Protein 1X92 (pdb70)

CATH classification: 3.40.50.10490

Sequence (391 aa):
DMQHRIRQLFQASIETKQQALEVLPPYIEQASLVMVNALLNEGKILSCGNGGSAGDAQHFSSELLNRFERERPSLPAVALTTDSSTITSIANDYSYNEVFSKQIRALGQPGDVLLAISTSGNSANVIQAIQAAHDREMLVVALTGRDGGGMASLLLPEDVEIRVPSKITARIQEVHLLAIHCLCDLIDRQLFGSGHMDMQHRIRQLFQASIETKQQALEVLPPYIEQASLVMVNALLNEGKILSCGNGGSAGDAQHFSSELLNRFERERPSLPAVALTTDSSTITSIANDYSYNEVFSKQIRALGQPGDVLLAISTSGNSANVIQAIQAAHDREMLVVALTGRDGGGMASLLLPEDVEIRVPSKITARIQEVHLLAIHCLCDLIDRQLFGS

Foldseek 3Di:
DVVVVVVVVVVVLVVLLVVLVVPQVVLLLLVLVLQLVLQVVVAAEEEEEDDLRLVLRVVLQCCQQAHQPDDDHRTHYYYLNPDVVQQVVVCVVPRNLASQLVVCLVPAAASHEYEQEYAALADSNSLSNLVSNVVRNYEYEYQYEDPNHSNVVSHDPSHGYRYRDDDDPVSSSSVSNVSSSSSRVSSCCVVPND/DDDPVVVVVVVVVVVLVVLVVVLVVPFPVLLLLVLVLQLQLQVVVAAEEEEDDDLRLVVRVVLQCCQQAHQPDDDHHTHYYYLPPDPVQQVVCCVVPRNLCSQLVVCLVPPAASHEYEQEEAALPDNNSLSNLVSCVVRNYEYEYQYEDPNPSNVVSHDPSHGYSYRDDNDPVSSSSVSNVSSSVSSVVSCCVVVND

Nearest PDB structures (foldseek):
  1x92-assembly1_B  TM=1.003E+00  e=2.441E-35  Pseudomonas aeruginosa
  4u6n-assembly1_A  TM=9.959E-01  e=4.320E-26  Escherichia coli K-12
  5by2-assembly1_A  TM=9.892E-01  e=3.843E-26  Colwellia psychrerythraea 34H
  3trj-assembly1_D  TM=9.783E-01  e=1.557E-22  Francisella tularensis subsp. tularensis
  5lu7-assembly1_C  TM=9.215E-01  e=4.371E-21  Burkholderia pseudomallei K96243

InterPro domains:
  IPR001347 SIS domain [PF13580] (16-146)
  IPR001347 SIS domain [PS51464] (36-197)
  IPR004515 Phosphoheptose isomerase [MF_00067] (2-192)
  IPR035461 GmhA/DiaA [cd05006] (11-190)
  IPR046348 SIS domain superfamily [SSF53697] (2-193)
  IPR050099 SIS family GmhA and DiaA subfamilies [PTHR30390] (3-196)

Secondary structure (DSSP, 8-state):
-HHHHHHHHHHHHHHHHHHHHHHSHHHHHHHHHHHHHHHHTT--EEEE-STHHHHHHHHHHHHHHT-SSS------EEETT--HHHHHHHHHHT-GGGTTHHHHHHH--TT-EEEEE-SSS--HHHHHHHHHHHHTT-EEEEEE-TT-HHHHHH--TT-EEEE-S-S-HHHHHHHHHHHHHHHHHHHHHHHH--/--HHHHHHHHHHHHHHHHHHHHHHHHSHHHHHHHHHHHHHHHHTT--EEEE-STHHHHHHHHHHHHHHT-SSS------EEETT--HHHHHHHHHHT-GGGTTHHHHHHH--TT-EEEEE-SSS--HHHHHHHHHHHHTT-EEEEEE-TT-HHHHHH--TT-EEEE-S-S-HHHHHHHHHHHHHHHHHHHHHHHH--

Organism: Pseudomonas aeruginosa (strain ATCC 15692 / DSM 22644 / CIP 104116 / JCM 14847 / LMG 12228 / 1C / PRS 101 / PAO1) (NCBI:txid208964)

Solvent-accessible surface area: 15661 Å² total; per-residue (Å²): 127,35,42,115,57,0,105,88,15,0,71,33,1,1,78,13,0,75,94,0,29,141,73,2,17,80,113,0,8,83,0,0,66,14,0,10,90,4,21,121,99,176,8,46,0,0,1,0,1,45,46,8,4,18,7,10,0,43,10,0,7,39,18,0,93,106,107,18,77,81,155,29,90,73,14,60,2,60,13,3,22,80,77,79,82,37,32,83,52,12,30,129,96,130,45,113,56,60,0,3,12,85,21,0,131,82,73,0,94,82,43,3,1,0,0,0,0,5,15,34,0,91,35,41,3,0,42,56,0,0,101,3,0,42,84,72,125,4,53,0,0,0,0,0,0,87,106,0,24,20,0,24,93,61,33,96,134,118,16,9,31,0,94,0,51,19,161,87,54,3,12,0,14,2,0,0,5,0,0,0,0,0,0,0,6,0,0,3,39,63,41,76,35,116,74,102,142,53,6,56,82,51,0,93,75,16,0,73,37,1,13,91,12,1,75,96,0,24,133,74,2,6,59,99,0,47,87,0,0,88,19,0,5,68,6,16,116,122,168,10,45,0,0,0,0,1,43,47,8,4,18,5,11,0,42,11,0,8,40,17,0,92,104,100,26,80,78,146,26,92,72,16,60,0,62,12,2,22,83,72,78,82,39,32,85,54,16,31,131,95,136,41,112,57,52,0,3,1,88,22,0,102,81,80,0,97,88,42,3,1,0,0,0,1,5,15,28,0,87,34,46,3,0,48,64,0,0,74,0,0,30,75,82,127,4,54,0,0,0,0,0,0,91,102,0,18,25,0,21,95,57,34,86,127,98,14,6,28,0,98,0,51,18,162,84,51,3,11,0,12,3,0,0,6,0,0,0,1,0,0,1,12,0,1,4,62,56,36,80,29,123

B-factor: mean 29.05, std 8.36, range [14.05, 69.25]

Structure (mmCIF, N/CA/C/O backbone):
data_1X92
#
_entry.id   1X92
#
_cell.length_a   126.338
_cell.length_b   126.338
_cell.length_c   113.240
_cell.angle_alpha   90.00
_cell.angle_beta   90.00
_cell.angle_gamma   120.00
#
_symmetry.space_group_name_H-M   'P 65 2 2'
#
loop_
_entity.id
_entity.type
_entity.pdbx_description
1 polymer 'PHOSPHOHEPTOSE ISOMERASE'
2 non-polymer 7-O-phosphono-D-glycero-alpha-D-manno-heptopyranose
3 water water
#
loop_
_atom_site.group_PDB
_atom_site.id
_atom_site.type_symbol
_atom_site.label_atom_id
_atom_site.label_alt_id
_atom_site.label_comp_id
_atom_site.label_asym_id
_atom_site.label_entity_id
_atom_site.label_seq_id
_atom_site.pdbx_PDB_ins_code
_atom_site.Cartn_x
_atom_site.Cartn_y
_atom_site.Cartn_z
_atom_site.occupancy
_atom_site.B_iso_or_equiv
_atom_site.auth_seq_id
_atom_site.auth_comp_id
_atom_site.auth_asym_id
_atom_site.auth_atom_id
_atom_site.pdbx_PDB_model_num
ATOM 1 N N . ASP A 1 4 ? 11.159 -29.560 -12.735 1.00 59.33 2 ASP A N 1
ATOM 2 C CA . ASP A 1 4 ? 11.895 -29.313 -11.456 1.00 59.82 2 ASP A CA 1
ATOM 3 C C . ASP A 1 4 ? 13.356 -29.709 -11.587 1.00 57.44 2 ASP A C 1
ATOM 4 O O . ASP A 1 4 ? 14.245 -28.993 -11.114 1.00 56.29 2 ASP A O 1
ATOM 9 N N . MET A 1 5 ? 13.598 -30.859 -12.200 1.00 53.46 3 MET A N 1
ATOM 10 C CA . MET A 1 5 ? 14.967 -31.303 -12.370 1.00 51.47 3 MET A CA 1
ATOM 11 C C . MET A 1 5 ? 15.690 -30.415 -13.342 1.00 49.01 3 MET A C 1
ATOM 12 O O . MET A 1 5 ? 16.866 -30.139 -13.150 1.00 47.52 3 MET A O 1
ATOM 17 N N . GLN A 1 6 ? 14.992 -29.952 -14.373 1.00 46.33 4 GLN A N 1
ATOM 18 C CA . GLN A 1 6 ? 15.617 -29.072 -15.336 1.00 44.08 4 GLN A CA 1
ATOM 19 C C . GLN A 1 6 ? 16.027 -27.785 -14.650 1.00 41.68 4 GLN A C 1
ATOM 20 O O . GLN A 1 6 ? 17.054 -27.224 -14.954 1.00 40.24 4 GLN A O 1
ATOM 26 N N . HIS A 1 7 ? 15.209 -27.332 -13.725 1.00 40.53 5 HIS A N 1
ATOM 27 C CA . HIS A 1 7 ? 15.496 -26.093 -13.031 1.00 41.20 5 HIS A CA 1
ATOM 28 C C . HIS A 1 7 ? 16.681 -26.296 -12.099 1.00 37.97 5 HIS A C 1
ATOM 29 O O . HIS A 1 7 ? 17.531 -25.444 -11.960 1.00 37.84 5 HIS A O 1
ATOM 36 N N . ARG A 1 8 ? 16.754 -27.442 -11.463 1.00 35.55 6 ARG A N 1
ATOM 37 C CA . ARG A 1 8 ? 17.827 -27.724 -10.552 1.00 34.06 6 ARG A CA 1
ATOM 38 C C . ARG A 1 8 ? 19.157 -27.783 -11.344 1.00 31.86 6 ARG A C 1
ATOM 39 O O . ARG A 1 8 ? 20.163 -27.278 -10.903 1.00 30.91 6 ARG A O 1
ATOM 47 N N . ILE A 1 9 ? 19.126 -28.354 -12.532 1.00 30.83 7 ILE A N 1
ATOM 48 C CA . ILE A 1 9 ? 20.323 -28.467 -13.339 1.00 31.68 7 ILE A CA 1
ATOM 49 C C . ILE A 1 9 ? 20.763 -27.068 -13.745 1.00 33.11 7 ILE A C 1
ATOM 50 O O . ILE A 1 9 ? 21.947 -26.716 -13.634 1.00 32.58 7 ILE A O 1
ATOM 55 N N . ARG A 1 10 ? 19.810 -26.259 -14.200 1.00 34.01 8 ARG A N 1
ATOM 56 C CA . ARG A 1 10 ? 20.140 -24.898 -14.637 1.00 34.58 8 ARG A CA 1
ATOM 57 C C . ARG A 1 10 ? 20.739 -24.128 -13.498 1.00 32.79 8 ARG A C 1
ATOM 58 O O . ARG A 1 10 ? 21.715 -23.387 -13.680 1.00 31.59 8 ARG A O 1
ATOM 66 N N . GLN A 1 11 ? 20.159 -24.305 -12.319 1.00 30.63 9 GLN A N 1
ATOM 67 C CA . GLN A 1 11 ? 20.636 -23.643 -11.118 1.00 31.24 9 GLN A CA 1
ATOM 68 C C . GLN A 1 11 ? 22.098 -24.057 -10.836 1.00 30.06 9 GLN A C 1
ATOM 69 O O . GLN A 1 11 ? 22.915 -23.223 -10.456 1.00 30.77 9 GLN A O 1
ATOM 75 N N . LEU A 1 12 ? 22.420 -25.337 -11.042 1.00 28.16 10 LEU A N 1
ATOM 76 C CA . LEU A 1 12 ? 23.785 -25.795 -10.835 1.00 26.90 10 LEU A CA 1
ATOM 77 C C . LEU A 1 12 ? 24.689 -25.171 -11.898 1.00 25.15 10 LEU A C 1
ATOM 78 O O . LEU A 1 12 ? 25.727 -24.641 -11.561 1.00 25.28 10 LEU A O 1
ATOM 83 N N . PHE A 1 13 ? 24.286 -25.199 -13.159 1.00 24.12 11 PHE A N 1
ATOM 84 C CA . PHE A 1 13 ? 25.112 -24.595 -14.205 1.00 26.38 11 PHE A CA 1
ATOM 85 C C . PHE A 1 13 ? 25.358 -23.098 -13.918 1.00 27.49 11 PHE A C 1
ATOM 86 O O . PHE A 1 13 ? 26.459 -22.579 -14.061 1.00 27.75 11 PHE A O 1
ATOM 94 N N . GLN A 1 14 ? 24.297 -22.430 -13.504 1.00 28.35 12 GLN A N 1
ATOM 95 C CA . GLN A 1 14 ? 24.376 -21.041 -13.210 1.00 29.61 12 GLN A CA 1
ATOM 96 C C . GLN A 1 14 ? 25.296 -20.770 -12.029 1.00 27.41 12 GLN A C 1
ATOM 97 O O . GLN A 1 14 ? 26.097 -19.869 -12.093 1.00 27.44 12 GLN A O 1
ATOM 103 N N . ALA A 1 15 ? 25.196 -21.560 -10.961 1.00 25.83 13 ALA A N 1
ATOM 104 C CA . ALA A 1 15 ? 26.054 -21.371 -9.794 1.00 24.17 13 ALA A CA 1
ATOM 105 C C . ALA A 1 15 ? 27.501 -21.651 -10.206 1.00 24.73 13 ALA A C 1
ATOM 106 O O . ALA A 1 15 ? 28.440 -21.026 -9.727 1.00 26.99 13 ALA A O 1
ATOM 108 N N . SER A 1 16 ? 27.692 -22.589 -11.116 1.00 23.41 14 SER A N 1
ATOM 109 C CA . SER A 1 16 ? 29.043 -22.883 -11.526 1.00 25.24 14 SER A CA 1
ATOM 110 C C . SER A 1 16 ? 29.548 -21.698 -12.344 1.00 25.86 14 SER A C 1
ATOM 111 O O . SER A 1 16 ? 30.675 -21.249 -12.152 1.00 25.83 14 SER A O 1
ATOM 114 N N . ILE A 1 17 ? 28.710 -21.177 -13.242 1.00 27.62 15 ILE A N 1
ATOM 115 C CA . ILE A 1 17 ? 29.108 -20.027 -14.057 1.00 28.60 15 ILE A CA 1
ATOM 116 C C . ILE A 1 17 ? 29.421 -18.833 -13.168 1.00 28.51 15 ILE A C 1
ATOM 117 O O . ILE A 1 17 ? 30.428 -18.148 -13.385 1.00 26.90 15 ILE A O 1
ATOM 122 N N . GLU A 1 18 ? 28.574 -18.588 -12.176 1.00 28.85 16 GLU A N 1
ATOM 123 C CA . GLU A 1 18 ? 28.805 -17.446 -11.293 1.00 31.38 16 GLU A CA 1
ATOM 124 C C . GLU A 1 18 ? 30.098 -17.600 -10.505 1.00 29.89 16 GLU A C 1
ATOM 125 O O . GLU A 1 18 ? 30.806 -16.614 -10.268 1.00 29.13 16 GLU A O 1
ATOM 131 N N . THR A 1 19 ? 30.368 -18.821 -10.048 1.00 27.73 17 THR A N 1
ATOM 132 C CA . THR A 1 19 ? 31.565 -19.032 -9.251 1.00 28.22 17 THR A CA 1
ATOM 133 C C . THR A 1 19 ? 32.790 -18.759 -10.107 1.00 26.51 17 THR A C 1
ATOM 134 O O . THR A 1 19 ? 33.752 -18.209 -9.635 1.00 26.70 17 THR A O 1
ATOM 138 N N . LYS A 1 20 ? 32.729 -19.117 -11.381 1.00 25.42 18 LYS A N 1
ATOM 139 C CA . LYS A 1 20 ? 33.829 -18.845 -12.281 1.00 25.34 18 LYS A CA 1
ATOM 140 C C . LYS A 1 20 ? 34.028 -17.376 -12.537 1.00 26.47 18 LYS A C 1
ATOM 141 O O . LYS A 1 20 ? 35.150 -16.909 -12.609 1.00 26.31 18 LYS A O 1
ATOM 147 N N . GLN A 1 21 ? 32.930 -16.636 -12.650 1.00 28.52 19 GLN A N 1
ATOM 148 C CA . GLN A 1 21 ? 32.994 -15.194 -12.868 1.00 29.22 19 GLN A CA 1
ATOM 149 C C . GLN A 1 21 ? 33.571 -14.559 -11.624 1.00 29.69 19 GLN A C 1
ATOM 150 O O . GLN A 1 21 ? 34.348 -13.619 -11.731 1.00 31.70 19 GLN A O 1
ATOM 156 N N . GLN A 1 22 ? 33.216 -15.054 -10.451 1.00 28.29 20 GLN A N 1
ATOM 157 C CA . GLN A 1 22 ? 33.787 -14.460 -9.252 1.00 30.14 20 GLN A CA 1
ATOM 158 C C . GLN A 1 22 ? 35.276 -14.782 -9.155 1.00 29.79 20 GLN A C 1
ATOM 159 O O . GLN A 1 22 ? 36.070 -13.925 -8.722 1.00 29.74 20 GLN A O 1
ATOM 165 N N . ALA A 1 23 ? 35.655 -15.996 -9.577 1.00 26.90 21 ALA A N 1
ATOM 166 C CA . ALA A 1 23 ? 37.049 -16.398 -9.545 1.00 25.20 21 ALA A CA 1
ATOM 167 C C . ALA A 1 23 ? 37.826 -15.608 -10.589 1.00 24.70 21 ALA A C 1
ATOM 168 O O . ALA A 1 23 ? 38.977 -15.295 -10.389 1.00 23.62 21 ALA A O 1
ATOM 170 N N . LEU A 1 24 ? 37.206 -15.251 -11.700 1.00 26.07 22 LEU A N 1
ATOM 171 C CA . LEU A 1 24 ? 37.960 -14.471 -12.697 1.00 28.20 22 LEU A CA 1
ATOM 172 C C . LEU A 1 24 ? 38.329 -13.098 -12.120 1.00 29.30 22 LEU A C 1
ATOM 173 O O . LEU A 1 24 ? 39.286 -12.477 -12.537 1.00 29.98 22 LEU A O 1
ATOM 178 N N . GLU A 1 25 ? 37.607 -12.646 -11.110 1.00 31.46 23 GLU A N 1
ATOM 179 C CA . GLU A 1 25 ? 37.944 -11.343 -10.545 1.00 33.46 23 GLU A CA 1
ATOM 180 C C . GLU A 1 25 ? 39.135 -11.392 -9.617 1.00 32.12 23 GLU A C 1
ATOM 181 O O . GLU A 1 25 ? 39.814 -10.404 -9.446 1.00 32.42 23 GLU A O 1
ATOM 187 N N . VAL A 1 26 ? 39.426 -12.533 -9.022 1.00 29.98 24 VAL A N 1
ATOM 188 C CA . VAL A 1 26 ? 40.550 -12.535 -8.083 1.00 28.28 24 VAL A CA 1
ATOM 189 C C . VAL A 1 26 ? 41.682 -13.523 -8.317 1.00 27.33 24 VAL A C 1
ATOM 190 O O . VAL A 1 26 ? 42.777 -13.348 -7.820 1.00 28.91 24 VAL A O 1
ATOM 194 N N . LEU A 1 27 ? 41.424 -14.568 -9.075 1.00 26.33 25 LEU A N 1
ATOM 195 C CA . LEU A 1 27 ? 42.440 -15.583 -9.267 1.00 25.17 25 LEU A CA 1
ATOM 196 C C . LEU A 1 27 ? 43.582 -15.334 -10.257 1.00 23.88 25 LEU A C 1
ATOM 197 O O . LEU A 1 27 ? 44.717 -15.621 -9.961 1.00 25.59 25 LEU A O 1
ATOM 202 N N . PRO A 1 28 ? 43.310 -14.727 -11.416 1.00 24.54 26 PRO A N 1
ATOM 203 C CA . PRO A 1 28 ? 44.345 -14.476 -12.434 1.00 23.61 26 PRO A CA 1
ATOM 204 C C . PRO A 1 28 ? 45.774 -14.153 -11.991 1.00 24.42 26 PRO A C 1
ATOM 205 O O . PRO A 1 28 ? 46.725 -14.748 -12.494 1.00 24.26 26 PRO A O 1
ATOM 209 N N . PRO A 1 29 ? 45.956 -13.222 -11.027 1.00 24.52 27 PRO A N 1
ATOM 210 C CA . PRO A 1 29 ? 47.326 -12.897 -10.590 1.00 24.05 27 PRO A CA 1
ATOM 211 C C . PRO A 1 29 ? 47.998 -14.082 -9.891 1.00 24.50 27 PRO A C 1
ATOM 212 O O . PRO A 1 29 ? 49.202 -14.311 -10.036 1.00 23.95 27 PRO A O 1
ATOM 216 N N . TYR A 1 30 ? 47.221 -14.867 -9.153 1.00 24.02 28 TYR A N 1
ATOM 217 C CA . TYR A 1 30 ? 47.793 -15.996 -8.449 1.00 23.18 28 TYR A CA 1
ATOM 218 C C . TYR A 1 30 ? 48.031 -17.112 -9.423 1.00 21.82 28 TYR A C 1
ATOM 219 O O . TYR A 1 30 ? 49.057 -17.770 -9.363 1.00 21.69 28 TYR A O 1
ATOM 228 N N . ILE A 1 31 ? 47.132 -17.260 -10.383 1.00 22.26 29 ILE A N 1
ATOM 229 C CA . ILE A 1 31 ? 47.282 -18.303 -11.395 1.00 23.19 29 ILE A CA 1
ATOM 230 C C . ILE A 1 31 ? 48.560 -18.031 -12.206 1.00 24.29 29 ILE A C 1
ATOM 231 O O . ILE A 1 31 ? 49.343 -18.942 -12.433 1.00 26.14 29 ILE A O 1
ATOM 236 N N . GLU A 1 32 ? 48.802 -16.768 -12.549 1.00 24.96 30 GLU A N 1
ATOM 237 C CA . GLU A 1 32 ? 49.989 -16.407 -13.287 1.00 26.27 30 GLU A CA 1
ATOM 238 C C . GLU A 1 32 ? 51.253 -16.617 -12.436 1.00 25.44 30 GLU A C 1
ATOM 239 O O . GLU A 1 32 ? 52.239 -17.163 -12.911 1.00 22.81 30 GLU A O 1
ATOM 245 N N . GLN A 1 33 ? 51.209 -16.178 -11.185 1.00 25.53 31 GLN A N 1
ATOM 246 C CA . GLN A 1 33 ? 52.355 -16.355 -10.325 1.00 26.65 31 GLN A CA 1
ATOM 247 C C . GLN A 1 33 ? 52.686 -17.862 -10.172 1.00 26.12 31 GLN A C 1
ATOM 248 O O . GLN A 1 33 ? 53.876 -18.264 -10.206 1.00 25.81 31 GLN A O 1
ATOM 254 N N . ALA A 1 34 ? 51.644 -18.689 -9.995 1.00 23.97 32 ALA A N 1
ATOM 255 C CA . ALA A 1 34 ? 51.841 -20.131 -9.866 1.00 23.07 32 ALA A CA 1
ATOM 256 C C . ALA A 1 34 ? 52.436 -20.696 -11.164 1.00 23.13 32 ALA A C 1
ATOM 257 O O . ALA A 1 34 ? 53.336 -21.536 -11.114 1.00 24.35 32 ALA A O 1
ATOM 259 N N . SER A 1 35 ? 51.978 -20.241 -12.332 1.00 23.71 33 SER A N 1
ATOM 260 C CA . SER A 1 35 ? 52.583 -20.795 -13.556 1.00 24.52 33 SER A CA 1
ATOM 261 C C . SER A 1 35 ? 54.072 -20.431 -13.681 1.00 24.79 33 SER A C 1
ATOM 262 O O . SER A 1 35 ? 54.879 -21.256 -14.134 1.00 25.43 33 SER A O 1
ATOM 265 N N . LEU A 1 36 ? 54.449 -19.215 -13.253 1.00 24.98 34 LEU A N 1
ATOM 266 C CA . LEU A 1 36 ? 55.854 -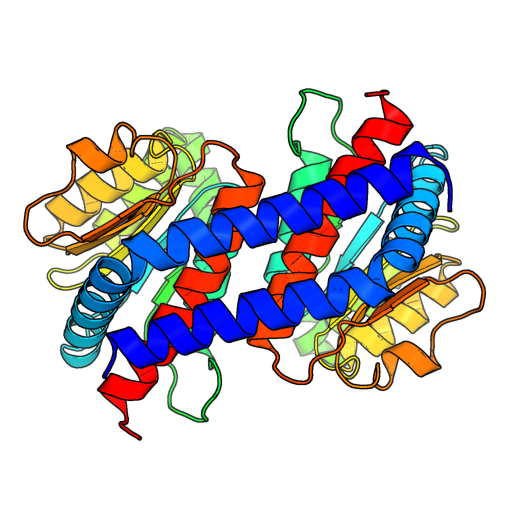18.783 -13.291 1.00 25.57 34 LEU A CA 1
ATOM 267 C C . LEU A 1 36 ? 56.667 -19.642 -12.325 1.00 24.75 34 LEU A C 1
ATOM 268 O O . LEU A 1 36 ? 57.781 -20.022 -12.656 1.00 24.28 34 LEU A O 1
ATOM 273 N N . VAL A 1 37 ? 56.116 -19.940 -11.140 1.00 22.64 35 VAL A N 1
ATOM 274 C CA . VAL A 1 37 ? 56.825 -20.749 -10.181 1.00 22.62 35 VAL A CA 1
ATOM 275 C C . VAL A 1 37 ? 57.070 -22.154 -10.793 1.00 23.42 35 VAL A C 1
ATOM 276 O O . VAL A 1 37 ? 58.154 -22.743 -10.679 1.00 22.74 35 VAL A O 1
ATOM 280 N N . MET A 1 38 ? 56.052 -22.684 -11.449 1.00 23.04 36 MET A N 1
ATOM 281 C CA . MET A 1 38 ? 56.221 -23.967 -12.052 1.00 22.60 36 MET A CA 1
ATOM 282 C C . MET A 1 38 ? 57.151 -23.935 -13.228 1.00 23.99 36 MET A C 1
ATOM 283 O O . MET A 1 38 ? 57.899 -24.869 -13.391 1.00 25.83 36 MET A O 1
ATOM 288 N N . VAL A 1 39 ? 57.078 -22.915 -14.085 1.00 24.10 37 VAL A N 1
ATOM 289 C CA . VAL A 1 39 ? 57.946 -22.855 -15.265 1.00 25.27 37 VAL A CA 1
ATOM 290 C C . VAL A 1 39 ? 59.407 -22.734 -14.828 1.00 26.05 37 VAL A C 1
ATOM 291 O O . VAL A 1 39 ? 60.278 -23.456 -15.340 1.00 26.68 37 VAL A O 1
ATOM 295 N N . ASN A 1 40 ? 59.670 -21.864 -13.858 1.00 27.01 38 ASN A N 1
ATOM 296 C CA . ASN A 1 40 ? 61.033 -21.705 -13.375 1.00 28.43 38 ASN A CA 1
ATOM 297 C C . ASN A 1 40 ? 61.587 -23.009 -12.825 1.00 28.04 38 ASN A C 1
ATOM 298 O O . ASN A 1 40 ? 62.770 -23.313 -12.999 1.00 27.84 38 ASN A O 1
ATOM 303 N N . ALA A 1 41 ? 60.748 -23.818 -12.179 1.00 26.55 39 ALA A N 1
ATOM 304 C CA . ALA A 1 41 ? 61.243 -25.076 -11.670 1.00 26.54 39 ALA A CA 1
ATOM 305 C C . ALA A 1 41 ? 61.530 -26.027 -12.849 1.00 26.55 39 ALA A C 1
ATOM 306 O O . ALA A 1 41 ? 62.554 -26.731 -12.879 1.00 24.11 39 ALA A O 1
ATOM 308 N N . LEU A 1 42 ? 60.637 -26.032 -13.832 1.00 25.86 40 LEU A N 1
ATOM 309 C CA . LEU A 1 42 ? 60.855 -26.954 -14.939 1.00 26.92 40 LEU A CA 1
ATOM 310 C C . LEU A 1 42 ? 62.101 -26.552 -15.714 1.00 27.56 40 LEU A C 1
ATOM 311 O O . LEU A 1 42 ? 62.809 -27.399 -16.186 1.00 28.20 40 LEU A O 1
ATOM 316 N N . LEU A 1 43 ? 62.399 -25.267 -15.767 1.00 29.42 41 LEU A N 1
ATOM 317 C CA . LEU A 1 43 ? 63.563 -24.796 -16.505 1.00 31.97 41 LEU A CA 1
ATOM 318 C C . LEU A 1 43 ? 64.854 -25.125 -15.788 1.00 34.10 41 LEU A C 1
ATOM 319 O O . LEU A 1 43 ? 65.932 -25.086 -16.376 1.00 34.91 41 LEU A O 1
ATOM 324 N N . ASN A 1 44 ? 64.754 -25.478 -14.522 1.00 35.02 42 ASN A N 1
ATOM 325 C CA . ASN A 1 44 ? 65.938 -25.817 -13.774 1.00 35.36 42 ASN A CA 1
ATOM 326 C C . ASN A 1 44 ? 66.025 -27.279 -13.365 1.00 35.19 42 ASN A C 1
ATOM 327 O O . ASN A 1 44 ? 66.456 -27.555 -12.268 1.00 34.16 42 ASN A O 1
ATOM 332 N N . GLU A 1 45 ? 65.599 -28.191 -14.246 1.00 35.64 43 GLU A N 1
ATOM 333 C CA . GLU A 1 45 ? 65.633 -29.656 -14.007 1.00 35.89 43 GLU A CA 1
ATOM 334 C C . GLU A 1 45 ? 64.747 -30.111 -12.846 1.00 33.71 43 GLU A C 1
ATOM 335 O O . GLU A 1 45 ? 64.907 -31.217 -12.348 1.00 33.66 43 GLU A O 1
ATOM 341 N N . GLY A 1 46 ? 63.828 -29.249 -12.408 1.00 30.56 44 GLY A N 1
ATOM 342 C CA . GLY A 1 46 ? 62.951 -29.581 -11.311 1.00 27.15 44 GLY A CA 1
ATOM 343 C C . GLY A 1 46 ? 61.695 -30.298 -11.758 1.00 27.11 44 GLY A C 1
ATOM 344 O O . GLY A 1 46 ? 61.407 -30.386 -12.952 1.00 27.69 44 GLY A O 1
ATOM 345 N N . LYS A 1 47 ? 60.942 -30.828 -10.816 1.00 24.59 45 LYS A N 1
ATOM 346 C CA . LYS A 1 47 ? 59.735 -31.555 -11.163 1.00 24.32 45 LYS A CA 1
ATOM 347 C C . LYS A 1 47 ? 58.594 -31.052 -10.288 1.00 24.02 45 LYS A C 1
ATOM 348 O O . LYS A 1 47 ? 58.799 -30.286 -9.319 1.00 23.46 45 LYS A O 1
ATOM 354 N N . ILE A 1 48 ? 57.383 -31.446 -10.619 1.00 23.69 46 ILE A N 1
ATOM 355 C CA . ILE A 1 48 ? 56.249 -30.984 -9.836 1.00 24.28 46 ILE A CA 1
ATOM 356 C C . ILE A 1 48 ? 55.501 -32.150 -9.221 1.00 24.92 46 ILE A C 1
ATOM 357 O O . ILE A 1 48 ? 55.189 -33.151 -9.890 1.00 25.08 46 ILE A O 1
ATOM 362 N N . LEU A 1 49 ? 55.223 -32.052 -7.934 1.00 23.94 47 LEU A N 1
ATOM 363 C CA . LEU A 1 49 ? 54.501 -33.143 -7.297 1.00 22.26 47 LEU A CA 1
ATOM 364 C C . LEU A 1 49 ? 53.096 -32.654 -6.976 1.00 21.83 47 LEU A C 1
ATOM 365 O O . LEU A 1 49 ? 52.946 -31.523 -6.511 1.00 23.77 47 LEU A O 1
ATOM 370 N N . SER A 1 50 ? 52.069 -33.482 -7.174 1.00 20.42 48 SER A N 1
ATOM 371 C CA . SER A 1 50 ? 50.719 -33.042 -6.851 1.00 21.39 48 SER A CA 1
ATOM 372 C C . SER A 1 50 ? 50.020 -34.023 -5.901 1.00 20.65 48 SER A C 1
ATOM 373 O O . SER A 1 50 ? 50.221 -35.199 -5.971 1.00 20.11 48 SER A O 1
ATOM 376 N N . CYS A 1 51 ? 49.177 -33.527 -5.020 1.00 20.79 49 CYS A N 1
ATOM 377 C CA . CYS A 1 51 ? 48.446 -34.445 -4.147 1.00 21.67 49 CYS A CA 1
ATOM 378 C C . CYS A 1 51 ? 47.115 -33.809 -3.850 1.00 19.59 49 CYS A C 1
ATOM 379 O O . CYS A 1 51 ? 46.945 -32.641 -4.073 1.00 20.79 49 CYS A O 1
ATOM 382 N N . GLY A 1 52 ? 46.176 -34.593 -3.350 1.00 18.51 50 GLY A N 1
ATOM 383 C CA . GLY A 1 52 ? 44.850 -34.089 -3.007 1.00 17.40 50 GLY A CA 1
ATOM 384 C C . GLY A 1 52 ? 44.003 -35.284 -2.672 1.00 19.92 50 GLY A C 1
ATOM 385 O O . GLY A 1 52 ? 44.494 -36.424 -2.860 1.00 20.50 50 GLY A O 1
ATOM 386 N N . ASN A 1 53 ? 42.784 -35.058 -2.175 1.00 17.60 51 ASN A N 1
ATOM 387 C CA . ASN A 1 53 ? 41.927 -36.122 -1.851 1.00 19.31 51 ASN A CA 1
ATOM 388 C C . ASN A 1 53 ? 40.641 -36.092 -2.706 1.00 20.84 51 ASN A C 1
ATOM 389 O O . ASN A 1 53 ? 40.158 -35.012 -3.064 1.00 22.12 51 ASN A O 1
ATOM 394 N N . GLY A 1 54 ? 40.048 -37.269 -2.926 1.00 19.38 52 GLY A N 1
ATOM 395 C CA . GLY A 1 54 ? 38.807 -37.338 -3.677 1.00 23.15 52 GLY A CA 1
ATOM 396 C C . GLY A 1 54 ? 38.879 -36.682 -5.062 1.00 21.87 52 GLY A C 1
ATOM 397 O O . GLY A 1 54 ? 39.777 -37.004 -5.833 1.00 22.35 52 GLY A O 1
ATOM 398 N N . GLY A 1 55 ? 37.936 -35.787 -5.356 1.00 20.70 53 GLY A N 1
ATOM 399 C CA . GLY A 1 55 ? 37.977 -35.068 -6.630 1.00 20.88 53 GLY A CA 1
ATOM 400 C C . GLY A 1 55 ? 39.321 -34.381 -6.743 1.00 21.72 53 GLY A C 1
ATOM 401 O O . GLY A 1 55 ? 39.821 -34.178 -7.853 1.00 23.04 53 GLY A O 1
ATOM 402 N N . SER A 1 56 ? 39.949 -34.052 -5.604 1.00 19.93 54 SER A N 1
ATOM 403 C CA . SER A 1 56 ? 41.220 -33.370 -5.698 1.00 21.16 54 SER A CA 1
ATOM 404 C C . SER A 1 56 ? 42.338 -34.350 -6.035 1.00 20.85 54 SER A C 1
ATOM 405 O O . SER A 1 56 ? 43.406 -33.908 -6.481 1.00 18.59 54 SER A O 1
ATOM 408 N N . ALA A 1 57 ? 42.111 -35.656 -5.793 1.00 19.93 55 ALA A N 1
ATOM 409 C CA . ALA A 1 57 ? 43.159 -36.606 -6.156 1.00 22.62 55 ALA A CA 1
ATOM 410 C C . ALA A 1 57 ? 43.026 -36.712 -7.698 1.00 24.96 55 ALA A C 1
ATOM 411 O O . ALA A 1 57 ? 44.017 -36.818 -8.414 1.00 26.37 55 ALA A O 1
ATOM 413 N N . GLY A 1 58 ? 41.789 -36.660 -8.193 1.00 26.13 56 GLY A N 1
ATOM 414 C CA . GLY A 1 58 ? 41.556 -36.692 -9.624 1.00 25.87 56 GLY A CA 1
ATOM 415 C C . GLY A 1 58 ? 42.194 -35.489 -10.272 1.00 26.20 56 GLY A C 1
ATOM 416 O O . GLY A 1 58 ? 42.717 -35.604 -11.358 1.00 29.21 56 GLY A O 1
ATOM 417 N N . ASP A 1 59 ? 42.202 -34.335 -9.621 1.00 26.56 57 ASP A N 1
ATOM 418 C CA . ASP A 1 59 ? 42.840 -33.165 -10.222 1.00 26.18 57 ASP A CA 1
ATOM 419 C C . ASP A 1 59 ? 44.350 -33.322 -10.207 1.00 26.01 57 ASP A C 1
ATOM 420 O O . ASP A 1 59 ? 45.045 -32.911 -11.182 1.00 24.91 57 ASP A O 1
ATOM 425 N N . ALA A 1 60 ? 44.862 -33.939 -9.128 1.00 23.03 58 ALA A N 1
ATOM 426 C CA . ALA A 1 60 ? 46.287 -34.152 -9.012 1.00 22.99 58 ALA A CA 1
ATOM 427 C C . ALA A 1 60 ? 46.798 -34.976 -10.189 1.00 22.24 58 ALA A C 1
ATOM 428 O O . ALA A 1 60 ? 47.789 -34.608 -10.816 1.00 20.84 58 ALA A O 1
ATOM 430 N N . GLN A 1 61 ? 46.107 -36.058 -10.497 1.00 21.01 59 GLN A N 1
ATOM 431 C CA . GLN A 1 61 ? 46.580 -36.871 -11.601 1.00 24.52 59 GLN A CA 1
ATOM 432 C C . GLN A 1 61 ? 46.174 -36.267 -12.964 1.00 25.06 59 GLN A C 1
ATOM 433 O O . GLN A 1 61 ? 46.764 -36.540 -13.951 1.00 26.52 59 GLN A O 1
ATOM 439 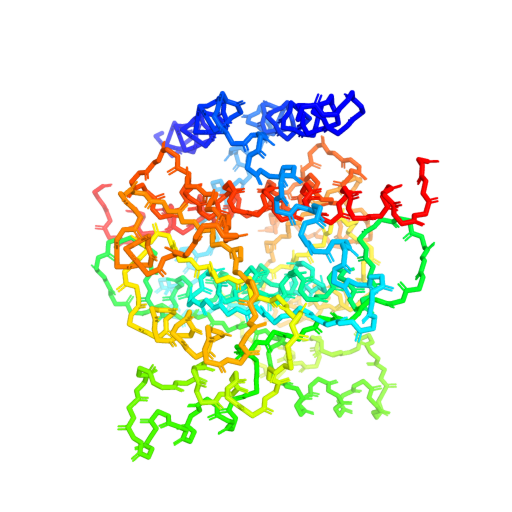N N . HIS A 1 62 ? 45.181 -35.417 -12.993 1.00 26.63 60 HIS A N 1
ATOM 440 C CA . HIS A 1 62 ? 44.802 -34.781 -14.241 1.00 27.67 60 HIS A CA 1
ATOM 441 C C . HIS A 1 62 ? 46.003 -33.877 -14.662 1.00 26.60 60 HIS A C 1
ATOM 442 O O . HIS A 1 62 ? 46.462 -33.850 -15.816 1.00 25.09 60 HIS A O 1
ATOM 449 N N . PHE A 1 63 ? 46.526 -33.165 -13.679 1.00 24.67 61 PHE A N 1
ATOM 450 C CA . PHE A 1 63 ? 47.632 -32.271 -13.896 1.00 24.24 61 PHE A CA 1
ATOM 451 C C . PHE A 1 63 ? 48.884 -33.038 -14.267 1.00 24.45 61 PHE A C 1
ATOM 452 O O . PHE A 1 63 ? 49.599 -32.643 -15.152 1.00 25.01 61 PHE A O 1
ATOM 460 N N . SER A 1 64 ? 49.174 -34.117 -13.556 1.00 23.34 62 SER A N 1
ATOM 461 C CA . SER A 1 64 ? 50.372 -34.832 -13.856 1.00 23.17 62 SER A CA 1
ATOM 462 C C . SER A 1 64 ? 50.271 -35.430 -15.289 1.00 22.69 62 SER A C 1
ATOM 463 O O . SER A 1 64 ? 51.251 -35.409 -16.003 1.00 23.57 62 SER A O 1
ATOM 466 N N . SER A 1 65 ? 49.110 -35.903 -15.718 1.00 22.45 63 SER A N 1
ATOM 467 C CA . SER A 1 65 ? 49.006 -36.454 -17.071 1.00 24.46 63 SER A CA 1
ATOM 468 C C . SER A 1 65 ? 49.141 -35.383 -18.156 1.00 24.77 63 SER A C 1
ATOM 469 O O . SER A 1 65 ? 49.753 -35.619 -19.179 1.00 24.82 63 SER A O 1
ATOM 472 N N . GLU A 1 66 ? 48.637 -34.186 -17.904 1.00 26.18 64 GLU A N 1
ATOM 473 C CA . GLU A 1 66 ? 48.752 -33.139 -18.919 1.00 27.82 64 GLU A CA 1
ATOM 474 C C . GLU A 1 66 ? 50.187 -32.834 -19.137 1.00 26.79 64 GLU A C 1
ATOM 475 O O . GLU A 1 66 ? 50.582 -32.599 -20.273 1.00 22.89 64 GLU A O 1
ATOM 481 N N . LEU A 1 67 ? 50.979 -32.869 -18.058 1.00 24.66 65 LEU A N 1
ATOM 482 C CA . LEU A 1 67 ? 52.382 -32.583 -18.251 1.00 26.86 65 LEU A CA 1
ATOM 483 C C . LEU A 1 67 ? 53.198 -33.745 -18.793 1.00 25.98 65 LEU A C 1
ATOM 484 O O . LEU A 1 67 ? 54.005 -33.543 -19.671 1.00 26.37 65 LEU A O 1
ATOM 489 N N . LEU A 1 68 ? 52.994 -34.945 -18.244 1.00 26.49 66 LEU A N 1
ATOM 490 C CA . LEU A 1 68 ? 53.738 -36.159 -18.628 1.00 26.17 66 LEU A CA 1
ATOM 491 C C . LEU A 1 68 ? 53.371 -36.624 -20.046 1.00 26.29 66 LEU A C 1
ATOM 492 O O . LEU A 1 68 ? 54.154 -37.252 -20.718 1.00 24.90 66 LEU A O 1
ATOM 497 N N . ASN A 1 69 ? 52.146 -36.341 -20.466 1.00 27.69 67 ASN A N 1
ATOM 498 C CA . ASN A 1 69 ? 51.737 -36.680 -21.836 1.00 28.89 67 ASN A CA 1
ATOM 499 C C . ASN A 1 69 ? 51.638 -35.342 -22.553 1.00 28.99 67 ASN A C 1
ATOM 500 O O . ASN A 1 69 ? 52.610 -34.884 -23.134 1.00 32.11 67 ASN A O 1
ATOM 505 N N . ARG A 1 70 ? 50.506 -34.678 -22.467 1.00 28.42 68 ARG A N 1
ATOM 506 C CA . ARG A 1 70 ? 50.393 -33.418 -23.124 1.00 28.68 68 ARG A CA 1
ATOM 507 C C . ARG A 1 70 ? 49.080 -32.749 -22.822 1.00 29.12 68 ARG A C 1
ATOM 508 O O . ARG A 1 70 ? 48.072 -33.396 -22.411 1.00 26.36 68 ARG A O 1
ATOM 516 N N . PHE A 1 71 ? 49.102 -31.430 -22.971 1.00 28.18 69 PHE A N 1
ATOM 517 C CA . PHE A 1 71 ? 47.907 -30.626 -22.721 1.00 29.06 69 PHE A CA 1
ATOM 5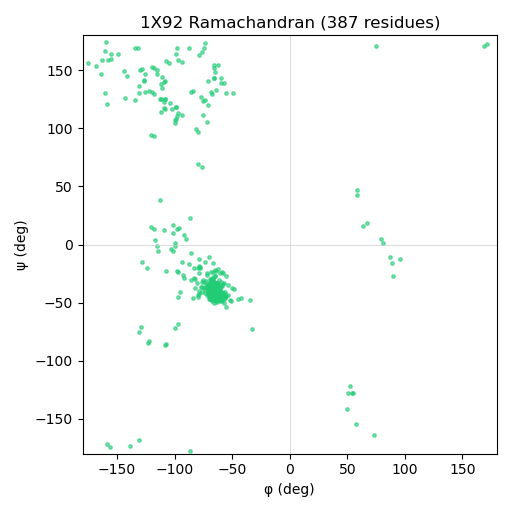18 C C . PHE A 1 71 ? 47.231 -30.379 -24.077 1.00 29.68 69 PHE A C 1
ATOM 519 O O . PHE A 1 71 ? 46.172 -30.915 -24.349 1.00 28.05 69 PHE A O 1
ATOM 527 N N . GLU A 1 72 ? 47.849 -29.595 -24.941 1.00 30.65 70 GLU A N 1
ATOM 528 C CA . GLU A 1 72 ? 47.223 -29.345 -26.229 1.00 33.51 70 GLU A CA 1
ATOM 529 C C . GLU A 1 72 ? 48.208 -29.571 -27.354 1.00 33.67 70 GLU A C 1
ATOM 530 O O . GLU A 1 72 ? 48.147 -30.581 -28.025 1.00 33.66 70 GLU A O 1
ATOM 536 N N . ARG A 1 73 ? 49.130 -28.634 -27.544 1.00 35.12 71 ARG A N 1
ATOM 537 C CA . ARG A 1 73 ? 50.140 -28.790 -28.579 1.00 36.45 71 ARG A CA 1
ATOM 538 C C . ARG A 1 73 ? 51.081 -29.970 -28.269 1.00 37.49 71 ARG A C 1
ATOM 539 O O . ARG A 1 73 ? 51.289 -30.353 -27.107 1.00 37.14 71 ARG A O 1
ATOM 547 N N . GLU A 1 74 ? 51.660 -30.534 -29.317 1.00 37.80 72 GLU A N 1
ATOM 548 C CA . GLU A 1 74 ? 52.596 -31.613 -29.166 1.00 38.99 72 GLU A CA 1
ATOM 549 C C . GLU A 1 74 ? 53.906 -30.992 -28.703 1.00 37.25 72 GLU A C 1
ATOM 550 O O . GLU A 1 74 ? 54.406 -30.058 -29.293 1.00 35.79 72 GLU A O 1
ATOM 556 N N . ARG A 1 75 ? 54.451 -31.498 -27.614 1.00 35.16 73 ARG A N 1
ATOM 557 C CA . ARG A 1 75 ? 55.721 -31.001 -27.101 1.00 32.13 73 ARG A CA 1
ATOM 558 C C . ARG A 1 75 ? 56.323 -32.047 -26.196 1.00 31.54 73 ARG A C 1
ATOM 559 O O . ARG A 1 75 ? 55.717 -33.070 -25.928 1.00 32.44 73 ARG A O 1
ATOM 567 N N . PRO A 1 76 ? 57.535 -31.821 -25.732 1.00 30.23 74 PRO A N 1
ATOM 568 C CA . PRO A 1 76 ? 58.060 -32.880 -24.866 1.00 30.13 74 PRO A CA 1
ATOM 569 C C . PRO A 1 76 ? 57.326 -33.073 -23.524 1.00 29.68 74 PRO A C 1
ATOM 570 O O . PRO A 1 76 ? 56.708 -32.151 -22.989 1.00 29.95 74 PRO A O 1
ATOM 574 N N . SER A 1 77 ? 57.364 -34.292 -23.025 1.00 27.38 75 SER A N 1
ATOM 575 C CA . SER A 1 77 ? 56.768 -34.628 -21.733 1.00 27.98 75 SER A CA 1
ATOM 576 C C . SER A 1 77 ? 57.441 -33.785 -20.709 1.00 25.88 75 SER A C 1
ATOM 577 O O . SER A 1 77 ? 58.638 -33.617 -20.795 1.00 26.15 75 SER A O 1
ATOM 580 N N . LEU A 1 78 ? 56.701 -33.326 -19.717 1.00 24.77 76 LEU A N 1
ATOM 581 C CA . LEU A 1 78 ? 57.282 -32.511 -18.657 1.00 23.76 76 LEU A CA 1
ATOM 582 C C . LEU A 1 78 ? 57.161 -33.308 -17.376 1.00 23.30 76 LEU A C 1
ATOM 583 O O . LEU A 1 78 ? 56.161 -33.983 -17.159 1.00 21.48 76 LEU A O 1
ATOM 588 N N . PRO A 1 79 ? 58.133 -33.147 -16.478 1.00 22.98 77 PRO A N 1
ATOM 589 C CA . PRO A 1 79 ? 58.183 -33.860 -15.201 1.00 24.01 77 PRO A CA 1
ATOM 590 C C . PRO A 1 79 ? 57.204 -33.487 -14.117 1.00 23.96 77 PRO A C 1
ATOM 591 O O . PRO A 1 79 ? 57.333 -32.468 -13.463 1.00 23.78 77 PRO A O 1
ATOM 595 N N . ALA A 1 80 ? 56.218 -34.357 -13.935 1.00 24.91 78 ALA A N 1
ATOM 596 C CA . ALA A 1 80 ? 55.229 -34.172 -12.872 1.00 24.64 78 ALA A CA 1
ATOM 597 C C . ALA A 1 80 ? 54.920 -35.560 -12.293 1.00 26.30 78 ALA A C 1
ATOM 598 O O . ALA A 1 80 ? 54.961 -36.571 -12.979 1.00 27.88 78 ALA A O 1
ATOM 600 N N . VAL A 1 81 ? 54.677 -35.631 -11.003 1.00 25.12 79 VAL A N 1
ATOM 601 C CA . VAL A 1 81 ? 54.337 -36.894 -10.420 1.00 23.50 79 VAL A CA 1
ATOM 602 C C . VAL A 1 81 ? 53.162 -36.715 -9.491 1.00 23.99 79 VAL A C 1
ATOM 603 O O . VAL A 1 81 ? 53.231 -35.887 -8.548 1.00 23.31 79 VAL A O 1
ATOM 607 N N . ALA A 1 82 ? 52.087 -37.473 -9.710 1.00 21.09 80 ALA A N 1
ATOM 608 C CA . ALA A 1 82 ? 50.948 -37.369 -8.803 1.00 21.77 80 ALA A CA 1
ATOM 609 C C . ALA A 1 82 ? 51.241 -38.299 -7.592 1.00 20.82 80 ALA A C 1
ATOM 610 O O . ALA A 1 82 ? 51.614 -39.431 -7.793 1.00 22.11 80 ALA A O 1
ATOM 612 N N . LEU A 1 83 ? 51.073 -37.825 -6.356 1.00 19.24 81 LEU A N 1
ATOM 613 C CA . LEU A 1 83 ? 51.412 -38.684 -5.171 1.00 20.19 81 LEU A CA 1
ATOM 614 C C . LEU A 1 83 ? 50.213 -39.477 -4.679 1.00 21.76 81 LEU A C 1
ATOM 615 O O . LEU A 1 83 ? 50.216 -40.089 -3.602 1.00 22.76 81 LEU A O 1
ATOM 620 N N . THR A 1 84 ? 49.161 -39.414 -5.459 1.00 20.64 82 THR A N 1
ATOM 621 C CA . THR A 1 84 ? 47.935 -40.025 -5.107 1.00 23.49 82 THR A CA 1
ATOM 622 C C . THR A 1 84 ? 47.647 -41.338 -5.780 1.00 23.79 82 THR A C 1
ATOM 623 O O . THR A 1 84 ? 46.658 -41.949 -5.449 1.00 26.34 82 THR A O 1
ATOM 627 N N . THR A 1 85 ? 48.476 -41.776 -6.712 1.00 24.17 83 THR A N 1
ATOM 628 C CA . THR A 1 85 ? 48.144 -42.965 -7.477 1.00 23.25 83 THR A CA 1
ATOM 629 C C . THR A 1 85 ? 48.687 -44.369 -7.168 1.00 26.36 83 THR A C 1
ATOM 630 O O . THR A 1 85 ? 48.093 -45.354 -7.608 1.00 27.90 83 THR A O 1
ATOM 634 N N . ASP A 1 86 ? 49.826 -44.479 -6.477 1.00 26.54 84 ASP A N 1
ATOM 635 C CA . ASP A 1 86 ? 50.436 -45.774 -6.139 1.00 26.23 84 ASP A CA 1
ATOM 636 C C . ASP A 1 86 ? 49.699 -46.328 -4.892 1.00 25.24 84 ASP A C 1
ATOM 637 O O . ASP A 1 86 ? 49.962 -45.937 -3.761 1.00 24.66 84 ASP A O 1
ATOM 642 N N . SER A 1 87 ? 48.761 -47.232 -5.111 1.00 24.75 85 SER A N 1
ATOM 643 C CA . SER A 1 87 ? 47.949 -47.752 -4.006 1.00 24.96 85 SER A CA 1
ATOM 644 C C . SER A 1 87 ? 48.714 -48.496 -2.893 1.00 24.67 85 SER A C 1
ATOM 645 O O . SER A 1 87 ? 48.276 -48.497 -1.726 1.00 23.92 85 SER A O 1
ATOM 648 N N . SER A 1 88 ? 49.825 -49.144 -3.255 1.00 21.94 86 SER A N 1
ATOM 649 C CA . SER A 1 88 ? 50.656 -49.866 -2.283 1.00 21.80 86 SER A CA 1
ATOM 650 C C . SER A 1 88 ? 51.316 -48.856 -1.376 1.00 21.73 86 SER A C 1
ATOM 651 O O . SER A 1 88 ? 51.390 -49.060 -0.183 1.00 23.13 86 SER A O 1
ATOM 654 N N . THR A 1 89 ? 51.807 -47.770 -1.938 1.00 22.02 87 THR A N 1
ATOM 655 C CA . THR A 1 89 ? 52.441 -46.760 -1.118 1.00 22.66 87 THR A CA 1
ATOM 656 C C . THR A 1 89 ? 51.438 -46.111 -0.191 1.00 22.65 87 THR A C 1
ATOM 657 O O . THR A 1 89 ? 51.673 -45.963 1.007 1.00 22.44 87 THR A O 1
ATOM 661 N N . ILE A 1 90 ? 50.308 -45.730 -0.757 1.00 22.30 88 ILE A N 1
ATOM 662 C CA . ILE A 1 90 ? 49.298 -45.067 0.024 1.00 21.81 88 ILE A CA 1
ATOM 663 C C . ILE A 1 90 ? 48.728 -45.927 1.132 1.00 22.58 88 ILE A C 1
ATOM 664 O O . ILE A 1 90 ? 48.688 -45.500 2.300 1.00 22.13 88 ILE A O 1
ATOM 669 N N . THR A 1 91 ? 48.327 -47.143 0.793 1.00 22.12 89 THR A N 1
ATOM 670 C CA . THR A 1 91 ? 47.771 -48.014 1.808 1.00 23.13 89 THR A CA 1
ATOM 671 C C . THR A 1 91 ? 48.811 -48.374 2.879 1.00 22.93 89 THR A C 1
ATOM 672 O O . THR A 1 91 ? 48.505 -48.350 4.055 1.00 22.33 89 THR A O 1
ATOM 676 N N . SER A 1 92 ? 50.062 -48.618 2.493 1.00 21.97 90 SER A N 1
ATOM 677 C CA . SER A 1 92 ? 50.958 -49.004 3.529 1.00 21.53 90 SER A CA 1
ATOM 678 C C . SER A 1 92 ? 51.254 -47.886 4.487 1.00 22.47 90 SER A C 1
ATOM 679 O O . SER A 1 92 ? 51.350 -48.117 5.704 1.00 21.33 90 SER A O 1
ATOM 682 N N . ILE A 1 93 ? 51.394 -46.682 3.966 1.00 22.69 91 ILE A N 1
ATOM 683 C CA . ILE A 1 93 ? 51.730 -45.594 4.856 1.00 23.93 91 ILE A CA 1
ATOM 684 C C . ILE A 1 93 ? 50.598 -45.357 5.818 1.00 23.62 91 ILE A C 1
ATOM 685 O O . ILE A 1 93 ? 50.827 -45.209 7.007 1.00 23.65 91 ILE A O 1
ATOM 690 N N . ALA A 1 94 ? 49.379 -45.358 5.301 1.00 23.61 92 ALA A N 1
ATOM 691 C CA . ALA A 1 94 ? 48.221 -45.099 6.135 1.00 24.83 92 ALA A CA 1
ATOM 692 C C . ALA A 1 94 ? 48.032 -46.255 7.133 1.00 25.82 92 ALA A C 1
ATOM 693 O O . ALA A 1 94 ? 47.638 -46.049 8.265 1.00 26.76 92 ALA A O 1
ATOM 695 N N . ASN A 1 95 ? 48.325 -47.462 6.685 1.00 24.18 93 ASN A N 1
ATOM 696 C CA . ASN A 1 95 ? 48.147 -48.611 7.522 1.00 24.60 93 ASN A CA 1
ATOM 697 C C . ASN A 1 95 ? 49.161 -48.646 8.646 1.00 25.92 93 ASN A C 1
ATOM 698 O O . ASN A 1 95 ? 48.792 -48.881 9.804 1.00 26.11 93 ASN A O 1
ATOM 703 N N . ASP A 1 96 ? 50.425 -48.417 8.292 1.00 25.77 94 ASP A N 1
ATOM 704 C CA . ASP A 1 96 ? 51.518 -48.457 9.248 1.00 26.87 94 ASP A CA 1
ATOM 705 C C . ASP A 1 96 ? 51.583 -47.327 10.250 1.00 27.68 94 ASP A C 1
ATOM 706 O O . ASP A 1 96 ? 51.985 -47.520 11.397 1.00 29.07 94 ASP A O 1
ATOM 711 N N . TYR A 1 97 ? 51.249 -46.135 9.800 1.00 27.08 95 TYR A N 1
ATOM 712 C CA . TYR A 1 97 ? 51.331 -44.959 10.659 1.00 26.48 95 TYR A CA 1
ATOM 713 C C . TYR A 1 97 ? 49.983 -44.274 10.739 1.00 26.11 95 TYR A C 1
ATOM 714 O O . TYR A 1 97 ? 49.213 -44.484 11.672 1.00 27.46 95 TYR A O 1
ATOM 723 N N . SER A 1 98 ? 49.701 -43.424 9.780 1.00 24.00 96 SER A N 1
ATOM 724 C CA . SER A 1 98 ? 48.389 -42.809 9.743 1.00 25.47 96 SER A CA 1
ATOM 725 C C . SER A 1 98 ? 48.132 -42.209 8.338 1.00 24.38 96 SER A C 1
ATOM 726 O O . SER A 1 98 ? 49.042 -41.989 7.554 1.00 24.31 96 SER A O 1
ATOM 729 N N . TYR A 1 99 ? 46.868 -42.018 8.018 1.00 24.86 97 TYR A N 1
ATOM 730 C CA . TYR A 1 99 ? 46.499 -41.492 6.721 1.00 24.86 97 TYR A CA 1
ATOM 731 C C . TYR A 1 99 ? 47.115 -40.089 6.530 1.00 25.53 97 TYR A C 1
ATOM 732 O O . TYR A 1 99 ? 47.356 -39.645 5.386 1.00 25.47 97 TYR A O 1
ATOM 741 N N . ASN A 1 100 ? 47.390 -39.409 7.645 1.00 23.73 98 ASN A N 1
ATOM 742 C CA . ASN A 1 100 ? 47.953 -38.058 7.564 1.00 24.64 98 ASN A CA 1
ATOM 743 C C . ASN A 1 100 ? 49.321 -38.030 6.892 1.00 24.63 98 ASN A C 1
ATOM 744 O O . ASN A 1 100 ? 49.768 -36.984 6.439 1.00 25.39 98 ASN A O 1
ATOM 749 N N . GLU A 1 101 ? 50.012 -39.163 6.856 1.00 24.29 99 GLU A N 1
ATOM 750 C CA . GLU A 1 101 ? 51.360 -39.159 6.310 1.00 25.24 99 GLU A CA 1
ATOM 751 C C . GLU A 1 101 ? 51.504 -39.639 4.863 1.00 22.87 99 GLU A C 1
ATOM 752 O O . GLU A 1 101 ? 52.573 -39.659 4.338 1.00 23.11 99 GLU A O 1
ATOM 758 N N . VAL A 1 102 ? 50.408 -39.992 4.223 1.00 20.45 100 VAL A N 1
ATOM 759 C CA . VAL A 1 102 ? 50.495 -40.574 2.894 1.00 19.50 100 VAL A CA 1
ATOM 760 C C . VAL A 1 102 ? 51.204 -39.725 1.845 1.00 20.70 100 VAL A C 1
ATOM 761 O O . VAL A 1 102 ? 51.852 -40.287 0.981 1.00 22.06 100 VAL A O 1
ATOM 765 N N . PHE A 1 103 ? 51.105 -38.386 1.914 1.00 22.35 101 PHE A N 1
ATOM 766 C CA . PHE A 1 103 ? 51.788 -37.535 0.944 1.00 21.73 101 PHE A CA 1
ATOM 767 C C . PHE A 1 103 ? 53.099 -37.039 1.494 1.00 22.12 101 PHE A C 1
ATOM 768 O O . PHE A 1 103 ? 54.096 -37.071 0.792 1.00 23.36 101 PHE A O 1
ATOM 776 N N . SER A 1 104 ? 53.106 -36.583 2.745 1.00 22.50 102 SER A N 1
ATOM 777 C CA . SER A 1 104 ? 54.302 -36.019 3.334 1.00 21.71 102 SER A CA 1
ATOM 778 C C . SER A 1 104 ? 55.441 -37.014 3.285 1.00 23.26 102 SER A C 1
ATOM 779 O O . SER A 1 104 ? 56.571 -36.689 2.968 1.00 22.69 102 SER A O 1
ATOM 782 N N . LYS A 1 105 ? 55.146 -38.258 3.575 1.00 23.18 103 LYS A N 1
ATOM 783 C CA . LYS A 1 105 ? 56.229 -39.226 3.538 1.00 24.04 103 LYS A CA 1
ATOM 784 C C . LYS A 1 105 ? 56.792 -39.371 2.081 1.00 23.06 103 LYS A C 1
ATOM 785 O O . LYS A 1 105 ? 58.001 -39.567 1.895 1.00 22.95 10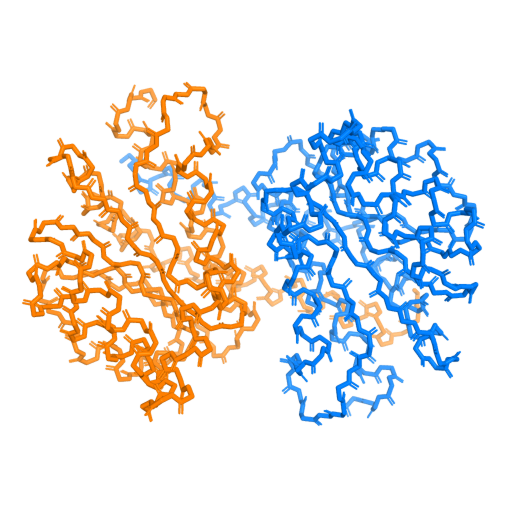3 LYS A O 1
ATOM 791 N N . GLN A 1 106 ? 55.965 -39.264 1.041 1.00 22.20 104 GLN A N 1
ATOM 792 C CA . GLN A 1 106 ? 56.539 -39.398 -0.313 1.00 21.80 104 GLN A CA 1
ATOM 793 C C . GLN A 1 106 ? 57.317 -38.163 -0.706 1.00 21.95 104 GLN A C 1
ATOM 794 O O . GLN A 1 106 ? 58.338 -38.259 -1.406 1.00 22.31 104 GLN A O 1
ATOM 800 N N . ILE A 1 107 ? 56.859 -37.005 -0.217 1.00 20.35 105 ILE A N 1
ATOM 801 C CA . ILE A 1 107 ? 57.544 -35.748 -0.515 1.00 20.71 105 ILE A CA 1
ATOM 802 C C . ILE A 1 107 ? 58.943 -35.721 0.106 1.00 22.36 105 ILE A C 1
ATOM 803 O O . ILE A 1 107 ? 59.900 -35.293 -0.514 1.00 22.19 105 ILE A O 1
ATOM 808 N N . ARG A 1 108 ? 59.062 -36.179 1.352 1.00 23.47 106 ARG A N 1
ATOM 809 C CA . ARG A 1 108 ? 60.339 -36.248 2.008 1.00 26.20 106 ARG A CA 1
ATOM 810 C C . ARG A 1 108 ? 61.300 -37.117 1.194 1.00 24.24 106 ARG A C 1
ATOM 811 O O . ARG A 1 108 ? 62.474 -36.873 1.134 1.00 21.92 106 ARG A O 1
ATOM 819 N N . ALA A 1 109 ? 60.809 -38.132 0.536 1.00 23.65 107 ALA A N 1
ATOM 820 C CA . ALA A 1 109 ? 61.762 -38.899 -0.265 1.00 24.61 107 ALA A CA 1
ATOM 821 C C . ALA A 1 109 ? 62.014 -38.308 -1.643 1.00 24.48 107 ALA A C 1
ATOM 822 O O . ALA A 1 109 ? 63.151 -38.215 -2.048 1.00 25.08 107 ALA A O 1
ATOM 824 N N . LEU A 1 110 ? 60.950 -37.925 -2.329 1.00 22.41 108 LEU A N 1
ATOM 825 C CA . LEU A 1 110 ? 61.036 -37.439 -3.723 1.00 24.59 108 LEU A CA 1
ATOM 826 C C . LEU A 1 110 ? 61.409 -35.952 -3.956 1.00 25.44 108 LEU A C 1
ATOM 827 O O . LEU A 1 110 ? 61.960 -35.554 -5.009 1.00 24.79 108 LEU A O 1
ATOM 832 N N . GLY A 1 111 ? 61.051 -35.128 -2.971 1.00 25.42 109 GLY A N 1
ATOM 833 C CA . GLY A 1 111 ? 61.262 -33.710 -3.078 1.00 25.63 109 GLY A CA 1
ATOM 834 C C . GLY A 1 111 ? 62.708 -33.295 -3.068 1.00 26.79 109 GLY A C 1
ATOM 835 O O . GLY A 1 111 ? 63.449 -33.696 -2.200 1.00 27.16 109 GLY A O 1
ATOM 836 N N . GLN A 1 112 ? 63.070 -32.477 -4.056 1.00 26.63 110 GLN A N 1
ATOM 837 C CA . GLN A 1 112 ? 64.396 -31.922 -4.179 1.00 28.07 110 GLN A CA 1
ATOM 838 C C . GLN A 1 112 ? 64.242 -30.416 -4.110 1.00 26.90 110 GLN A C 1
ATOM 839 O O . GLN A 1 112 ? 63.212 -29.868 -4.453 1.00 25.87 110 GLN A O 1
ATOM 845 N N . PRO A 1 113 ? 65.286 -29.722 -3.648 1.00 26.57 111 PRO A N 1
ATOM 846 C CA . PRO A 1 113 ? 65.127 -28.272 -3.577 1.00 26.02 111 PRO A CA 1
ATOM 847 C C . PRO A 1 113 ? 64.779 -27.645 -4.918 1.00 25.74 111 PRO A C 1
ATOM 848 O O . PRO A 1 113 ? 65.284 -28.036 -5.966 1.00 23.80 111 PRO A O 1
ATOM 852 N N . GLY A 1 114 ? 63.867 -26.677 -4.883 1.00 25.78 112 GLY A N 1
ATOM 853 C CA . GLY A 1 114 ? 63.457 -26.057 -6.117 1.00 24.22 112 GLY A CA 1
ATOM 854 C C . GLY A 1 114 ? 62.326 -26.786 -6.792 1.00 24.75 112 GLY A C 1
ATOM 855 O O . GLY A 1 114 ? 61.791 -26.299 -7.762 1.00 26.60 112 GLY A O 1
ATOM 856 N N . ASP A 1 115 ? 61.970 -27.989 -6.346 1.00 26.10 113 ASP A N 1
ATOM 857 C CA . ASP A 1 115 ? 60.842 -28.663 -6.978 1.00 24.47 113 ASP A CA 1
ATOM 858 C C . ASP A 1 115 ? 59.614 -27.911 -6.476 1.00 24.05 113 ASP A C 1
ATOM 859 O O . ASP A 1 115 ? 59.689 -27.054 -5.587 1.00 25.04 113 ASP A O 1
ATOM 864 N N . VAL A 1 116 ? 58.470 -28.262 -7.028 1.00 23.56 114 VAL A N 1
ATOM 865 C CA . VAL A 1 116 ? 57.237 -27.615 -6.652 1.00 23.42 114 VAL A CA 1
ATOM 866 C C . VAL A 1 116 ? 56.191 -28.625 -6.228 1.00 23.68 114 VAL A C 1
ATOM 867 O O . VAL A 1 116 ? 56.073 -29.717 -6.812 1.00 23.37 114 VAL A O 1
ATOM 871 N N . LEU A 1 117 ? 55.428 -28.249 -5.206 1.00 23.00 115 LEU A N 1
ATOM 872 C CA . LEU A 1 117 ? 54.348 -29.085 -4.743 1.00 22.46 115 LEU A CA 1
ATOM 873 C C . LEU A 1 117 ? 53.035 -28.425 -5.149 1.00 22.20 115 LEU A C 1
ATOM 874 O O . LEU A 1 117 ? 52.836 -27.262 -4.850 1.00 22.62 115 LEU A O 1
ATOM 879 N N . LEU A 1 118 ? 52.166 -29.137 -5.868 1.00 21.05 116 LEU A N 1
ATOM 880 C CA . LEU A 1 118 ? 50.845 -28.597 -6.217 1.00 21.23 116 LEU A CA 1
ATOM 881 C C . LEU A 1 118 ? 49.930 -29.274 -5.156 1.00 21.42 116 LEU A C 1
ATOM 882 O O . LEU A 1 118 ? 49.720 -30.462 -5.212 1.00 21.10 116 LEU A O 1
ATOM 887 N N . ALA A 1 119 ? 49.462 -28.518 -4.175 1.00 19.60 117 ALA A N 1
ATOM 888 C CA . ALA A 1 119 ? 48.680 -29.100 -3.070 1.00 19.43 117 ALA A CA 1
ATOM 889 C C . ALA A 1 119 ? 47.257 -28.659 -3.245 1.00 19.84 117 ALA A C 1
ATOM 890 O O . ALA A 1 119 ? 46.953 -27.479 -3.151 1.00 20.59 117 ALA A O 1
ATOM 892 N N . ILE A 1 120 ? 46.385 -29.631 -3.470 1.00 18.76 118 ILE A N 1
ATOM 893 C CA . ILE A 1 120 ? 45.007 -29.367 -3.793 1.00 18.95 118 ILE A CA 1
ATOM 894 C C . ILE A 1 120 ? 44.035 -29.788 -2.702 1.00 18.20 118 ILE A C 1
ATOM 895 O O . ILE A 1 120 ? 44.054 -30.941 -2.325 1.00 19.91 118 ILE A O 1
ATOM 900 N N . SER A 1 121 ? 43.190 -28.867 -2.225 1.00 18.35 119 SER A N 1
ATOM 901 C CA . SER A 1 121 ? 42.214 -29.130 -1.163 1.00 19.10 119 SER A CA 1
ATOM 902 C C . SER A 1 121 ? 41.101 -28.108 -1.204 1.00 20.88 119 SER A C 1
ATOM 903 O O . SER A 1 121 ? 41.365 -26.917 -1.069 1.00 22.44 119 SER A O 1
ATOM 906 N N . THR A 1 122 ? 39.857 -28.526 -1.368 1.00 21.44 120 THR A N 1
ATOM 907 C CA . THR A 1 122 ? 38.825 -27.551 -1.416 1.00 22.33 120 THR A CA 1
ATOM 908 C C . THR A 1 122 ? 38.610 -26.877 -0.075 1.00 25.11 120 THR A C 1
ATOM 909 O O . THR A 1 122 ? 38.147 -25.739 -0.028 1.00 27.67 120 THR A O 1
ATOM 913 N N . SER A 1 123 ? 38.977 -27.521 1.021 1.00 24.50 121 SER A N 1
ATOM 914 C CA . SER A 1 123 ? 38.762 -26.863 2.300 1.00 25.04 121 SER A CA 1
ATOM 915 C C . SER A 1 123 ? 40.021 -26.171 2.797 1.00 26.06 121 SER A C 1
ATOM 916 O O . SER A 1 123 ? 39.958 -25.253 3.602 1.00 27.10 121 SER A O 1
ATOM 919 N N . GLY A 1 124 ? 41.177 -26.638 2.330 1.00 27.35 122 GLY A N 1
ATOM 920 C CA . GLY A 1 124 ? 42.440 -26.121 2.810 1.00 25.46 122 GLY A CA 1
ATOM 921 C C . GLY A 1 124 ? 42.706 -26.786 4.142 1.00 26.94 122 GLY A C 1
ATOM 922 O O . GLY A 1 124 ? 43.697 -26.503 4.802 1.00 27.28 122 GLY A O 1
ATOM 923 N N . ASN A 1 125 ? 41.844 -27.729 4.535 1.00 26.66 123 ASN A N 1
ATOM 924 C CA . ASN A 1 125 ? 42.014 -28.341 5.814 1.00 26.69 123 ASN A CA 1
ATOM 925 C C . ASN A 1 125 ? 42.291 -29.843 5.924 1.00 26.83 123 ASN A C 1
ATOM 926 O O . ASN A 1 125 ? 42.208 -30.415 7.010 1.00 24.63 123 ASN A O 1
ATOM 931 N N . SER A 1 126 ? 42.632 -30.474 4.800 1.00 25.26 124 SER A N 1
ATOM 932 C CA . SER A 1 126 ? 42.934 -31.905 4.837 1.00 24.76 124 SER A CA 1
ATOM 933 C C . SER A 1 126 ? 44.309 -32.103 5.460 1.00 24.09 124 SER A C 1
ATOM 934 O O . SER A 1 126 ? 45.340 -31.553 4.953 1.00 25.68 124 SER A O 1
ATOM 937 N N . ALA A 1 127 ? 44.330 -32.904 6.528 1.00 23.25 125 ALA A N 1
ATOM 938 C CA . ALA A 1 127 ? 45.547 -33.172 7.296 1.00 21.81 125 ALA A CA 1
ATOM 939 C C . ALA A 1 127 ? 46.700 -33.616 6.419 1.00 20.98 125 ALA A C 1
ATOM 940 O O . ALA A 1 127 ? 47.821 -33.095 6.528 1.00 20.77 125 ALA A O 1
ATOM 942 N N . ASN A 1 128 ? 46.433 -34.570 5.539 1.00 19.45 126 ASN A N 1
ATOM 943 C CA . ASN A 1 128 ? 47.531 -35.026 4.724 1.00 20.71 126 ASN A CA 1
ATOM 944 C C . ASN A 1 128 ? 48.091 -33.983 3.770 1.00 20.10 126 ASN A C 1
ATOM 945 O O . ASN A 1 128 ? 49.279 -34.066 3.443 1.00 19.40 126 ASN A O 1
ATOM 950 N N . VAL A 1 129 ? 47.274 -33.019 3.345 1.00 20.32 127 VAL A N 1
ATOM 951 C CA . VAL A 1 129 ? 47.826 -32.003 2.453 1.00 22.87 127 VAL A CA 1
ATOM 952 C C . VAL A 1 129 ? 48.551 -30.918 3.268 1.00 22.15 127 VAL A C 1
ATOM 953 O O . VAL A 1 129 ? 49.524 -30.318 2.808 1.00 24.26 127 VAL A O 1
ATOM 957 N N . ILE A 1 130 ? 48.080 -30.696 4.495 1.00 21.94 128 ILE A N 1
ATOM 958 C CA . ILE A 1 130 ? 48.708 -29.758 5.407 1.00 19.18 128 ILE A CA 1
ATOM 959 C C . ILE A 1 130 ? 50.100 -30.329 5.667 1.00 20.68 128 ILE A C 1
ATOM 960 O O . ILE A 1 130 ? 51.119 -29.624 5.618 1.00 20.68 128 ILE A O 1
ATOM 965 N N . GLN A 1 131 ? 50.163 -31.625 5.949 1.00 21.18 129 GLN A N 1
ATOM 966 C CA . GLN A 1 131 ? 51.456 -32.224 6.198 1.00 22.60 129 GLN A CA 1
ATOM 967 C C . GLN A 1 131 ? 52.326 -32.280 4.931 1.00 22.08 129 GLN A C 1
ATOM 968 O O . GLN A 1 131 ? 53.542 -32.182 5.020 1.00 23.07 129 GLN A O 1
ATOM 974 N N . ALA A 1 132 ? 51.700 -32.385 3.761 1.00 21.37 130 ALA A N 1
ATOM 975 C CA . ALA A 1 132 ? 52.481 -32.405 2.497 1.00 20.87 130 ALA A CA 1
ATOM 976 C C . ALA A 1 132 ? 53.207 -31.077 2.341 1.00 20.52 130 ALA A C 1
ATOM 977 O O . ALA A 1 132 ? 54.360 -31.027 1.902 1.00 22.37 130 ALA A O 1
ATOM 979 N N . ILE A 1 133 ? 52.522 -29.991 2.686 1.00 21.22 131 ILE A N 1
ATOM 980 C CA . ILE A 1 133 ? 53.121 -28.659 2.578 1.00 20.65 131 ILE A CA 1
ATOM 981 C C . ILE A 1 133 ? 54.321 -28.511 3.542 1.00 21.98 131 ILE A C 1
ATOM 982 O O . ILE A 1 133 ? 55.330 -27.893 3.215 1.00 22.13 131 ILE A O 1
ATOM 987 N N . GLN A 1 134 ? 54.206 -29.088 4.735 1.00 22.64 132 GLN A N 1
ATOM 988 C CA . GLN A 1 134 ? 55.311 -28.999 5.708 1.00 22.99 132 GLN A CA 1
ATOM 989 C C . GLN A 1 134 ? 56.490 -29.764 5.108 1.00 20.90 132 GLN A C 1
ATOM 990 O O . GLN A 1 134 ? 57.634 -29.307 5.128 1.00 21.07 132 GLN A O 1
ATOM 996 N N . ALA A 1 135 ? 56.204 -30.950 4.624 1.00 19.68 133 ALA A N 1
ATOM 997 C CA . ALA A 1 135 ? 57.275 -31.744 4.021 1.00 20.49 133 ALA A CA 1
ATOM 998 C C . ALA A 1 135 ? 57.887 -31.066 2.799 1.00 19.41 133 ALA A C 1
ATOM 999 O O . ALA A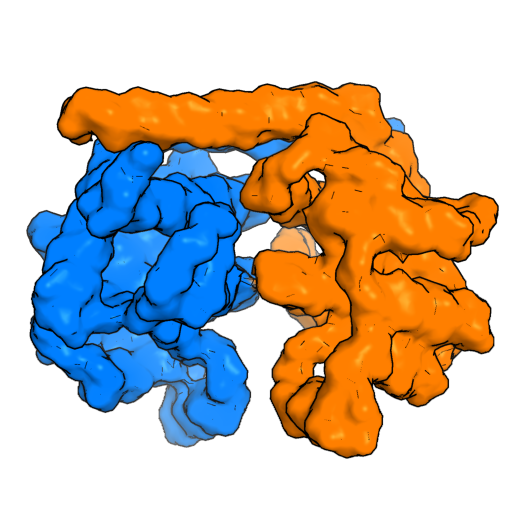 1 135 ? 59.093 -31.174 2.649 1.00 20.04 133 ALA A O 1
ATOM 1001 N N . ALA A 1 136 ? 57.101 -30.368 1.963 1.00 18.14 134 ALA A N 1
ATOM 1002 C CA . ALA A 1 136 ? 57.733 -29.709 0.781 1.00 20.10 134 ALA A CA 1
ATOM 1003 C C . ALA A 1 136 ? 58.700 -28.610 1.292 1.00 21.50 134 ALA A C 1
ATOM 1004 O O . ALA A 1 136 ? 59.790 -28.417 0.750 1.00 21.08 134 ALA A O 1
ATOM 1006 N N . HIS A 1 137 ? 58.303 -27.936 2.365 1.00 22.86 135 HIS A N 1
ATOM 1007 C CA . HIS A 1 137 ? 59.132 -26.881 2.984 1.00 23.84 135 HIS A CA 1
ATOM 1008 C C . HIS A 1 137 ? 60.395 -27.500 3.514 1.00 23.63 135 HIS A C 1
ATOM 1009 O O . HIS A 1 137 ? 61.462 -26.922 3.320 1.00 24.84 135 HIS A O 1
ATOM 1016 N N . ASP A 1 138 ? 60.306 -28.687 4.092 1.00 25.79 136 ASP A N 1
ATOM 1017 C CA . ASP A 1 138 ? 61.519 -29.366 4.539 1.00 28.73 136 ASP A CA 1
ATOM 1018 C C . ASP A 1 138 ? 62.401 -29.711 3.371 1.00 29.07 136 ASP A C 1
ATOM 1019 O O . ASP A 1 138 ? 63.597 -29.815 3.537 1.00 28.68 136 ASP A O 1
ATOM 1024 N N . ARG A 1 139 ? 61.840 -29.906 2.184 1.00 28.26 137 ARG A N 1
ATOM 1025 C CA . ARG A 1 139 ? 62.700 -30.217 1.049 1.00 28.82 137 ARG A CA 1
ATOM 1026 C C . ARG A 1 139 ? 63.022 -28.994 0.248 1.00 28.40 137 ARG A C 1
ATOM 1027 O O . ARG A 1 139 ? 63.462 -29.090 -0.869 1.00 28.58 137 ARG A O 1
ATOM 1035 N N . GLU A 1 140 ? 62.754 -27.829 0.806 1.00 27.85 138 GLU A N 1
ATOM 1036 C CA . GLU A 1 140 ? 63.018 -26.590 0.117 1.00 28.65 138 GLU A CA 1
ATOM 1037 C C . GLU A 1 140 ? 62.281 -26.503 -1.208 1.00 27.00 138 GLU A C 1
ATOM 1038 O O . GLU A 1 140 ? 62.844 -26.123 -2.244 1.00 26.57 138 GLU A O 1
ATOM 1044 N N . MET A 1 141 ? 61.002 -26.847 -1.172 1.00 25.80 139 MET A N 1
ATOM 1045 C CA . MET A 1 141 ? 60.192 -26.784 -2.350 1.00 24.86 139 MET A CA 1
ATOM 1046 C C . MET A 1 141 ? 59.235 -25.600 -2.208 1.00 25.55 139 MET A C 1
ATOM 1047 O O . MET A 1 141 ? 58.955 -25.112 -1.101 1.00 25.91 139 MET A O 1
ATOM 1052 N N . LEU A 1 142 ? 58.746 -25.128 -3.338 1.00 22.80 140 LEU A N 1
ATOM 1053 C CA . LEU A 1 142 ? 57.793 -24.033 -3.336 1.00 23.74 140 LEU A CA 1
ATOM 1054 C C . LEU A 1 142 ? 56.463 -24.748 -3.431 1.00 23.45 140 LEU A C 1
ATOM 1055 O O . LEU A 1 142 ? 56.383 -25.887 -3.854 1.00 22.80 140 LEU A O 1
ATOM 1060 N N . VAL A 1 143 ? 55.415 -24.071 -3.019 1.00 22.44 141 VAL A N 1
ATOM 1061 C CA . VAL A 1 143 ? 54.132 -24.682 -3.015 1.00 21.80 141 VAL A CA 1
ATOM 1062 C C . VAL A 1 143 ? 53.088 -23.889 -3.762 1.00 20.73 141 VAL A C 1
ATOM 1063 O O . VAL A 1 143 ? 52.960 -22.706 -3.563 1.00 20.94 141 VAL A O 1
ATOM 1067 N N . VAL A 1 144 ? 52.362 -24.566 -4.632 1.00 18.64 142 VAL A N 1
ATOM 1068 C CA . VAL A 1 144 ? 51.230 -23.905 -5.241 1.00 19.99 142 VAL A CA 1
ATOM 1069 C C . VAL A 1 144 ? 50.026 -24.620 -4.574 1.00 21.88 142 VAL A C 1
ATOM 1070 O O . VAL A 1 144 ? 49.823 -25.847 -4.715 1.00 23.37 142 VAL A O 1
ATOM 1074 N N . ALA A 1 145 ? 49.228 -23.861 -3.840 1.00 22.46 143 ALA A N 1
ATOM 1075 C CA . ALA A 1 145 ? 48.074 -24.447 -3.152 1.00 22.39 143 ALA A CA 1
ATOM 1076 C C . ALA A 1 145 ? 46.755 -24.018 -3.792 1.00 22.43 143 ALA A C 1
ATOM 1077 O O . ALA A 1 145 ? 46.480 -22.841 -3.878 1.00 21.28 143 ALA A O 1
ATOM 1079 N N . LEU A 1 146 ? 45.941 -24.989 -4.227 1.00 24.48 144 LEU A N 1
ATOM 1080 C CA . LEU A 1 146 ? 44.631 -24.752 -4.833 1.00 25.87 144 LEU A CA 1
ATOM 1081 C C . LEU A 1 146 ? 43.710 -25.001 -3.664 1.00 25.37 144 LEU A C 1
ATOM 1082 O O . LEU A 1 146 ? 43.650 -26.104 -3.139 1.00 25.51 144 LEU A O 1
ATOM 1087 N N . THR A 1 147 ? 42.975 -23.985 -3.286 1.00 25.65 145 THR A N 1
ATOM 1088 C CA . THR A 1 147 ? 42.111 -24.074 -2.123 1.00 25.36 145 THR A CA 1
ATOM 1089 C C . THR A 1 147 ? 40.780 -23.413 -2.361 1.00 25.50 145 THR A C 1
ATOM 1090 O O . THR A 1 147 ? 40.422 -22.958 -3.492 1.00 24.42 145 THR A O 1
ATOM 1094 N N . GLY A 1 148 ? 40.054 -23.365 -1.268 1.00 24.06 146 GLY A N 1
ATOM 1095 C CA . GLY A 1 148 ? 38.750 -22.754 -1.272 1.00 25.11 146 GLY A CA 1
ATOM 1096 C C . GLY A 1 148 ? 38.436 -22.321 0.156 1.00 24.98 146 GLY A C 1
ATOM 1097 O O . GLY A 1 148 ? 39.281 -22.453 1.078 1.00 22.60 146 GLY A O 1
ATOM 1098 N N . ARG A 1 149 ? 37.218 -21.843 0.340 1.00 25.74 147 ARG A N 1
ATOM 1099 C CA . ARG A 1 149 ? 36.793 -21.396 1.666 1.00 27.28 147 ARG A CA 1
ATOM 1100 C C . ARG A 1 149 ? 37.756 -20.379 2.230 1.00 27.05 147 ARG A C 1
ATOM 1101 O O . ARG A 1 149 ? 38.081 -19.400 1.562 1.00 27.57 147 ARG A O 1
ATOM 1109 N N . ASP A 1 150 ? 38.233 -20.602 3.446 1.00 27.79 148 ASP A N 1
ATOM 1110 C CA . ASP A 1 150 ? 39.119 -19.623 4.025 1.00 30.10 148 ASP A CA 1
ATOM 1111 C C . ASP A 1 150 ? 40.594 -20.036 3.950 1.00 29.88 148 ASP A C 1
ATOM 1112 O O . ASP A 1 150 ? 41.424 -19.389 4.551 1.00 30.94 148 ASP A O 1
ATOM 1117 N N . GLY A 1 151 ? 40.916 -21.104 3.202 1.00 29.22 149 GLY A N 1
ATOM 1118 C CA . GLY A 1 151 ? 42.301 -21.564 3.062 1.00 26.05 149 GLY A CA 1
ATOM 1119 C C . GLY A 1 151 ? 42.755 -22.561 4.128 1.00 24.88 149 GLY A C 1
ATOM 1120 O O . GLY A 1 151 ? 43.796 -23.211 3.977 1.00 26.62 149 GLY A O 1
ATOM 1121 N N . GLY A 1 152 ? 41.992 -22.649 5.217 1.00 23.97 150 GLY A N 1
ATOM 1122 C CA . GLY A 1 152 ? 42.240 -23.582 6.317 1.00 22.52 150 GLY A CA 1
ATOM 1123 C C . GLY A 1 152 ? 43.635 -23.622 6.884 1.00 23.41 150 GLY A C 1
ATOM 1124 O O . GLY A 1 152 ? 44.292 -22.596 7.010 1.00 25.80 150 GLY A O 1
ATOM 1125 N N . GLY A 1 153 ? 44.111 -24.806 7.227 1.00 22.75 151 GLY A N 1
ATOM 1126 C CA . GLY A 1 153 ? 45.449 -24.923 7.793 1.00 21.00 151 GLY A CA 1
ATOM 1127 C C . GLY A 1 153 ? 46.468 -24.756 6.673 1.00 22.86 151 GLY A C 1
ATOM 1128 O O . GLY A 1 153 ? 47.541 -24.231 6.905 1.00 25.03 151 GLY A O 1
ATOM 1129 N N . MET A 1 154 ? 46.138 -25.152 5.450 1.00 22.06 152 MET A N 1
ATOM 1130 C CA . MET A 1 154 ? 47.121 -24.996 4.370 1.00 22.87 152 MET A CA 1
ATOM 1131 C C . MET A 1 154 ? 47.584 -23.558 4.224 1.00 21.16 152 MET A C 1
ATOM 1132 O O . MET A 1 154 ? 48.761 -23.311 4.143 1.00 21.47 152 MET A O 1
ATOM 1137 N N . ALA A 1 155 ? 46.653 -22.604 4.236 1.00 22.34 153 ALA A N 1
ATOM 1138 C CA . ALA A 1 155 ? 47.037 -21.216 4.090 1.00 23.08 153 ALA A CA 1
ATOM 1139 C C . ALA A 1 155 ? 47.965 -20.741 5.218 1.00 22.65 153 ALA A C 1
ATOM 1140 O O . ALA A 1 155 ? 48.869 -20.005 4.922 1.00 24.26 153 ALA A O 1
ATOM 1142 N N . SER A 1 156 ? 47.807 -21.184 6.473 1.00 23.34 154 SER A N 1
ATOM 1143 C CA . SER A 1 156 ? 48.741 -20.722 7.544 1.00 22.80 154 SER A CA 1
ATOM 1144 C C . SER A 1 156 ? 50.128 -21.261 7.290 1.00 22.10 154 SER A C 1
ATOM 1145 O O . SER A 1 156 ? 51.116 -20.608 7.669 1.00 22.10 154 SER A O 1
ATOM 1148 N N . LEU A 1 157 ? 50.233 -22.428 6.658 1.00 19.84 155 LEU A N 1
ATOM 1149 C CA . LEU A 1 157 ? 51.592 -22.927 6.431 1.00 20.72 155 LEU A CA 1
ATOM 1150 C C . LEU A 1 157 ? 52.329 -22.265 5.266 1.00 21.33 155 LEU A C 1
ATOM 1151 O O . LEU A 1 157 ? 53.560 -22.334 5.212 1.00 21.16 155 LEU A O 1
ATOM 1156 N N . LEU A 1 158 ? 51.611 -21.627 4.340 1.00 20.84 156 LEU A N 1
ATOM 1157 C CA . LEU A 1 158 ? 52.320 -21.060 3.186 1.00 22.79 156 LEU A CA 1
ATOM 1158 C C . LEU A 1 158 ? 53.359 -20.037 3.567 1.00 22.83 156 LEU A C 1
ATOM 1159 O O . LEU A 1 158 ? 53.152 -19.236 4.454 1.00 25.17 156 LEU A O 1
ATOM 1164 N N . LEU A 1 159 ? 54.491 -20.098 2.899 1.00 24.38 157 LEU A N 1
ATOM 1165 C CA . LEU A 1 159 ? 55.605 -19.194 3.081 1.00 24.80 157 LEU A CA 1
ATOM 1166 C C . LEU A 1 159 ? 55.558 -18.114 1.978 1.00 27.35 157 LEU A C 1
ATOM 1167 O O . LEU A 1 159 ? 54.843 -18.272 0.977 1.00 26.56 157 LEU A O 1
ATOM 1172 N N . PRO A 1 160 ? 56.298 -17.003 2.157 1.00 29.35 158 PRO A N 1
ATOM 1173 C CA . PRO A 1 160 ? 56.307 -15.894 1.179 1.00 31.00 158 PRO A CA 1
ATOM 1174 C C . PRO A 1 160 ? 56.499 -16.242 -0.314 1.00 30.95 158 PRO A C 1
ATOM 1175 O O . PRO A 1 160 ? 55.865 -15.670 -1.189 1.00 30.32 158 PRO A O 1
ATOM 1179 N N . GLU A 1 161 ? 57.334 -17.202 -0.611 1.00 31.78 159 GLU A N 1
ATOM 1180 C CA . GLU A 1 161 ? 57.527 -17.591 -2.011 1.00 33.10 159 GLU A CA 1
ATOM 1181 C C . GLU A 1 161 ? 56.398 -18.502 -2.550 1.00 31.79 159 GLU A C 1
ATOM 1182 O O . GLU A 1 161 ? 56.323 -18.740 -3.764 1.00 31.33 159 GLU A O 1
ATOM 1188 N N . ASP A 1 162 ? 55.547 -19.034 -1.668 1.00 27.29 160 ASP A N 1
ATOM 1189 C CA . ASP A 1 162 ? 54.474 -19.910 -2.112 1.00 26.23 160 ASP A CA 1
ATOM 1190 C C . ASP A 1 162 ? 53.333 -19.118 -2.736 1.00 25.85 160 ASP A C 1
ATOM 1191 O O . ASP A 1 162 ? 53.224 -17.894 -2.592 1.00 25.33 160 ASP A O 1
ATOM 1196 N N . VAL A 1 163 ? 52.447 -19.818 -3.424 1.00 25.09 161 VAL A N 1
ATOM 1197 C CA . VAL A 1 163 ? 51.327 -19.129 -4.042 1.00 24.68 161 VAL A CA 1
ATOM 1198 C C . VAL A 1 163 ? 50.059 -19.860 -3.697 1.00 24.34 161 VAL A C 1
ATOM 1199 O O . VAL A 1 163 ? 50.010 -21.066 -3.735 1.00 26.41 161 VAL A O 1
ATOM 1203 N N . GLU A 1 164 ? 49.019 -19.134 -3.340 1.00 24.78 162 GLU A N 1
ATOM 1204 C CA . GLU A 1 164 ? 47.741 -19.740 -3.040 1.00 24.36 162 GLU A CA 1
ATOM 1205 C C . GLU A 1 164 ? 46.747 -19.352 -4.114 1.00 24.10 162 GLU A C 1
ATOM 1206 O O . GLU A 1 164 ? 46.712 -18.209 -4.540 1.00 26.10 162 GLU A O 1
ATOM 1212 N N . ILE A 1 165 ? 45.933 -20.274 -4.566 1.00 22.73 163 ILE A N 1
ATOM 1213 C CA . ILE A 1 165 ? 44.907 -19.950 -5.533 1.00 23.24 163 ILE A CA 1
ATOM 1214 C C . ILE A 1 165 ? 43.643 -20.367 -4.756 1.00 23.90 163 ILE A C 1
ATOM 1215 O O . ILE A 1 165 ? 43.256 -21.519 -4.744 1.00 24.05 163 ILE A O 1
ATOM 1220 N N . ARG A 1 166 ? 43.028 -19.408 -4.076 1.00 24.30 164 ARG A N 1
ATOM 1221 C CA . ARG A 1 166 ? 41.873 -19.691 -3.249 1.00 24.82 164 ARG A CA 1
ATOM 1222 C C . ARG A 1 166 ? 40.586 -19.361 -3.950 1.00 25.18 164 ARG A C 1
ATOM 1223 O O . ARG A 1 166 ? 40.280 -18.209 -4.133 1.00 26.64 164 ARG A O 1
ATOM 1231 N N . VAL A 1 167 ? 39.830 -20.374 -4.349 1.00 25.17 165 VAL A N 1
ATOM 1232 C CA . VAL A 1 167 ? 38.563 -20.152 -5.003 1.00 25.19 165 VAL A CA 1
ATOM 1233 C C . VAL A 1 167 ? 37.612 -19.464 -4.013 1.00 27.41 165 VAL A C 1
ATOM 1234 O O . VAL A 1 167 ? 37.512 -19.875 -2.838 1.00 25.95 165 VAL A O 1
ATOM 1238 N N . PRO A 1 168 ? 36.928 -18.397 -4.458 1.00 27.75 166 PRO A N 1
ATOM 1239 C CA . PRO A 1 168 ? 35.971 -17.641 -3.616 1.00 29.29 166 PRO A CA 1
ATOM 1240 C C . PRO A 1 168 ? 34.611 -18.395 -3.555 1.00 30.00 166 PRO A C 1
ATOM 1241 O O . PRO A 1 168 ? 33.603 -17.952 -4.164 1.00 29.43 166 PRO A O 1
ATOM 1245 N N . SER A 1 169 ? 34.616 -19.555 -2.871 1.00 28.96 167 SER A N 1
ATOM 1246 C CA . SER A 1 169 ? 33.431 -20.368 -2.740 1.00 27.85 167 SER A CA 1
ATOM 1247 C C . SER A 1 169 ? 33.573 -21.260 -1.522 1.00 27.95 167 SER A C 1
ATOM 1248 O O . SER A 1 169 ? 34.665 -21.512 -1.073 1.00 26.60 167 SER A O 1
ATOM 1251 N N . LYS A 1 170 ? 32.445 -21.737 -1.016 1.00 27.43 168 LYS A N 1
ATOM 1252 C CA . LYS A 1 170 ? 32.424 -22.643 0.130 1.00 29.88 168 LYS A CA 1
ATOM 1253 C C . LYS A 1 170 ? 31.907 -24.006 -0.292 1.00 28.86 168 LYS A C 1
ATOM 1254 O O . LYS A 1 170 ? 31.867 -24.932 0.547 1.00 29.00 168 LYS A O 1
ATOM 1260 N N . ILE A 1 171 ? 31.459 -24.124 -1.558 1.00 26.68 169 ILE A N 1
ATOM 1261 C CA . ILE A 1 171 ? 30.913 -25.371 -2.059 1.00 24.86 169 ILE A CA 1
ATOM 1262 C C . ILE A 1 171 ? 31.993 -26.229 -2.773 1.00 24.97 169 ILE A C 1
ATOM 1263 O O . ILE A 1 171 ? 32.489 -25.867 -3.840 1.00 24.03 169 ILE A O 1
ATOM 1268 N N . THR A 1 172 ? 32.346 -27.361 -2.164 1.00 23.86 170 THR A N 1
ATOM 1269 C CA . THR A 1 172 ? 33.336 -28.262 -2.695 1.00 23.01 170 THR A CA 1
ATOM 1270 C C . THR A 1 172 ? 33.175 -28.528 -4.206 1.00 22.80 170 THR A C 1
ATOM 1271 O O . THR A 1 172 ? 34.152 -28.482 -4.937 1.00 22.66 170 THR A O 1
ATOM 1275 N N . ALA A 1 173 ? 31.962 -28.806 -4.669 1.00 23.15 171 ALA A N 1
ATOM 1276 C CA . ALA A 1 173 ? 31.800 -29.109 -6.105 1.00 24.57 171 ALA A CA 1
ATOM 1277 C C . ALA A 1 173 ? 32.127 -27.891 -6.984 1.00 25.34 171 ALA A C 1
ATOM 1278 O O . ALA A 1 173 ? 32.733 -28.032 -8.038 1.00 26.90 171 ALA A O 1
ATOM 1280 N N . ARG A 1 174 ? 31.751 -26.696 -6.542 1.00 25.19 172 ARG A N 1
ATOM 1281 C CA . ARG A 1 174 ? 32.053 -25.500 -7.296 1.00 26.15 172 ARG A CA 1
ATOM 1282 C C . ARG A 1 174 ? 33.553 -25.293 -7.249 1.00 26.29 172 ARG A C 1
ATOM 1283 O O . ARG A 1 174 ? 34.179 -24.956 -8.281 1.00 27.30 172 ARG A O 1
ATOM 1291 N N . ILE A 1 175 ? 34.128 -25.477 -6.057 1.00 23.57 173 ILE A N 1
ATOM 1292 C CA . ILE A 1 175 ? 35.542 -25.287 -5.911 1.00 21.70 173 ILE A CA 1
ATOM 1293 C C . ILE A 1 175 ? 36.346 -26.186 -6.860 1.00 22.90 173 ILE A C 1
ATOM 1294 O O . ILE A 1 175 ? 37.299 -25.719 -7.493 1.00 23.69 173 ILE A O 1
ATOM 1299 N N . GLN A 1 176 ? 35.963 -27.460 -6.963 1.00 21.83 174 GLN A N 1
ATOM 1300 C CA . GLN A 1 176 ? 36.663 -28.397 -7.842 1.00 24.34 174 GLN A CA 1
ATOM 1301 C C . GLN A 1 176 ? 36.537 -27.970 -9.304 1.00 24.52 174 GLN A C 1
ATOM 1302 O O . GLN A 1 176 ? 37.433 -28.196 -10.085 1.00 25.39 174 GLN A O 1
ATOM 1308 N N . GLU A 1 177 ? 35.412 -27.364 -9.648 1.00 24.63 175 GLU A N 1
ATOM 1309 C CA . GLU A 1 177 ? 35.197 -26.922 -11.013 1.00 25.46 175 GLU A CA 1
ATOM 1310 C C . GLU A 1 177 ? 36.169 -25.812 -11.349 1.00 25.32 175 GLU A C 1
ATOM 1311 O O . GLU A 1 177 ? 36.730 -25.771 -12.435 1.00 26.63 175 GLU A O 1
ATOM 1317 N N . VAL A 1 178 ? 36.429 -24.938 -10.410 1.00 23.79 176 VAL A N 1
ATOM 1318 C CA . VAL A 1 178 ? 37.350 -23.858 -10.705 1.00 24.16 176 VAL A CA 1
ATOM 1319 C C . VAL A 1 178 ? 38.772 -24.432 -10.688 1.00 24.56 176 VAL A C 1
ATOM 1320 O O . VAL A 1 178 ? 39.601 -24.080 -11.545 1.00 27.11 176 VAL A O 1
ATOM 1324 N N . HIS A 1 179 ? 39.061 -25.321 -9.730 1.00 23.11 177 HIS A N 1
ATOM 1325 C CA . HIS A 1 179 ? 40.376 -25.930 -9.675 1.00 21.47 177 HIS A CA 1
ATOM 1326 C C . HIS A 1 179 ? 40.712 -26.559 -11.037 1.00 21.10 177 HIS A C 1
ATOM 1327 O O . HIS A 1 179 ? 41.821 -26.415 -11.546 1.00 22.46 177 HIS A O 1
ATOM 1334 N N . LEU A 1 180 ? 39.759 -27.243 -11.627 1.00 20.30 178 LEU A N 1
ATOM 1335 C CA . LEU A 1 180 ? 40.063 -27.885 -12.920 1.00 21.77 178 LEU A CA 1
ATOM 1336 C C . LEU A 1 180 ? 40.399 -26.819 -13.985 1.00 21.97 178 LEU A C 1
ATOM 1337 O O . LEU A 1 180 ? 41.331 -26.994 -14.780 1.00 22.83 178 LEU A O 1
ATOM 1342 N N . LEU A 1 181 ? 39.625 -25.733 -14.000 1.00 20.62 179 LEU A N 1
ATOM 1343 C CA . LEU A 1 181 ? 39.876 -24.664 -14.926 1.00 20.02 179 LEU A CA 1
ATOM 1344 C C . LEU A 1 181 ? 41.237 -24.060 -14.607 1.00 20.73 179 LEU A C 1
ATOM 1345 O O . LEU A 1 181 ? 42.014 -23.776 -15.523 1.00 19.34 179 LEU A O 1
ATOM 1350 N N . ALA A 1 182 ? 41.515 -23.877 -13.305 1.00 20.84 180 ALA A N 1
ATOM 1351 C CA . ALA A 1 182 ? 42.790 -23.268 -12.911 1.00 21.99 180 ALA A CA 1
ATOM 1352 C C . ALA A 1 182 ? 43.993 -24.077 -13.416 1.00 22.24 180 ALA A C 1
ATOM 1353 O O . ALA A 1 182 ? 44.974 -23.516 -13.886 1.00 21.94 180 ALA A O 1
ATOM 1355 N N . ILE A 1 183 ? 43.881 -25.401 -13.333 1.00 21.92 181 ILE A N 1
ATOM 1356 C CA . ILE A 1 183 ? 44.907 -26.351 -13.789 1.00 22.12 181 ILE A CA 1
ATOM 1357 C C . ILE A 1 183 ? 45.061 -26.269 -15.339 1.00 21.54 181 ILE A C 1
ATOM 1358 O O . ILE A 1 183 ? 46.151 -26.335 -15.873 1.00 22.81 181 ILE A O 1
ATOM 1363 N N . HIS A 1 184 ? 43.982 -26.101 -16.060 1.00 21.88 182 HIS A N 1
ATOM 1364 C CA . HIS A 1 184 ? 44.098 -25.970 -17.511 1.00 22.77 182 HIS A CA 1
ATOM 1365 C C . HIS A 1 184 ? 44.783 -24.650 -17.795 1.00 23.37 182 HIS A C 1
ATOM 1366 O O . HIS A 1 184 ? 45.563 -24.565 -18.707 1.00 22.58 182 HIS A O 1
ATOM 1373 N N . CYS A 1 185 ? 44.523 -23.637 -16.970 1.00 23.21 183 CYS A N 1
ATOM 1374 C CA . CYS A 1 185 ? 45.215 -22.387 -17.204 1.00 26.21 183 CYS A CA 1
ATOM 1375 C C . CYS A 1 185 ? 46.732 -22.588 -17.000 1.00 25.36 183 CYS A C 1
ATOM 1376 O O . CYS A 1 185 ? 47.535 -22.194 -17.865 1.00 24.15 183 CYS A O 1
ATOM 1379 N N . LEU A 1 186 ? 47.090 -23.211 -15.870 1.00 24.56 184 LEU A N 1
ATOM 1380 C CA . LEU A 1 186 ? 48.493 -23.478 -15.556 1.00 24.87 184 LEU A CA 1
ATOM 1381 C C . LEU A 1 186 ? 49.094 -24.293 -16.700 1.00 24.91 184 LEU A C 1
ATOM 1382 O O . LEU A 1 186 ? 50.159 -23.974 -17.183 1.00 24.54 184 LEU A O 1
ATOM 1387 N N . CYS A 1 187 ? 48.416 -25.337 -17.145 1.00 24.32 185 CYS A N 1
ATOM 1388 C CA . CYS A 1 187 ? 49.025 -26.114 -18.249 1.00 26.65 185 CYS A CA 1
ATOM 1389 C C . CYS A 1 187 ? 49.219 -25.269 -19.523 1.00 26.11 185 CYS A C 1
ATOM 1390 O O . CYS A 1 187 ? 50.256 -25.339 -20.188 1.00 24.91 185 CYS A O 1
ATOM 1393 N N . ASP A 1 188 ? 48.227 -24.450 -19.839 1.00 25.68 186 ASP A N 1
ATOM 1394 C CA . ASP A 1 188 ? 48.322 -23.607 -21.021 1.00 25.25 186 ASP A CA 1
ATOM 1395 C C . ASP A 1 188 ? 49.465 -22.566 -20.855 1.00 24.96 186 ASP A C 1
ATOM 1396 O O . ASP A 1 188 ? 50.257 -22.371 -21.767 1.00 22.50 186 ASP A O 1
ATOM 1401 N N . LEU A 1 189 ? 49.553 -21.927 -19.684 1.00 24.83 187 LEU A N 1
ATOM 1402 C CA . LEU A 1 189 ? 50.584 -20.911 -19.439 1.00 25.33 187 LEU A CA 1
ATOM 1403 C C . LEU A 1 189 ? 51.987 -21.518 -19.437 1.00 24.85 187 LEU A C 1
ATOM 1404 O O . LEU A 1 189 ? 52.932 -20.895 -19.850 1.00 25.22 187 LEU A O 1
ATOM 1409 N N . ILE A 1 190 ? 52.111 -22.741 -18.966 1.00 25.82 188 ILE A N 1
ATOM 1410 C CA . ILE A 1 190 ? 53.421 -23.390 -18.920 1.00 25.20 188 ILE A CA 1
ATOM 1411 C C . ILE A 1 190 ? 53.853 -23.638 -20.368 1.00 23.82 188 ILE A C 1
ATOM 1412 O O . ILE A 1 190 ? 54.965 -23.299 -20.727 1.00 21.81 188 ILE A O 1
ATOM 1417 N N . ASP A 1 191 ? 52.958 -24.176 -21.193 1.00 24.56 189 ASP A N 1
ATOM 1418 C CA . ASP A 1 191 ? 53.315 -24.425 -22.599 1.00 28.18 189 ASP A CA 1
ATOM 1419 C C . ASP A 1 191 ? 53.722 -23.146 -23.322 1.00 27.47 189 ASP A C 1
ATOM 1420 O O . ASP A 1 191 ? 54.708 -23.146 -24.036 1.00 26.98 189 ASP A O 1
ATOM 1425 N N . ARG A 1 192 ? 52.956 -22.072 -23.115 1.00 26.56 190 ARG A N 1
ATOM 1426 C CA . ARG A 1 192 ? 53.238 -20.828 -23.779 1.00 28.58 190 ARG A CA 1
ATOM 1427 C C . ARG A 1 192 ? 54.567 -20.254 -23.360 1.00 28.96 190 ARG A C 1
ATOM 1428 O O . ARG A 1 192 ? 55.327 -19.762 -24.189 1.00 28.33 190 ARG A O 1
ATOM 1436 N N . GLN A 1 193 ? 54.845 -20.332 -22.063 1.00 27.84 191 GLN A N 1
ATOM 1437 C CA . GLN A 1 193 ? 56.077 -19.813 -21.525 1.00 29.74 191 GLN A CA 1
ATOM 1438 C C . GLN A 1 193 ? 57.266 -20.597 -22.003 1.00 28.21 191 GLN A C 1
ATOM 1439 O O . GLN A 1 193 ? 58.286 -20.021 -22.261 1.00 28.24 191 GLN A O 1
ATOM 1445 N N . LEU A 1 194 ? 57.152 -21.921 -22.054 1.00 26.89 192 LEU A N 1
ATOM 1446 C CA . LEU A 1 194 ? 58.265 -22.760 -22.447 1.00 29.07 192 LEU A CA 1
ATOM 1447 C C . LEU A 1 194 ? 58.423 -22.877 -23.959 1.00 31.55 192 LEU A C 1
ATOM 1448 O O . LEU A 1 194 ? 59.527 -22.938 -24.444 1.00 33.42 192 LEU A O 1
ATOM 1453 N N . PHE A 1 195 ? 57.338 -22.944 -24.700 1.00 32.14 193 PHE A N 1
ATOM 1454 C CA . PHE A 1 195 ? 57.496 -23.118 -26.118 1.00 34.64 193 PHE A CA 1
ATOM 1455 C C . PHE A 1 195 ? 56.902 -22.040 -26.989 1.00 36.44 193 PHE A C 1
ATOM 1456 O O . PHE A 1 195 ? 56.783 -22.248 -28.200 1.00 37.49 193 PHE A O 1
ATOM 1464 N N . GLY A 1 196 ? 56.565 -20.896 -26.383 1.00 36.78 194 GLY A N 1
ATOM 1465 C CA . GLY A 1 196 ? 55.981 -19.800 -27.123 1.00 39.43 194 GLY A CA 1
ATOM 1466 C C . GLY A 1 196 ? 54.525 -20.013 -27.500 1.00 43.01 194 GLY A C 1
ATOM 1467 O O . GLY A 1 196 ? 53.980 -21.079 -27.343 1.00 43.31 194 GLY A O 1
ATOM 1468 N N . SER A 1 197 ? 53.878 -18.978 -28.008 1.00 47.17 195 SER A N 1
ATOM 1469 C CA . SER A 1 197 ? 52.461 -19.039 -28.422 1.00 50.66 195 SER A CA 1
ATOM 1470 C C . SER A 1 197 ? 52.283 -19.809 -29.743 1.00 52.11 195 SER A C 1
ATOM 1471 O O . SER A 1 197 ? 53.158 -19.634 -30.629 1.00 52.49 195 SER A O 1
ATOM 1474 N N . GLY B 1 1 ? 50.594 -10.116 -13.826 1.00 49.91 -1 GLY B N 1
ATOM 1475 C CA . GLY B 1 1 ? 50.615 -8.723 -14.428 1.00 48.37 -1 GLY B CA 1
ATOM 1476 C C . GLY B 1 1 ? 51.134 -8.715 -15.847 1.00 47.39 -1 GLY B C 1
ATOM 1477 O O . GLY B 1 1 ? 50.685 -7.876 -16.638 1.00 49.04 -1 GLY B O 1
ATOM 1478 N N . HIS B 1 2 ? 52.091 -9.600 -16.167 1.00 45.34 0 HIS B N 1
ATOM 1479 C CA . HIS B 1 2 ? 52.648 -9.711 -17.529 1.00 42.15 0 HIS B CA 1
ATOM 1480 C C . HIS B 1 2 ? 51.536 -9.796 -18.593 1.00 40.44 0 HIS B C 1
ATOM 1481 O O . HIS B 1 2 ? 50.573 -10.570 -18.508 1.00 37.64 0 HIS B O 1
ATOM 1488 N N . MET B 1 3 ? 51.731 -8.939 -19.583 1.00 40.42 1 MET B N 1
ATOM 1489 C CA . MET B 1 3 ? 50.834 -8.711 -20.683 1.00 39.24 1 MET B CA 1
ATOM 1490 C C . MET B 1 3 ? 50.061 -9.895 -21.153 1.00 37.22 1 MET B C 1
ATOM 1491 O O . MET B 1 3 ? 48.842 -9.967 -20.943 1.00 36.65 1 MET B O 1
ATOM 1496 N N . ASP B 1 4 ? 50.770 -10.796 -21.823 1.00 34.08 2 ASP B N 1
ATOM 1497 C CA . ASP B 1 4 ? 50.136 -11.956 -22.403 1.00 33.79 2 ASP B CA 1
ATOM 1498 C C . ASP B 1 4 ? 49.520 -12.903 -21.414 1.00 31.97 2 ASP B C 1
ATOM 1499 O O . ASP B 1 4 ? 48.448 -13.424 -21.659 1.00 31.63 2 ASP B O 1
ATOM 1504 N N . MET B 1 5 ? 50.181 -13.108 -20.294 1.00 30.34 3 MET B N 1
ATOM 1505 C CA . MET B 1 5 ? 49.656 -14.039 -19.323 1.00 30.05 3 MET B CA 1
ATOM 1506 C C . MET B 1 5 ? 48.326 -13.651 -18.727 1.00 28.59 3 MET B C 1
ATOM 1507 O O . MET B 1 5 ? 47.423 -14.476 -18.676 1.00 27.32 3 MET B O 1
ATOM 1512 N N . GLN B 1 6 ? 48.175 -12.397 -18.300 1.00 28.21 4 GLN B N 1
ATOM 1513 C CA . GLN B 1 6 ? 46.914 -11.995 -17.706 1.00 27.55 4 GLN B CA 1
ATOM 1514 C C . GLN B 1 6 ? 45.832 -11.985 -18.775 1.00 26.62 4 GLN B C 1
ATOM 1515 O O . GLN B 1 6 ? 44.692 -12.308 -18.510 1.00 26.39 4 GLN B O 1
ATOM 1521 N N . HIS B 1 7 ? 46.220 -11.701 -20.016 1.00 24.55 5 HIS B N 1
ATOM 1522 C CA . HIS B 1 7 ? 45.236 -11.664 -21.077 1.00 21.19 5 HIS B CA 1
ATOM 1523 C C . HIS B 1 7 ? 44.729 -13.064 -21.380 1.00 21.38 5 HIS B C 1
ATOM 1524 O O . HIS B 1 7 ? 43.519 -13.285 -21.529 1.00 19.70 5 HIS B O 1
ATOM 1531 N N . ARG B 1 8 ? 45.673 -14.000 -21.466 1.00 21.11 6 ARG B N 1
ATOM 1532 C CA . ARG B 1 8 ? 45.402 -15.376 -21.780 1.00 24.00 6 ARG B CA 1
ATOM 1533 C C . ARG B 1 8 ? 44.494 -16.047 -20.761 1.00 23.65 6 ARG B C 1
ATOM 1534 O O . ARG B 1 8 ? 43.566 -16.728 -21.127 1.00 22.75 6 ARG B O 1
ATOM 1542 N N . ILE B 1 9 ? 44.782 -15.822 -19.476 1.00 25.04 7 ILE B N 1
ATOM 1543 C CA . ILE B 1 9 ? 43.996 -16.409 -18.377 1.00 25.66 7 ILE B CA 1
ATOM 1544 C C . ILE B 1 9 ? 42.572 -15.868 -18.479 1.00 27.67 7 ILE B C 1
ATOM 1545 O O . ILE B 1 9 ? 41.598 -16.621 -18.374 1.00 28.16 7 ILE B O 1
ATOM 1550 N N . ARG B 1 10 ? 42.442 -14.564 -18.713 1.00 27.25 8 ARG B N 1
ATOM 1551 C CA . ARG B 1 10 ? 41.113 -14.006 -18.779 1.00 29.55 8 ARG B CA 1
ATOM 1552 C C . ARG B 1 10 ? 40.373 -14.660 -19.938 1.00 29.06 8 ARG B C 1
ATOM 1553 O O . ARG B 1 10 ? 39.249 -15.069 -19.797 1.00 30.93 8 ARG B O 1
ATOM 1561 N N . GLN B 1 11 ? 41.046 -14.809 -21.063 1.00 29.09 9 GLN B N 1
ATOM 1562 C CA . GLN B 1 11 ? 40.492 -15.407 -22.250 1.00 30.54 9 GLN B CA 1
ATOM 1563 C C . GLN B 1 11 ? 40.046 -16.871 -22.040 1.00 29.84 9 GLN B C 1
ATOM 1564 O O . GLN B 1 11 ? 39.017 -17.293 -22.562 1.00 29.81 9 GLN B O 1
ATOM 1570 N N . LEU B 1 12 ? 40.813 -17.616 -21.245 1.00 28.32 10 LEU B N 1
ATOM 1571 C CA . LEU B 1 12 ? 40.486 -18.998 -20.960 1.00 27.67 10 LEU B CA 1
ATOM 1572 C C . LEU B 1 12 ? 39.275 -19.090 -20.055 1.00 26.51 10 LEU B C 1
ATOM 1573 O O . LEU B 1 12 ? 38.404 -19.936 -20.296 1.00 24.60 10 LEU B O 1
ATOM 1578 N N . PHE B 1 13 ? 39.205 -18.212 -19.053 1.00 27.04 11 PHE B N 1
ATOM 1579 C CA . PHE B 1 13 ? 38.066 -18.186 -18.130 1.00 27.60 11 PHE B CA 1
ATOM 1580 C C . PHE B 1 13 ? 36.796 -17.868 -18.914 1.00 29.47 11 PHE B C 1
ATOM 1581 O O . PHE B 1 13 ? 35.748 -18.519 -18.749 1.00 28.66 11 PHE B O 1
ATOM 1589 N N . GLN B 1 14 ? 36.912 -16.874 -19.794 1.00 29.15 12 GLN B N 1
ATOM 1590 C CA . GLN B 1 14 ? 35.778 -16.474 -20.580 1.00 29.21 12 GLN B CA 1
ATOM 1591 C C . GLN B 1 14 ? 35.356 -17.582 -21.499 1.00 28.32 12 GLN B C 1
ATOM 1592 O O . GLN B 1 14 ? 34.163 -17.794 -21.709 1.00 28.47 12 GLN B O 1
ATOM 1598 N N . ALA B 1 15 ? 36.310 -18.290 -22.075 1.00 25.74 13 ALA B N 1
ATOM 1599 C CA . ALA B 1 15 ? 35.899 -19.326 -22.978 1.00 25.55 13 ALA B CA 1
ATOM 1600 C C . ALA B 1 15 ? 35.235 -20.450 -22.202 1.00 26.69 13 ALA B C 1
ATOM 1601 O O . ALA B 1 15 ? 34.307 -21.077 -22.725 1.00 27.74 13 ALA B O 1
ATOM 1603 N N . SER B 1 16 ? 35.685 -20.694 -20.956 1.00 26.02 14 SER B N 1
ATOM 1604 C CA . SER B 1 16 ? 35.100 -21.756 -20.131 1.00 25.10 14 SER B CA 1
ATOM 1605 C C . SER B 1 16 ? 33.667 -21.320 -19.739 1.00 25.23 14 SER B C 1
ATOM 1606 O O . SER B 1 16 ? 32.721 -22.088 -19.833 1.00 24.66 14 SER B O 1
ATOM 1609 N N . ILE B 1 17 ? 33.525 -20.080 -19.292 1.00 24.57 15 ILE B N 1
ATOM 1610 C CA . ILE B 1 17 ? 32.247 -19.516 -18.969 1.00 25.00 15 ILE B CA 1
ATOM 1611 C C . ILE B 1 17 ? 31.319 -19.571 -20.182 1.00 26.92 15 ILE B C 1
ATOM 1612 O O . ILE B 1 17 ? 30.208 -20.083 -20.059 1.00 27.19 15 ILE B O 1
ATOM 1617 N N . GLU B 1 18 ? 31.764 -19.114 -21.356 1.00 27.87 16 GLU B N 1
ATOM 1618 C CA . GLU B 1 18 ? 30.868 -19.145 -22.526 1.00 29.82 16 GLU B CA 1
ATOM 1619 C C . GLU B 1 18 ? 30.457 -20.538 -22.900 1.00 27.49 16 GLU B C 1
ATOM 1620 O O . GLU B 1 18 ? 29.346 -20.769 -23.271 1.00 29.20 16 GLU B O 1
ATOM 1626 N N . THR B 1 19 ? 31.371 -21.478 -22.842 1.00 26.94 17 THR B N 1
ATOM 1627 C CA . THR B 1 19 ? 31.056 -22.849 -23.175 1.00 25.12 17 THR B CA 1
ATOM 1628 C C . THR B 1 19 ? 29.977 -23.367 -22.222 1.00 26.26 17 THR B C 1
ATOM 1629 O O . THR B 1 19 ? 29.034 -24.038 -22.653 1.00 24.86 17 THR B O 1
ATOM 1633 N N . LYS B 1 20 ? 30.091 -23.064 -20.926 1.00 26.36 18 LYS B N 1
ATOM 1634 C CA . LYS B 1 20 ? 29.053 -23.530 -20.017 1.00 27.87 18 LYS B CA 1
ATOM 1635 C C . LYS B 1 20 ? 27.694 -22.903 -20.337 1.00 28.41 18 LYS B C 1
ATOM 1636 O O . LYS B 1 20 ? 26.658 -23.537 -20.188 1.00 28.72 18 LYS B O 1
ATOM 1642 N N . GLN B 1 21 ? 27.715 -21.655 -20.805 1.00 29.11 19 GLN B N 1
ATOM 1643 C CA . GLN B 1 21 ? 26.478 -20.967 -21.151 1.00 28.35 19 GLN B CA 1
ATOM 1644 C C . GLN B 1 21 ? 25.817 -21.604 -22.350 1.00 29.12 19 GLN B C 1
ATOM 1645 O O . GLN B 1 21 ? 24.597 -21.665 -22.419 1.00 30.07 19 GLN B O 1
ATOM 1651 N N . GLN B 1 22 ? 26.601 -22.106 -23.292 1.00 29.10 20 GLN B N 1
ATOM 1652 C CA . GLN B 1 22 ? 26.013 -22.744 -24.443 1.00 31.76 20 GLN B CA 1
ATOM 1653 C C . GLN B 1 22 ? 25.544 -24.109 -24.016 1.00 31.30 20 GLN B C 1
ATOM 1654 O O . GLN B 1 22 ? 24.515 -24.627 -24.504 1.00 30.38 20 GLN B O 1
ATOM 1660 N N . ALA B 1 23 ? 26.278 -24.688 -23.071 1.00 29.58 21 ALA B N 1
ATOM 1661 C CA . ALA B 1 23 ? 25.921 -26.039 -22.679 1.00 28.95 21 ALA B CA 1
ATOM 1662 C C . ALA B 1 23 ? 24.671 -25.971 -21.883 1.00 27.20 21 ALA B C 1
ATOM 1663 O O . ALA B 1 23 ? 23.821 -26.830 -22.014 1.00 27.48 21 ALA B O 1
ATOM 1665 N N . LEU B 1 24 ? 24.539 -24.910 -21.112 1.00 29.16 22 LEU B N 1
ATOM 1666 C CA . LEU B 1 24 ? 23.345 -24.701 -20.306 1.00 31.50 22 LEU B CA 1
ATOM 1667 C C . LEU B 1 24 ? 22.115 -24.653 -21.167 1.00 31.69 22 LEU B C 1
ATOM 1668 O O . LEU B 1 24 ? 21.042 -24.926 -20.710 1.00 32.49 22 LEU B O 1
ATOM 1673 N N . GLU B 1 25 ? 22.279 -24.322 -22.432 1.00 34.40 23 GLU B N 1
ATOM 1674 C CA . GLU B 1 25 ? 21.132 -24.236 -23.318 1.00 36.70 23 GLU B CA 1
ATOM 1675 C C . GLU B 1 25 ? 20.776 -25.552 -23.971 1.00 36.44 23 GLU B C 1
ATOM 1676 O O . GLU B 1 25 ? 19.667 -25.705 -24.484 1.00 37.96 23 GLU B O 1
ATOM 1682 N N . VAL B 1 26 ? 21.664 -26.522 -23.969 1.00 34.09 24 VAL B N 1
ATOM 1683 C CA . VAL B 1 26 ? 21.251 -27.737 -24.630 1.00 33.07 24 VAL B CA 1
ATOM 1684 C C . VAL B 1 26 ? 21.403 -29.006 -23.833 1.00 31.26 24 VAL B C 1
ATOM 1685 O O . VAL B 1 26 ? 20.815 -30.006 -24.171 1.00 31.51 24 VAL B O 1
ATOM 1689 N N . LEU B 1 27 ? 22.164 -28.965 -22.757 1.00 30.23 25 LEU B N 1
ATOM 1690 C CA . LEU B 1 27 ? 22.382 -30.205 -22.009 1.00 30.21 25 LEU B CA 1
ATOM 1691 C C . LEU B 1 27 ? 21.411 -30.670 -20.949 1.00 28.89 25 LEU B C 1
ATOM 1692 O O . LEU B 1 27 ? 21.270 -31.875 -20.752 1.00 29.54 25 LEU B O 1
ATOM 1697 N N . PRO B 1 28 ? 20.726 -29.748 -20.250 1.00 29.52 26 PRO B N 1
ATOM 1698 C CA . PRO B 1 28 ? 19.777 -30.135 -19.182 1.00 29.79 26 PRO B CA 1
ATOM 1699 C C . PRO B 1 28 ? 18.834 -31.332 -19.438 1.00 30.29 26 PRO B C 1
ATOM 1700 O O . PRO B 1 28 ? 18.696 -32.218 -18.578 1.00 30.25 26 PRO B O 1
ATOM 1704 N N . PRO B 1 29 ? 18.190 -31.384 -20.626 1.00 30.11 27 PRO B N 1
ATOM 1705 C CA . PRO B 1 29 ? 17.286 -32.503 -20.911 1.00 29.19 27 PRO B CA 1
ATOM 1706 C C . PRO B 1 29 ? 18.053 -33.825 -20.902 1.00 28.66 27 PRO B C 1
ATOM 1707 O O . PRO B 1 29 ? 17.598 -34.820 -20.312 1.00 26.98 27 PRO B O 1
ATOM 1711 N N . TYR B 1 30 ? 19.236 -33.835 -21.528 1.00 27.73 28 TYR B N 1
ATOM 1712 C CA . TYR B 1 30 ? 20.023 -35.057 -21.569 1.00 25.46 28 TYR B CA 1
ATOM 1713 C C . TYR B 1 30 ? 20.583 -35.433 -20.200 1.00 24.49 28 TYR B C 1
ATOM 1714 O O . TYR B 1 30 ? 20.574 -36.586 -19.821 1.00 22.51 28 TYR B O 1
ATOM 1723 N N . ILE B 1 31 ? 21.047 -34.435 -19.449 1.00 24.83 29 ILE B N 1
ATOM 1724 C CA . ILE B 1 31 ? 21.593 -34.676 -18.128 1.00 23.83 29 ILE B CA 1
ATOM 1725 C C . ILE B 1 31 ? 20.488 -35.291 -17.266 1.00 24.44 29 ILE B C 1
ATOM 1726 O O . ILE B 1 31 ? 20.746 -36.218 -16.498 1.00 24.31 29 ILE B O 1
ATOM 1731 N N . GLU B 1 32 ? 19.258 -34.810 -17.414 1.00 24.54 30 GLU B N 1
ATOM 1732 C CA . GLU B 1 32 ? 18.192 -35.394 -16.632 1.00 25.93 30 GLU B CA 1
ATOM 1733 C C . GLU B 1 32 ? 17.898 -36.848 -17.070 1.00 25.22 30 GLU B C 1
ATOM 1734 O O . GLU B 1 32 ? 17.804 -37.734 -16.195 1.00 23.05 30 GLU B O 1
ATOM 1740 N N . GLN B 1 33 ? 17.752 -37.101 -18.388 1.00 24.80 31 GLN B N 1
ATOM 1741 C CA . GLN B 1 33 ? 17.476 -38.467 -18.816 1.00 26.79 31 GLN B CA 1
ATOM 1742 C C . GLN B 1 33 ? 18.566 -39.392 -18.294 1.00 26.62 31 GLN B C 1
ATOM 1743 O O . GLN B 1 33 ? 18.265 -40.513 -17.826 1.00 25.60 31 GLN B O 1
ATOM 1749 N N . ALA B 1 34 ? 19.825 -38.927 -18.402 1.00 23.18 32 ALA B N 1
ATOM 1750 C CA . ALA B 1 34 ? 20.925 -39.746 -17.959 1.00 24.12 32 ALA B CA 1
ATOM 1751 C C . ALA B 1 34 ? 20.811 -40.030 -16.446 1.00 23.68 32 ALA B C 1
ATOM 1752 O O . ALA B 1 34 ? 21.023 -41.143 -16.042 1.00 25.14 32 ALA B O 1
ATOM 1754 N N . SER B 1 35 ? 20.432 -39.059 -15.628 1.00 23.49 33 SER B N 1
ATOM 1755 C CA . SER B 1 35 ? 20.353 -39.331 -14.191 1.00 24.97 33 SER B CA 1
ATOM 1756 C C . SER B 1 35 ? 19.230 -40.350 -13.886 1.00 26.73 33 SER B C 1
ATOM 1757 O O . SER B 1 35 ? 19.353 -41.144 -12.943 1.00 25.50 33 SER B O 1
ATOM 1760 N N . LEU B 1 36 ? 18.151 -40.309 -14.681 1.00 25.56 34 LEU B N 1
ATOM 1761 C CA . LEU B 1 36 ? 17.068 -41.250 -14.501 1.00 26.72 34 LEU B CA 1
ATOM 1762 C C . LEU B 1 36 ? 17.555 -42.670 -14.885 1.00 27.03 34 LEU B C 1
ATOM 1763 O O . LEU B 1 36 ? 17.215 -43.653 -14.188 1.00 25.07 34 LEU B O 1
ATOM 1768 N N . VAL B 1 37 ? 18.347 -42.805 -15.967 1.00 24.65 35 VAL B N 1
ATOM 1769 C CA . VAL B 1 37 ? 18.850 -44.144 -16.320 1.00 23.35 35 VAL B CA 1
ATOM 1770 C C . VAL B 1 37 ? 19.693 -44.695 -15.147 1.00 23.57 35 VAL B C 1
ATOM 1771 O O . VAL B 1 37 ? 19.596 -45.868 -14.759 1.00 22.95 35 VAL B O 1
ATOM 1775 N N . MET B 1 38 ? 20.515 -43.840 -14.581 1.00 23.00 36 MET B N 1
ATOM 1776 C CA . MET B 1 38 ? 21.371 -44.236 -13.478 1.00 25.42 36 MET B CA 1
ATOM 1777 C C . MET B 1 38 ? 20.593 -44.568 -12.204 1.00 26.42 36 MET B C 1
ATOM 1778 O O . MET B 1 38 ? 20.882 -45.549 -11.524 1.00 27.05 36 MET B O 1
ATOM 1783 N N . VAL B 1 39 ? 19.648 -43.716 -11.871 1.00 26.30 37 VAL B N 1
ATOM 1784 C CA . VAL B 1 39 ? 18.828 -43.930 -10.709 1.00 27.10 37 VAL B CA 1
ATOM 1785 C C . VAL B 1 39 ? 18.083 -45.255 -10.881 1.00 27.45 37 VAL B C 1
ATOM 1786 O O . VAL B 1 39 ? 18.019 -46.021 -9.953 1.00 27.27 37 VAL B O 1
ATOM 1790 N N . ASN B 1 40 ? 17.524 -45.532 -12.050 1.00 28.21 38 ASN B N 1
ATOM 1791 C CA . ASN B 1 40 ? 16.778 -46.795 -12.198 1.00 28.83 38 ASN B CA 1
ATOM 1792 C C . ASN B 1 40 ? 17.714 -47.976 -11.978 1.00 28.30 38 ASN B C 1
ATOM 1793 O O . ASN B 1 40 ? 17.370 -48.910 -11.280 1.00 27.63 38 ASN B O 1
ATOM 1798 N N . ALA B 1 41 ? 18.887 -47.926 -12.601 1.00 26.24 39 ALA B N 1
ATOM 1799 C CA . ALA B 1 41 ? 19.867 -48.976 -12.424 1.00 24.95 39 ALA B CA 1
ATOM 1800 C C . ALA B 1 41 ? 20.212 -49.155 -10.932 1.00 24.52 39 ALA B C 1
ATOM 1801 O O . ALA B 1 41 ? 20.271 -50.279 -10.427 1.00 24.14 39 ALA B O 1
ATOM 1803 N N . LEU B 1 42 ? 20.439 -48.063 -10.220 1.00 23.53 40 LEU B N 1
ATOM 1804 C CA . LEU B 1 42 ? 20.801 -48.205 -8.822 1.00 24.78 40 LEU B CA 1
ATOM 1805 C C . LEU B 1 42 ? 19.663 -48.790 -7.995 1.00 26.56 40 LEU B C 1
ATOM 1806 O O . LEU B 1 42 ? 19.892 -49.619 -7.120 1.00 26.85 40 LEU B O 1
ATOM 1811 N N . LEU B 1 43 ? 18.440 -48.363 -8.284 1.00 26.16 41 LEU B N 1
ATOM 1812 C CA . LEU B 1 43 ? 17.316 -48.858 -7.539 1.00 28.42 41 LEU B CA 1
ATOM 1813 C C . LEU B 1 43 ? 17.167 -50.342 -7.803 1.00 29.71 41 LEU B C 1
ATOM 1814 O O . LEU B 1 43 ? 16.778 -51.087 -6.905 1.00 30.70 41 LEU B O 1
ATOM 1819 N N . ASN B 1 44 ? 17.511 -50.791 -9.007 1.00 29.76 42 ASN B N 1
ATOM 1820 C CA . ASN B 1 44 ? 17.348 -52.196 -9.307 1.00 30.69 42 ASN B CA 1
ATOM 1821 C C . ASN B 1 44 ? 18.559 -52.997 -8.884 1.00 30.55 42 ASN B C 1
ATOM 1822 O O . ASN B 1 44 ? 18.807 -54.088 -9.405 1.00 29.88 42 ASN B O 1
ATOM 1827 N N . GLU B 1 45 ? 19.309 -52.451 -7.932 1.00 31.23 43 GLU B N 1
ATOM 1828 C CA . GLU B 1 45 ? 20.496 -53.142 -7.415 1.00 33.37 43 GLU B CA 1
ATOM 1829 C C . GLU B 1 45 ? 21.608 -53.267 -8.469 1.00 32.61 43 GLU B C 1
ATOM 1830 O O . GLU B 1 45 ? 22.487 -54.097 -8.351 1.00 32.85 43 GLU B O 1
ATOM 1836 N N . GLY B 1 46 ? 21.558 -52.452 -9.522 1.00 29.96 44 GLY B N 1
ATOM 1837 C CA . GLY B 1 46 ? 22.593 -52.528 -10.519 1.00 28.00 44 GLY B CA 1
ATOM 1838 C C . GLY B 1 46 ? 23.740 -51.634 -10.095 1.00 27.70 44 GLY B C 1
ATOM 1839 O O . GLY B 1 46 ? 23.728 -51.032 -9.026 1.00 29.26 44 GLY B O 1
ATOM 1840 N N . LYS B 1 47 ? 24.757 -51.541 -10.921 1.00 26.35 45 LYS B N 1
ATOM 1841 C CA . LYS B 1 47 ? 25.889 -50.705 -10.612 1.00 25.80 45 LYS B CA 1
ATOM 1842 C C . LYS B 1 47 ? 26.279 -49.892 -11.834 1.00 25.80 45 LYS B C 1
ATOM 1843 O O . LYS B 1 47 ? 25.806 -50.141 -12.961 1.00 25.17 45 LYS B O 1
ATOM 1849 N N . ILE B 1 48 ? 27.156 -48.915 -11.623 1.00 25.22 46 ILE B N 1
ATOM 1850 C CA . ILE B 1 48 ? 27.590 -48.097 -12.728 1.00 24.26 46 ILE B CA 1
ATOM 1851 C C . ILE B 1 48 ? 29.110 -48.234 -12.956 1.00 25.62 46 ILE B C 1
ATOM 1852 O O . ILE B 1 48 ? 29.915 -48.140 -12.036 1.00 23.14 46 ILE B O 1
ATOM 1857 N N . LEU B 1 49 ? 29.478 -48.504 -14.210 1.00 25.32 47 LEU B N 1
ATOM 1858 C CA . LEU B 1 49 ? 30.859 -48.656 -14.561 1.00 23.26 47 LEU B CA 1
ATOM 1859 C C . LEU B 1 49 ? 31.215 -47.438 -15.362 1.00 23.51 47 LEU B C 1
ATOM 1860 O O . LEU B 1 49 ? 30.434 -46.953 -16.150 1.00 25.72 47 LEU B O 1
ATOM 1865 N N . SER B 1 50 ? 32.402 -46.905 -15.154 1.00 23.30 48 SER B N 1
ATOM 1866 C CA . SER B 1 50 ? 32.790 -45.706 -15.865 1.00 22.01 48 SER B CA 1
ATOM 1867 C C . SER B 1 50 ? 34.143 -45.907 -16.495 1.00 21.57 48 SER B C 1
ATOM 1868 O O . SER B 1 50 ? 34.951 -46.696 -15.983 1.00 21.17 48 SER B O 1
ATOM 1871 N N . CYS B 1 51 ? 34.382 -45.223 -17.621 1.00 20.46 49 CYS B N 1
ATOM 1872 C CA . CYS B 1 51 ? 35.662 -45.352 -18.278 1.00 20.53 49 CYS B CA 1
ATOM 1873 C C . CYS B 1 51 ? 35.953 -44.107 -19.126 1.00 21.20 49 CYS B C 1
ATOM 1874 O O . CYS B 1 51 ? 35.070 -43.279 -19.394 1.00 23.10 49 CYS B O 1
ATOM 1877 N N . GLY B 1 52 ? 37.213 -43.956 -19.509 1.00 20.80 50 GLY B N 1
ATOM 1878 C CA . GLY B 1 52 ? 37.636 -42.805 -20.273 1.00 19.21 50 GLY B CA 1
ATOM 1879 C C . GLY B 1 52 ? 39.137 -42.810 -20.283 1.00 20.95 50 GLY B C 1
ATOM 1880 O O . GLY B 1 52 ? 39.769 -43.576 -19.529 1.00 21.95 50 GLY B O 1
ATOM 1881 N N . ASN B 1 53 ? 39.715 -41.943 -21.088 1.00 20.33 51 ASN B N 1
ATOM 1882 C CA . ASN B 1 53 ? 41.145 -41.803 -21.193 1.00 20.93 51 ASN B CA 1
ATOM 1883 C C . ASN B 1 53 ? 41.617 -40.426 -20.705 1.00 21.35 51 ASN B C 1
ATOM 1884 O O . ASN B 1 53 ? 40.882 -39.451 -20.857 1.00 23.00 51 ASN B O 1
ATOM 1889 N N . GLY B 1 54 ? 42.852 -40.350 -20.172 1.00 20.75 52 GLY B N 1
ATOM 1890 C CA . GLY B 1 54 ? 43.403 -39.073 -19.698 1.00 22.07 52 GLY B CA 1
ATOM 1891 C C . GLY B 1 54 ? 42.519 -38.298 -18.715 1.00 23.39 52 GLY B C 1
ATOM 1892 O O . GLY B 1 54 ? 42.160 -38.855 -17.676 1.00 24.31 52 GLY B O 1
ATOM 1893 N N . GLY B 1 55 ? 42.139 -37.054 -19.055 1.00 21.41 53 GLY B N 1
ATOM 1894 C CA . GLY B 1 55 ? 41.261 -36.289 -18.188 1.00 22.04 53 GLY B CA 1
ATOM 1895 C C . GLY B 1 55 ? 39.923 -37.039 -18.008 1.00 23.16 53 GLY B C 1
ATOM 1896 O O . GLY B 1 55 ? 39.292 -36.969 -16.933 1.00 24.13 53 GLY B O 1
ATOM 1897 N N . SER B 1 56 ? 39.504 -37.762 -19.029 1.00 21.69 54 SER B N 1
ATOM 1898 C CA . SER B 1 56 ? 38.260 -38.485 -18.901 1.00 23.06 54 SER B CA 1
ATOM 1899 C C . SER B 1 56 ? 38.457 -39.661 -17.956 1.00 23.72 54 SER B C 1
ATOM 1900 O O . SER B 1 56 ? 37.493 -40.115 -17.368 1.00 23.83 54 SER B O 1
ATOM 1903 N N . ALA B 1 57 ? 39.684 -40.182 -17.819 1.00 22.99 55 ALA B N 1
ATOM 1904 C CA . ALA B 1 57 ? 39.827 -41.293 -16.869 1.00 23.66 55 ALA B CA 1
ATOM 1905 C C . ALA B 1 57 ? 39.724 -40.646 -15.489 1.00 23.04 55 ALA B C 1
ATOM 1906 O O . ALA B 1 57 ? 39.252 -41.251 -14.550 1.00 23.08 55 ALA B O 1
ATOM 1908 N N . GLY B 1 58 ? 40.171 -39.404 -15.366 1.00 24.70 56 GLY B N 1
ATOM 1909 C CA . GLY B 1 58 ? 40.081 -38.725 -14.078 1.00 24.33 56 GLY B CA 1
ATOM 1910 C C . GLY B 1 58 ? 38.618 -38.559 -13.717 1.00 25.74 56 GLY B C 1
ATOM 1911 O O . GLY B 1 58 ? 38.212 -38.758 -12.574 1.00 25.49 56 GLY B O 1
ATOM 1912 N N . ASP B 1 59 ? 37.818 -38.264 -14.737 1.00 26.75 57 ASP B N 1
ATOM 1913 C CA . ASP B 1 59 ? 36.379 -38.084 -14.552 1.00 27.81 57 ASP B CA 1
ATOM 1914 C C . ASP B 1 59 ? 35.697 -39.392 -14.241 1.00 26.49 57 ASP B C 1
ATOM 1915 O O . ASP B 1 59 ? 34.775 -39.426 -13.436 1.00 25.14 57 ASP B O 1
ATOM 1920 N N . ALA B 1 60 ? 36.152 -40.466 -14.867 1.00 22.90 58 ALA B N 1
ATOM 1921 C CA . ALA B 1 60 ? 35.553 -41.728 -14.576 1.00 22.83 58 ALA B CA 1
ATOM 1922 C C . ALA B 1 60 ? 35.692 -42.075 -13.058 1.00 23.35 58 ALA B C 1
ATOM 1923 O O . ALA B 1 60 ? 34.737 -42.553 -12.439 1.00 23.88 58 ALA B O 1
ATOM 1925 N N . GLN B 1 61 ? 36.849 -41.833 -12.465 1.00 23.14 59 GLN B N 1
ATOM 1926 C CA . GLN B 1 61 ? 37.021 -42.179 -11.054 1.00 25.32 59 GLN B CA 1
ATOM 1927 C C . GLN B 1 61 ? 36.475 -41.087 -10.126 1.00 25.22 59 GLN B C 1
ATOM 1928 O O . GLN B 1 61 ? 36.208 -41.299 -8.972 1.00 24.25 59 GLN B O 1
ATOM 1934 N N . HIS B 1 62 ? 36.337 -39.892 -10.649 1.00 26.22 60 HIS B N 1
ATOM 1935 C CA . HIS B 1 62 ? 35.769 -38.839 -9.839 1.00 27.08 60 HIS B CA 1
ATOM 1936 C C . HIS B 1 62 ? 34.305 -39.300 -9.674 1.00 27.38 60 HIS B C 1
ATOM 1937 O O . HIS B 1 62 ? 33.762 -39.329 -8.568 1.00 27.65 60 HIS B O 1
ATOM 1944 N N . PHE B 1 63 ? 33.668 -39.707 -10.768 1.00 24.37 61 PHE B N 1
ATOM 1945 C CA . PHE B 1 63 ? 32.307 -40.168 -10.661 1.00 24.03 61 PHE B CA 1
ATOM 1946 C C . PHE B 1 63 ? 32.163 -41.363 -9.694 1.00 24.23 61 PHE B C 1
ATOM 1947 O O . PHE B 1 63 ? 31.275 -41.391 -8.810 1.00 22.41 61 PHE B O 1
ATOM 1955 N N . SER B 1 64 ? 33.031 -42.353 -9.877 1.00 22.12 62 SER B N 1
ATOM 1956 C CA . SER B 1 64 ? 32.951 -43.511 -9.059 1.00 23.04 62 SER B CA 1
ATOM 1957 C C . SER B 1 64 ? 33.125 -43.149 -7.567 1.00 23.84 62 SER B C 1
ATOM 1958 O O . SER B 1 64 ? 32.357 -43.646 -6.717 1.00 23.66 62 SER B O 1
ATOM 1961 N N . SER B 1 65 ? 34.107 -42.299 -7.251 1.00 22.08 63 SER B N 1
ATOM 1962 C CA . SER B 1 65 ? 34.339 -41.951 -5.879 1.00 25.02 63 SER B CA 1
ATOM 1963 C C . SER B 1 65 ? 33.156 -41.153 -5.273 1.00 25.90 63 SER B C 1
ATOM 1964 O O . SER B 1 65 ? 32.872 -41.290 -4.087 1.00 24.79 63 SER B O 1
ATOM 1967 N N . GLU B 1 66 ? 32.474 -40.333 -6.077 1.00 26.05 64 GLU B N 1
ATOM 1968 C CA . GLU B 1 66 ? 31.332 -39.546 -5.569 1.00 29.01 64 GLU B CA 1
ATOM 1969 C C . GLU B 1 66 ? 30.252 -40.508 -5.069 1.00 29.21 64 GLU B C 1
ATOM 1970 O O . GLU B 1 66 ? 29.589 -40.231 -4.032 1.00 27.23 64 GLU B O 1
ATOM 1976 N N . LEU B 1 67 ? 30.037 -41.599 -5.838 1.00 26.92 65 LEU B N 1
ATOM 1977 C CA . LEU B 1 67 ? 29.038 -42.553 -5.455 1.00 26.61 65 LEU B CA 1
ATOM 1978 C C . LEU B 1 67 ? 29.508 -43.483 -4.350 1.00 26.51 65 LEU B C 1
ATOM 1979 O O . LEU B 1 67 ? 28.716 -43.754 -3.460 1.00 27.48 65 LEU B O 1
ATOM 1984 N N . LEU B 1 68 ? 30.751 -43.995 -4.410 1.00 25.97 66 LEU B N 1
ATOM 1985 C CA . LEU B 1 68 ? 31.209 -44.953 -3.411 1.00 26.00 66 LEU B CA 1
ATOM 1986 C C . LEU B 1 68 ? 31.445 -44.317 -2.063 1.00 27.80 66 LEU B C 1
ATOM 1987 O O . LEU B 1 68 ? 31.426 -44.981 -1.035 1.00 27.60 66 LEU B O 1
ATOM 1992 N N . ASN B 1 69 ? 31.707 -43.032 -2.057 1.00 28.00 67 ASN B N 1
ATOM 1993 C CA . ASN B 1 69 ? 31.881 -42.397 -0.804 1.00 28.63 67 ASN B CA 1
ATOM 1994 C C . ASN B 1 69 ? 30.643 -41.535 -0.571 1.00 29.90 67 ASN B C 1
ATOM 1995 O O . ASN B 1 69 ? 29.672 -41.965 0.085 1.00 31.59 67 ASN B O 1
ATOM 2000 N N . ARG B 1 70 ? 30.705 -40.321 -1.115 1.00 29.43 68 ARG B N 1
ATOM 2001 C CA . ARG B 1 70 ? 29.646 -39.366 -0.978 1.00 32.41 68 ARG B CA 1
ATOM 2002 C C . ARG B 1 70 ? 29.830 -38.160 -1.939 1.00 32.16 68 ARG B C 1
ATOM 2003 O O . ARG B 1 70 ? 30.938 -37.829 -2.349 1.00 30.40 68 ARG B O 1
ATOM 2011 N N . PHE B 1 71 ? 28.717 -37.530 -2.302 1.00 30.84 69 PHE B N 1
ATOM 2012 C CA . PHE B 1 71 ? 28.768 -36.338 -3.125 1.00 30.22 69 PHE B CA 1
ATOM 2013 C C . PHE B 1 71 ? 28.621 -35.137 -2.182 1.00 29.84 69 PHE B C 1
ATOM 2014 O O . PHE B 1 71 ? 29.591 -34.392 -1.953 1.00 28.23 69 PHE B O 1
ATOM 2022 N N . GLU B 1 72 ? 27.417 -34.939 -1.645 1.00 29.21 70 GLU B N 1
ATOM 2023 C CA . GLU B 1 72 ? 27.226 -33.845 -0.698 1.00 30.48 70 GLU B CA 1
ATOM 2024 C C . GLU B 1 72 ? 26.555 -34.385 0.560 1.00 29.38 70 GLU B C 1
ATOM 2025 O O . GLU B 1 72 ? 27.191 -34.544 1.596 1.00 27.56 70 GLU B O 1
ATOM 2031 N N . ARG B 1 73 ? 25.285 -34.739 0.452 1.00 30.18 71 ARG B N 1
ATOM 2032 C CA . ARG B 1 73 ? 24.577 -35.263 1.600 1.00 29.89 71 ARG B CA 1
ATOM 2033 C C . ARG B 1 73 ? 25.097 -36.583 2.102 1.00 31.37 71 ARG B C 1
ATOM 2034 O O . ARG B 1 73 ? 25.609 -37.425 1.374 1.00 29.72 71 ARG B O 1
ATOM 2042 N N . GLU B 1 74 ? 24.969 -36.755 3.392 1.00 32.83 72 GLU B N 1
ATOM 2043 C CA . GLU B 1 74 ? 25.386 -37.986 4.019 1.00 34.65 72 GLU B CA 1
ATOM 2044 C C . GLU B 1 74 ? 24.375 -39.082 3.596 1.00 33.45 72 GLU B C 1
ATOM 2045 O O . GLU B 1 74 ? 23.179 -38.963 3.811 1.00 33.65 72 GLU B O 1
ATOM 2051 N N . ARG B 1 75 ? 24.838 -40.126 2.947 1.00 31.41 73 ARG B N 1
ATOM 2052 C CA . ARG B 1 75 ? 23.942 -41.189 2.577 1.00 30.41 73 ARG B CA 1
ATOM 2053 C C . ARG B 1 75 ? 24.785 -42.402 2.317 1.00 30.31 73 ARG B C 1
ATOM 2054 O O . ARG B 1 75 ? 25.987 -42.314 2.220 1.00 32.06 73 ARG B O 1
ATOM 2062 N N . PRO B 1 76 ? 24.170 -43.570 2.221 1.00 31.40 74 PRO B N 1
ATOM 2063 C CA . PRO B 1 76 ? 24.993 -44.766 1.976 1.00 30.98 74 PRO B CA 1
ATOM 2064 C C . PRO B 1 76 ? 25.759 -44.770 0.645 1.00 29.42 74 PRO B C 1
ATOM 2065 O O . PRO B 1 76 ? 25.342 -44.132 -0.350 1.00 28.56 74 PRO B O 1
ATOM 2069 N N . SER B 1 77 ? 26.854 -45.512 0.640 1.00 27.56 75 SER B N 1
ATOM 2070 C CA . SER B 1 77 ? 27.669 -45.627 -0.553 1.00 28.47 75 SER B CA 1
ATOM 2071 C C . SER B 1 77 ? 26.860 -46.357 -1.655 1.00 25.07 75 SER B C 1
ATOM 2072 O O . SER B 1 77 ? 26.034 -47.212 -1.387 1.00 25.56 75 SER B O 1
ATOM 2075 N N . LEU B 1 78 ? 27.062 -45.914 -2.881 1.00 23.78 76 LEU B N 1
ATOM 2076 C CA . LEU B 1 78 ? 26.377 -46.403 -4.054 1.00 21.66 76 LEU B CA 1
ATOM 2077 C C . LEU B 1 78 ? 27.341 -47.169 -4.925 1.00 22.72 76 LEU B C 1
ATOM 2078 O O . LEU B 1 78 ? 28.492 -46.796 -5.025 1.00 22.11 76 LEU B O 1
ATOM 2083 N N . PRO B 1 79 ? 26.860 -48.243 -5.583 1.00 22.48 77 PRO B N 1
ATOM 2084 C CA . PRO B 1 79 ? 27.740 -49.036 -6.430 1.00 23.24 77 PRO B CA 1
ATOM 2085 C C . PRO B 1 79 ? 28.139 -48.484 -7.788 1.00 24.22 77 PRO B C 1
ATOM 2086 O O . PRO B 1 79 ? 27.349 -48.419 -8.712 1.00 25.95 77 PRO B O 1
ATOM 2090 N N . ALA B 1 80 ? 29.418 -48.142 -7.888 1.00 23.55 78 ALA B N 1
ATOM 2091 C CA . ALA B 1 80 ? 30.071 -47.645 -9.101 1.00 24.90 78 ALA B CA 1
ATOM 2092 C C . ALA B 1 80 ? 31.499 -48.187 -9.135 1.00 25.80 78 ALA B C 1
ATOM 2093 O O . ALA B 1 80 ? 32.161 -48.438 -8.102 1.00 27.09 78 ALA B O 1
ATOM 2095 N N . VAL B 1 81 ? 32.002 -48.394 -10.330 1.00 25.07 79 VAL B N 1
ATOM 2096 C CA . VAL B 1 81 ? 33.324 -48.889 -10.404 1.00 23.87 79 VAL B CA 1
ATOM 2097 C C . VAL B 1 81 ? 33.962 -48.227 -11.591 1.00 25.14 79 VAL B C 1
ATOM 2098 O O . VAL B 1 81 ? 33.397 -48.276 -12.707 1.00 25.25 79 VAL B O 1
ATOM 2102 N N . ALA B 1 82 ? 35.118 -47.585 -11.368 1.00 22.90 80 ALA B N 1
ATOM 2103 C CA . ALA B 1 82 ? 35.851 -46.989 -12.481 1.00 23.04 80 ALA B CA 1
ATOM 2104 C C . ALA B 1 82 ? 36.735 -48.135 -13.063 1.00 23.08 80 ALA B C 1
ATOM 2105 O O . ALA B 1 82 ? 37.424 -48.853 -12.338 1.00 23.33 80 ALA B O 1
ATOM 2107 N N . LEU B 1 83 ? 36.689 -48.285 -14.373 1.00 22.80 81 LEU B N 1
ATOM 2108 C CA . LEU B 1 83 ? 37.410 -49.351 -15.063 1.00 23.96 81 LEU B CA 1
ATOM 2109 C C . LEU B 1 83 ? 38.802 -48.914 -15.460 1.00 23.92 81 LEU B C 1
ATOM 2110 O O . LEU B 1 83 ? 39.529 -49.646 -16.155 1.00 24.93 81 LEU B O 1
ATOM 2115 N N . THR B 1 84 ? 39.148 -47.723 -15.033 1.00 23.39 82 THR B N 1
ATOM 2116 C CA . THR B 1 84 ? 40.428 -47.167 -15.371 1.00 25.41 82 THR B CA 1
ATOM 2117 C C . THR B 1 84 ? 41.466 -47.223 -14.242 1.00 25.63 82 THR B C 1
ATOM 2118 O O . THR B 1 84 ? 42.590 -46.853 -14.478 1.00 26.14 82 THR B O 1
ATOM 2122 N N . THR B 1 85 ? 41.123 -47.681 -13.041 1.00 25.04 83 THR B N 1
ATOM 2123 C CA . THR B 1 85 ? 42.121 -47.592 -11.988 1.00 25.48 83 THR B CA 1
ATOM 2124 C C . THR B 1 85 ? 43.086 -48.787 -11.710 1.00 26.02 83 THR B C 1
ATOM 2125 O O . THR B 1 85 ? 44.196 -48.593 -11.175 1.00 27.13 83 THR B O 1
ATOM 2129 N N . ASP B 1 86 ? 42.677 -49.994 -12.039 1.00 25.25 84 ASP B N 1
ATOM 2130 C CA . ASP B 1 86 ? 43.502 -51.166 -11.764 1.00 26.86 84 ASP B CA 1
ATOM 2131 C C . ASP B 1 86 ? 44.594 -51.297 -12.832 1.00 26.54 84 ASP B C 1
ATOM 2132 O O . ASP B 1 86 ? 44.360 -51.853 -13.919 1.00 27.18 84 ASP B O 1
ATOM 2137 N N . SER B 1 87 ? 45.776 -50.782 -12.490 1.00 25.21 85 SER B N 1
ATOM 2138 C CA . SER B 1 87 ? 46.917 -50.785 -13.409 1.00 25.42 85 SER B CA 1
ATOM 2139 C C . SER B 1 87 ? 47.352 -52.197 -13.877 1.00 24.10 85 SER B C 1
ATOM 2140 O O . SER B 1 87 ? 47.723 -52.372 -15.030 1.00 23.63 85 SER B O 1
ATOM 2143 N N . SER B 1 88 ? 47.255 -53.204 -13.007 1.00 22.62 86 SER B N 1
ATOM 2144 C CA . SER B 1 88 ? 47.630 -54.575 -13.390 1.00 22.10 86 SER B CA 1
ATOM 2145 C C . SER B 1 88 ? 46.661 -55.054 -14.438 1.00 22.30 86 SER B C 1
ATOM 2146 O O . SER B 1 88 ? 47.079 -55.644 -15.437 1.00 22.08 86 SER B O 1
ATOM 2149 N N . THR B 1 89 ? 45.371 -54.781 -14.235 1.00 21.66 87 THR B N 1
ATOM 2150 C CA . THR B 1 89 ? 44.397 -55.221 -15.200 1.00 22.62 87 THR B CA 1
ATOM 2151 C C . THR B 1 89 ? 44.595 -54.514 -16.530 1.00 23.00 87 THR B C 1
ATOM 2152 O O . THR B 1 89 ? 44.704 -55.167 -17.571 1.00 24.64 87 THR B O 1
ATOM 2156 N N . ILE B 1 90 ? 44.692 -53.189 -16.475 1.00 23.14 88 ILE B N 1
ATOM 2157 C CA . ILE B 1 90 ? 44.835 -52.388 -17.666 1.00 23.70 88 ILE B CA 1
ATOM 2158 C C . ILE B 1 90 ? 46.080 -52.686 -18.487 1.00 23.41 88 ILE B C 1
ATOM 2159 O O . ILE B 1 90 ? 46.009 -52.859 -19.720 1.00 20.82 88 ILE B O 1
ATOM 2164 N N . THR B 1 91 ? 47.223 -52.730 -17.784 1.00 23.56 89 THR B N 1
ATOM 2165 C CA . THR B 1 91 ? 48.492 -53.018 -18.477 1.00 22.87 89 THR B CA 1
ATOM 2166 C C . THR B 1 91 ? 48.493 -54.453 -19.034 1.00 23.39 89 THR B C 1
ATOM 2167 O O . THR B 1 91 ? 48.935 -54.659 -20.156 1.00 24.70 89 THR B O 1
ATOM 2171 N N . SER B 1 92 ? 48.003 -55.454 -18.282 1.00 22.43 90 SER B N 1
ATOM 2172 C CA . SER B 1 92 ? 48.070 -56.795 -18.830 1.00 22.65 90 SER B CA 1
ATOM 2173 C C . SER B 1 92 ? 47.133 -56.935 -20.022 1.00 23.25 90 SER B C 1
ATOM 2174 O O . SER B 1 92 ? 47.503 -57.578 -20.989 1.00 23.71 90 SER B O 1
ATOM 2177 N N . ILE B 1 93 ? 45.936 -56.356 -19.949 1.00 22.29 91 ILE B N 1
ATOM 2178 C CA . ILE B 1 93 ? 45.058 -56.478 -21.110 1.00 24.46 91 ILE B CA 1
ATOM 2179 C C . ILE B 1 93 ? 45.660 -55.794 -22.346 1.00 24.91 91 ILE B C 1
ATOM 2180 O O . ILE B 1 93 ? 45.669 -56.374 -23.416 1.00 25.96 91 ILE B O 1
ATOM 2185 N N . ALA B 1 94 ? 46.196 -54.583 -22.188 1.00 25.03 92 ALA B N 1
ATOM 2186 C CA . ALA B 1 94 ? 46.753 -53.849 -23.316 1.00 24.21 92 ALA B CA 1
ATOM 2187 C C . ALA B 1 94 ? 48.013 -54.531 -23.854 1.00 25.32 92 ALA B C 1
ATOM 2188 O O . ALA B 1 94 ? 48.265 -54.580 -25.075 1.00 23.68 92 ALA B O 1
ATOM 2190 N N . ASN B 1 95 ? 48.791 -55.068 -22.933 1.00 24.69 93 ASN B N 1
ATOM 2191 C CA . ASN B 1 95 ? 50.039 -55.710 -23.324 1.00 25.45 93 ASN B CA 1
ATOM 2192 C C . ASN B 1 95 ? 49.781 -57.057 -24.002 1.00 26.89 93 ASN B C 1
ATOM 2193 O O . ASN B 1 95 ? 50.459 -57.380 -24.986 1.00 27.87 93 ASN B O 1
ATOM 2198 N N . ASP B 1 96 ? 48.804 -57.834 -23.529 1.00 26.28 94 ASP B N 1
ATOM 2199 C CA . ASP B 1 96 ? 48.562 -59.147 -24.145 1.00 27.70 94 ASP B CA 1
ATOM 2200 C C . ASP B 1 96 ? 47.750 -59.126 -25.431 1.00 28.59 94 ASP B C 1
ATOM 2201 O O . ASP B 1 96 ? 47.862 -59.987 -26.272 1.00 28.75 94 ASP B O 1
ATOM 2206 N N . TYR B 1 97 ? 46.835 -58.190 -25.510 1.00 29.16 95 TYR B N 1
ATOM 2207 C CA . TYR B 1 97 ? 45.938 -58.135 -26.638 1.00 29.95 95 TYR B CA 1
ATOM 2208 C C . TYR B 1 97 ? 46.039 -56.828 -27.339 1.00 28.42 95 TYR B C 1
ATOM 2209 O O . TYR B 1 97 ? 46.777 -56.682 -28.299 1.00 31.26 95 TYR B O 1
ATOM 2218 N N . SER B 1 98 ? 45.336 -55.854 -26.822 1.00 26.66 96 SER B N 1
ATOM 2219 C CA . SER B 1 98 ? 45.354 -54.570 -27.440 1.00 26.09 96 SER B CA 1
ATOM 2220 C C . SER B 1 98 ? 44.806 -53.545 -26.459 1.00 23.24 96 SER B C 1
ATOM 2221 O O . SER B 1 98 ? 43.925 -53.848 -25.691 1.00 24.30 96 SER B O 1
ATOM 2224 N N . TYR B 1 99 ? 45.320 -52.333 -26.509 1.00 23.25 97 TYR B N 1
ATOM 2225 C CA . TYR B 1 99 ? 44.838 -51.278 -25.660 1.00 23.21 97 TYR B CA 1
ATOM 2226 C C . TYR B 1 99 ? 43.337 -51.067 -25.911 1.00 24.62 97 TYR B C 1
ATOM 2227 O O . TYR B 1 99 ? 42.609 -50.569 -25.029 1.00 22.57 97 TYR B O 1
ATOM 2236 N N . ASN B 1 100 ? 42.872 -51.441 -27.108 1.00 24.34 98 ASN B N 1
ATOM 2237 C CA . ASN B 1 100 ? 41.464 -51.260 -27.407 1.00 25.17 98 ASN B CA 1
ATOM 2238 C C . ASN B 1 100 ? 40.550 -52.121 -26.571 1.00 24.39 98 ASN B C 1
ATOM 2239 O O . ASN B 1 100 ? 39.374 -51.857 -26.515 1.00 23.03 98 ASN B O 1
ATOM 2244 N N . GLU B 1 101 ? 41.071 -53.149 -25.920 1.00 24.64 99 GLU B N 1
ATOM 2245 C CA . GLU B 1 101 ? 40.208 -54.015 -25.147 1.00 25.75 99 GLU B CA 1
ATOM 2246 C C . GLU B 1 101 ? 40.222 -53.713 -23.662 1.00 23.60 99 GLU B C 1
ATOM 2247 O O . GLU B 1 101 ? 39.489 -54.333 -22.896 1.00 24.06 99 GLU B O 1
ATOM 2253 N N . VAL B 1 102 ? 41.013 -52.738 -23.244 1.00 22.01 100 VAL B N 1
ATOM 2254 C CA . VAL B 1 102 ? 41.085 -52.518 -21.802 1.00 21.43 100 VAL B CA 1
ATOM 2255 C C . VAL B 1 102 ? 39.763 -52.379 -21.020 1.00 22.23 100 VAL B C 1
ATOM 2256 O O . VAL B 1 102 ? 39.663 -52.881 -19.894 1.00 23.53 100 VAL B O 1
ATOM 2260 N N . PHE B 1 103 ? 38.747 -51.733 -21.598 1.00 19.94 101 PHE B N 1
ATOM 2261 C CA . PHE B 1 103 ? 37.500 -51.528 -20.916 1.00 20.69 101 PHE B CA 1
ATOM 2262 C C . PHE B 1 103 ? 36.498 -52.568 -21.247 1.00 22.43 101 PHE B C 1
ATOM 2263 O O . PHE B 1 103 ? 35.762 -53.034 -20.336 1.00 22.18 101 PHE B O 1
ATOM 2271 N N . SER B 1 104 ? 36.457 -52.932 -22.540 1.00 21.95 102 SER B N 1
ATOM 2272 C CA . SER B 1 104 ? 35.497 -53.889 -23.005 1.00 22.32 102 SER B CA 1
ATOM 2273 C C . SER B 1 104 ? 35.663 -55.261 -22.329 1.00 22.05 102 SER B C 1
ATOM 2274 O O . SER B 1 104 ? 34.666 -55.879 -21.962 1.00 22.62 102 SER B O 1
ATOM 2277 N N . LYS B 1 105 ? 36.889 -55.747 -22.160 1.00 21.75 103 LYS B N 1
ATOM 2278 C CA . LYS B 1 105 ? 37.056 -57.014 -21.485 1.00 22.52 103 LYS B CA 1
ATOM 2279 C C . LYS B 1 105 ? 36.543 -56.921 -20.037 1.00 22.62 103 LYS B C 1
ATOM 2280 O O . LYS B 1 105 ? 35.991 -57.880 -19.507 1.00 22.15 103 LYS B O 1
ATOM 2286 N N . GLN B 1 106 ? 36.729 -55.784 -19.383 1.00 23.47 104 GLN B N 1
ATOM 2287 C CA . GLN B 1 106 ? 36.252 -55.705 -17.997 1.00 24.13 104 GLN B CA 1
ATOM 2288 C C . GLN B 1 106 ? 34.730 -55.669 -17.971 1.00 24.25 104 GLN B C 1
ATOM 2289 O O . GLN B 1 106 ? 34.088 -56.261 -17.083 1.00 25.04 104 GLN B O 1
ATOM 2295 N N . ILE B 1 107 ? 34.163 -54.997 -18.968 1.00 22.88 105 ILE B N 1
ATOM 2296 C CA . ILE B 1 107 ? 32.719 -54.869 -19.026 1.00 24.30 105 ILE B CA 1
ATOM 2297 C C . ILE B 1 107 ? 32.102 -56.231 -19.300 1.00 26.26 105 ILE B C 1
ATOM 2298 O O . ILE B 1 107 ? 31.073 -56.559 -18.711 1.00 25.32 105 ILE B O 1
ATOM 2303 N N . ARG B 1 108 ? 32.729 -57.023 -20.178 1.00 25.97 106 ARG B N 1
ATOM 2304 C CA . ARG B 1 108 ? 32.179 -58.325 -20.467 1.00 28.50 106 ARG B CA 1
ATOM 2305 C C . ARG B 1 108 ? 32.157 -59.199 -19.227 1.00 27.35 106 ARG B C 1
ATOM 2306 O O . ARG B 1 108 ? 31.248 -59.977 -19.018 1.00 27.70 106 ARG B O 1
ATOM 2314 N N . ALA B 1 109 ? 33.148 -59.053 -18.379 1.00 25.94 107 ALA B N 1
ATOM 2315 C CA . ALA B 1 109 ? 33.147 -59.821 -17.159 1.00 25.65 107 ALA B CA 1
ATOM 2316 C C . ALA B 1 109 ? 32.247 -59.256 -16.059 1.00 24.63 107 ALA B C 1
ATOM 2317 O O . ALA B 1 109 ? 31.558 -59.987 -15.377 1.00 25.17 107 ALA B O 1
ATOM 2319 N N . LEU B 1 110 ? 32.307 -57.946 -15.895 1.00 24.65 108 LEU B N 1
ATOM 2320 C CA . LEU B 1 110 ? 31.632 -57.297 -14.787 1.00 25.39 108 LEU B CA 1
ATOM 2321 C C . LEU B 1 110 ? 30.238 -56.815 -15.034 1.00 26.18 108 LEU B C 1
ATOM 2322 O O . LEU B 1 110 ? 29.440 -56.737 -14.121 1.00 26.98 108 LEU B O 1
ATOM 2327 N N . GLY B 1 111 ? 29.968 -56.470 -16.276 1.00 26.18 109 GLY B N 1
ATOM 2328 C CA . GLY B 1 111 ? 28.678 -55.933 -16.614 1.00 28.05 109 GLY B CA 1
ATOM 2329 C C . GLY B 1 111 ? 27.574 -56.942 -16.577 1.00 29.43 109 GLY B C 1
ATOM 2330 O O . GLY B 1 111 ? 27.728 -58.068 -16.982 1.00 30.93 109 GLY B O 1
ATOM 2331 N N . GLN B 1 112 ? 26.447 -56.492 -16.080 1.00 30.14 110 GLN B N 1
ATOM 2332 C CA . GLN B 1 112 ? 25.269 -57.285 -15.944 1.00 31.83 110 GLN B CA 1
ATOM 2333 C C . GLN B 1 112 ? 24.125 -56.543 -16.568 1.00 30.13 110 GLN B C 1
ATOM 2334 O O . GLN B 1 112 ? 24.111 -55.325 -16.588 1.00 30.42 110 GLN B O 1
ATOM 2340 N N . PRO B 1 113 ? 23.136 -57.277 -17.072 1.00 30.18 111 PRO B N 1
ATOM 2341 C CA . PRO B 1 113 ? 21.979 -56.626 -17.687 1.00 30.02 111 PRO B CA 1
ATOM 2342 C C . PRO B 1 113 ? 21.349 -55.639 -16.712 1.00 29.56 111 PRO B C 1
ATOM 2343 O O . PRO B 1 113 ? 21.131 -55.935 -15.527 1.00 29.03 111 PRO B O 1
ATOM 2347 N N . GLY B 1 114 ? 21.117 -54.428 -17.195 1.00 28.88 112 GLY B N 1
ATOM 2348 C CA . GLY B 1 114 ? 20.545 -53.431 -16.318 1.00 28.98 112 GLY B CA 1
ATOM 2349 C C . GLY B 1 114 ? 21.617 -52.541 -15.700 1.00 29.18 112 GLY B C 1
ATOM 2350 O O . GLY B 1 114 ? 21.291 -51.538 -15.085 1.00 28.98 112 GLY B O 1
ATOM 2351 N N . ASP B 1 115 ? 22.893 -52.922 -15.819 1.00 27.93 113 ASP B N 1
ATOM 2352 C CA . ASP B 1 115 ? 23.936 -52.061 -15.291 1.00 26.81 113 ASP B CA 1
ATOM 2353 C C . ASP B 1 115 ? 24.068 -50.874 -16.254 1.00 24.96 113 ASP B C 1
ATOM 2354 O O . ASP B 1 115 ? 23.496 -50.854 -17.343 1.00 26.98 113 ASP B O 1
ATOM 2359 N N . VAL B 1 116 ? 24.799 -49.870 -15.857 1.00 24.39 114 VAL B N 1
ATOM 2360 C CA . VAL B 1 116 ? 24.980 -48.719 -16.715 1.00 24.10 114 VAL B CA 1
ATOM 2361 C C . VAL B 1 116 ? 26.466 -48.407 -16.917 1.00 23.95 114 VAL B C 1
ATOM 2362 O O . VAL B 1 116 ? 27.279 -48.494 -16.000 1.00 23.92 114 VAL B O 1
ATOM 2366 N N . LEU B 1 117 ? 26.799 -48.036 -18.141 1.00 23.73 115 LEU B N 1
ATOM 2367 C CA . LEU B 1 117 ? 28.158 -47.657 -18.489 1.00 22.65 115 LEU B CA 1
ATOM 2368 C C . LEU B 1 117 ? 28.187 -46.144 -18.714 1.00 22.55 115 LEU B C 1
ATOM 2369 O O . LEU B 1 117 ? 27.424 -45.630 -19.494 1.00 20.96 115 LEU B O 1
ATOM 2374 N N . LEU B 1 118 ? 29.080 -45.461 -17.999 1.00 23.15 116 LEU B N 1
ATOM 2375 C CA . LEU B 1 118 ? 29.313 -44.036 -18.145 1.00 22.63 116 LEU B CA 1
ATOM 2376 C C . LEU B 1 118 ? 30.602 -44.031 -19.038 1.00 23.14 116 LEU B C 1
ATOM 2377 O O . LEU B 1 118 ? 31.684 -44.345 -18.580 1.00 23.09 116 LEU B O 1
ATOM 2382 N N . ALA B 1 119 ? 30.430 -43.718 -20.321 1.00 22.68 117 ALA B N 1
ATOM 2383 C CA . ALA B 1 119 ? 31.507 -43.701 -21.322 1.00 22.22 117 ALA B CA 1
ATOM 2384 C C . ALA B 1 119 ? 31.890 -42.234 -21.551 1.00 21.97 117 ALA B C 1
ATOM 2385 O O . ALA B 1 119 ? 31.079 -41.440 -22.001 1.00 21.56 117 ALA B O 1
ATOM 2387 N N . ILE B 1 120 ? 33.132 -41.885 -21.225 1.00 21.52 118 ILE B N 1
ATOM 2388 C CA . ILE B 1 120 ? 33.586 -40.486 -21.297 1.00 20.47 118 ILE B CA 1
ATOM 2389 C C . ILE B 1 120 ? 34.633 -40.247 -22.370 1.00 20.22 118 ILE B C 1
ATOM 2390 O O . ILE B 1 120 ? 35.604 -40.942 -22.400 1.00 22.20 118 ILE B O 1
ATOM 2395 N N . SER B 1 121 ? 34.413 -39.309 -23.277 1.00 21.22 119 SER B N 1
ATOM 2396 C CA . SER B 1 121 ? 35.379 -39.029 -24.369 1.00 22.27 119 SER B CA 1
ATOM 2397 C C . SER B 1 121 ? 35.088 -37.640 -24.921 1.00 23.45 119 SER B C 1
ATOM 2398 O O . SER B 1 121 ? 33.925 -37.312 -25.179 1.00 25.39 119 SER B O 1
ATOM 2401 N N . THR B 1 122 ? 36.106 -36.796 -25.053 1.00 22.16 120 THR B N 1
ATOM 2402 C CA . THR B 1 122 ? 35.839 -35.469 -25.546 1.00 22.73 120 THR B CA 1
ATOM 2403 C C . THR B 1 122 ? 35.673 -35.497 -27.061 1.00 23.93 120 THR B C 1
ATOM 2404 O O . THR B 1 122 ? 35.090 -34.567 -27.630 1.00 26.56 120 THR B O 1
ATOM 2408 N N . SER B 1 123 ? 36.139 -36.549 -27.724 1.00 22.90 121 SER B N 1
ATOM 2409 C CA . SER B 1 123 ? 35.996 -36.574 -29.180 1.00 25.12 121 SER B CA 1
ATOM 2410 C C . SER B 1 123 ? 34.944 -37.576 -29.591 1.00 25.87 121 SER B C 1
ATOM 2411 O O . SER B 1 123 ? 34.370 -37.493 -30.667 1.00 27.23 121 SER B O 1
ATOM 2414 N N . GLY B 1 124 ? 34.688 -38.541 -28.723 1.00 26.57 122 GLY B N 1
ATOM 2415 C CA . GLY B 1 124 ? 33.733 -39.567 -29.074 1.00 25.29 122 GLY B CA 1
ATOM 2416 C C . GLY B 1 124 ? 34.445 -40.573 -29.957 1.00 26.95 122 GLY B C 1
ATOM 2417 O O . GLY B 1 124 ? 33.839 -41.540 -30.414 1.00 25.67 122 GLY B O 1
ATOM 2418 N N . ASN B 1 125 ? 35.737 -40.365 -30.202 1.00 27.46 123 ASN B N 1
ATOM 2419 C CA . ASN B 1 125 ? 36.468 -41.281 -31.054 1.00 28.27 123 ASN B CA 1
ATOM 2420 C C . ASN B 1 125 ? 37.497 -42.202 -30.441 1.00 28.68 123 ASN B C 1
ATOM 2421 O O . ASN B 1 125 ? 38.259 -42.815 -31.190 1.00 29.03 123 ASN B O 1
ATOM 2426 N N . SER B 1 126 ? 37.541 -42.330 -29.121 1.00 27.20 124 SER B N 1
ATOM 2427 C CA . SER B 1 126 ? 38.542 -43.238 -28.529 1.00 27.74 124 SER B CA 1
ATOM 2428 C C . SER B 1 126 ? 38.124 -44.662 -28.757 1.00 27.28 124 SER B C 1
ATOM 2429 O O . SER B 1 126 ? 37.040 -45.062 -28.328 1.00 29.51 124 SER B O 1
ATOM 2432 N N . ALA B 1 127 ? 38.994 -45.453 -29.376 1.00 25.97 125 ALA B N 1
ATOM 2433 C CA . ALA B 1 127 ? 38.616 -46.815 -29.698 1.00 23.37 125 ALA B CA 1
ATOM 2434 C C . ALA B 1 127 ? 38.237 -47.646 -28.492 1.00 23.98 125 ALA B C 1
ATOM 2435 O O . ALA B 1 127 ? 37.260 -48.428 -28.558 1.00 21.86 125 ALA B O 1
ATOM 2437 N N . ASN B 1 128 ? 39.004 -47.528 -27.398 1.00 22.58 126 ASN B N 1
ATOM 2438 C CA . ASN B 1 128 ? 38.630 -48.346 -26.275 1.00 22.06 126 ASN B CA 1
ATOM 2439 C C . ASN B 1 128 ? 37.252 -48.054 -25.722 1.00 20.58 126 ASN B C 1
ATOM 2440 O O . ASN B 1 128 ? 36.576 -48.956 -25.257 1.00 19.40 126 ASN B O 1
ATOM 2445 N N . VAL B 1 129 ? 36.832 -46.794 -25.759 1.00 22.03 127 VAL B N 1
ATOM 2446 C CA . VAL B 1 129 ? 35.522 -46.445 -25.249 1.00 22.78 127 VAL B CA 1
ATOM 2447 C C . VAL B 1 129 ? 34.449 -46.907 -26.229 1.00 24.40 127 VAL B C 1
ATOM 2448 O O . VAL B 1 129 ? 33.408 -47.395 -25.821 1.00 25.88 127 VAL B O 1
ATOM 2452 N N . ILE B 1 130 ? 34.738 -46.799 -27.522 1.00 24.50 128 ILE B N 1
ATOM 2453 C CA . ILE B 1 130 ? 33.844 -47.263 -28.560 1.00 23.58 128 ILE B CA 1
ATOM 2454 C C . ILE B 1 130 ? 33.661 -48.788 -28.321 1.00 23.79 128 ILE B C 1
ATOM 2455 O O . ILE B 1 130 ? 32.553 -49.289 -28.343 1.00 24.34 128 ILE B O 1
ATOM 2460 N N . GLN B 1 131 ? 34.738 -49.527 -28.117 1.00 22.56 129 GLN B N 1
ATOM 2461 C CA . GLN B 1 131 ? 34.599 -50.953 -27.848 1.00 23.66 129 GLN B CA 1
ATOM 2462 C C . GLN B 1 131 ? 33.903 -51.181 -26.479 1.00 23.05 129 GLN B C 1
ATOM 2463 O O . GLN B 1 131 ? 33.284 -52.207 -26.282 1.00 23.42 129 GLN B O 1
ATOM 2469 N N . ALA B 1 132 ? 33.967 -50.215 -25.555 1.00 20.02 130 ALA B N 1
ATOM 2470 C CA . ALA B 1 132 ? 33.335 -50.401 -24.233 1.00 20.36 130 ALA B CA 1
ATOM 2471 C C . ALA B 1 132 ? 31.842 -50.340 -24.415 1.00 20.19 130 ALA B C 1
ATOM 2472 O O . ALA B 1 132 ? 31.102 -51.124 -23.846 1.00 22.38 130 ALA B O 1
ATOM 2474 N N . ILE B 1 133 ? 31.402 -49.387 -25.213 1.00 20.50 131 ILE B N 1
ATOM 2475 C CA . ILE B 1 133 ? 29.983 -49.247 -25.522 1.00 23.10 131 ILE B CA 1
ATOM 2476 C C . ILE B 1 133 ? 29.449 -50.536 -26.186 1.00 23.66 131 ILE B C 1
ATOM 2477 O O . ILE B 1 133 ? 28.364 -51.032 -25.850 1.00 25.37 131 ILE B O 1
ATOM 2482 N N . GLN B 1 134 ? 30.208 -51.058 -27.145 1.00 25.04 132 GLN B N 1
ATOM 2483 C CA . GLN B 1 134 ? 29.737 -52.268 -27.805 1.00 25.23 132 GLN B CA 1
ATOM 2484 C C . GLN B 1 134 ? 29.704 -53.346 -26.758 1.00 23.73 132 GLN B C 1
ATOM 2485 O O . GLN B 1 134 ? 28.794 -54.115 -26.726 1.00 24.79 132 GLN B O 1
ATOM 2491 N N . ALA B 1 135 ? 30.671 -53.396 -25.860 1.00 23.29 133 ALA B N 1
ATOM 2492 C CA . ALA B 1 135 ? 30.583 -54.440 -24.821 1.00 23.68 133 ALA B CA 1
ATOM 2493 C C . ALA B 1 135 ? 29.394 -54.227 -23.863 1.00 22.94 133 ALA B C 1
ATOM 2494 O O . ALA B 1 135 ? 28.777 -55.188 -23.442 1.00 24.07 133 ALA B O 1
ATOM 2496 N N . ALA B 1 136 ? 29.062 -52.985 -23.538 1.00 22.86 134 ALA B N 1
ATOM 2497 C CA . ALA B 1 136 ? 27.916 -52.723 -22.627 1.00 22.83 134 ALA B CA 1
ATOM 2498 C C . ALA B 1 136 ? 26.635 -53.158 -23.360 1.00 25.08 134 ALA B C 1
ATOM 2499 O O . ALA B 1 136 ? 25.678 -53.647 -22.782 1.00 25.62 134 ALA B O 1
ATOM 2501 N N . HIS B 1 137 ? 26.600 -52.957 -24.655 1.00 25.06 135 HIS B N 1
ATOM 2502 C CA . HIS B 1 137 ? 25.424 -53.388 -25.350 1.00 26.88 135 HIS B CA 1
ATOM 2503 C C . HIS B 1 137 ? 25.329 -54.892 -25.318 1.00 27.51 135 HIS B C 1
ATOM 2504 O O . HIS B 1 137 ? 24.264 -55.427 -25.078 1.00 27.27 135 HIS B O 1
ATOM 2511 N N . ASP B 1 138 ? 26.443 -55.577 -25.542 1.00 27.60 136 ASP B N 1
ATOM 2512 C CA . ASP B 1 138 ? 26.390 -57.014 -25.525 1.00 29.49 136 ASP B CA 1
ATOM 2513 C C . ASP B 1 138 ? 26.008 -57.543 -24.136 1.00 30.40 136 ASP B C 1
ATOM 2514 O O . ASP B 1 138 ? 25.554 -58.656 -24.027 1.00 32.11 136 ASP B O 1
ATOM 2519 N N . ARG B 1 139 ? 26.223 -56.763 -23.080 1.00 30.38 137 ARG B N 1
ATOM 2520 C CA . ARG B 1 139 ? 25.848 -57.212 -21.744 1.00 29.81 137 ARG B CA 1
ATOM 2521 C C . ARG B 1 139 ? 24.504 -56.640 -21.343 1.00 28.74 137 ARG B C 1
ATOM 2522 O O . ARG B 1 139 ? 24.159 -56.689 -20.187 1.00 28.30 137 ARG B O 1
ATOM 2530 N N . GLU B 1 140 ? 23.771 -56.090 -22.306 1.00 28.62 138 GLU B N 1
ATOM 2531 C CA . GLU B 1 140 ? 22.430 -55.501 -22.084 1.00 32.99 138 GLU B CA 1
ATOM 2532 C C . GLU B 1 140 ? 22.422 -54.365 -21.050 1.00 31.80 138 GLU B C 1
ATOM 2533 O O . GLU B 1 140 ? 21.536 -54.262 -20.172 1.00 31.61 138 GLU B O 1
ATOM 2539 N N . MET B 1 141 ? 23.431 -53.521 -21.171 1.00 29.49 139 MET B N 1
ATOM 2540 C CA . MET B 1 141 ? 23.581 -52.401 -20.286 1.00 28.61 139 MET B CA 1
ATOM 2541 C C . MET B 1 141 ? 23.185 -51.149 -21.027 1.00 27.84 139 MET B C 1
ATOM 2542 O O . MET B 1 141 ? 23.207 -51.074 -22.258 1.00 27.06 139 MET B O 1
ATOM 2547 N N . LEU B 1 142 ? 22.801 -50.156 -20.277 1.00 26.71 140 LEU B N 1
ATOM 2548 C CA . LEU B 1 142 ? 22.461 -48.923 -20.922 1.00 26.78 140 LEU B CA 1
ATOM 2549 C C . LEU B 1 142 ? 23.744 -48.128 -20.879 1.00 26.76 140 LEU B C 1
ATOM 2550 O O . LEU B 1 142 ? 24.608 -48.386 -20.011 1.00 28.10 140 LEU B O 1
ATOM 2555 N N . VAL B 1 143 ? 23.855 -47.168 -21.792 1.00 23.83 141 VAL B N 1
ATOM 2556 C CA . VAL B 1 143 ? 25.038 -46.345 -21.851 1.00 23.03 141 VAL B CA 1
ATOM 2557 C C . VAL B 1 143 ? 24.742 -44.858 -21.701 1.00 25.50 141 VAL B C 1
ATOM 2558 O O . VAL B 1 143 ? 23.805 -44.312 -22.368 1.00 26.36 141 VAL B O 1
ATOM 2562 N N . VAL B 1 144 ? 25.516 -44.203 -20.831 1.00 24.07 142 VAL B N 1
ATOM 2563 C CA . VAL B 1 144 ? 25.418 -42.765 -20.739 1.00 24.23 142 VAL B CA 1
ATOM 2564 C C . VAL B 1 144 ? 26.781 -42.307 -21.303 1.00 24.68 142 VAL B C 1
ATOM 2565 O O . VAL B 1 144 ? 27.837 -42.540 -20.726 1.00 24.47 142 VAL B O 1
ATOM 2569 N N . ALA B 1 145 ? 26.753 -41.640 -22.441 1.00 25.52 143 ALA B N 1
ATOM 2570 C CA . ALA B 1 145 ? 27.986 -41.204 -23.066 1.00 23.89 143 ALA B CA 1
ATOM 2571 C C . ALA B 1 145 ? 28.228 -39.713 -22.873 1.00 24.57 143 ALA B C 1
ATOM 2572 O O . ALA B 1 145 ? 27.388 -38.922 -23.252 1.00 26.54 143 ALA B O 1
ATOM 2574 N N . LEU B 1 146 ? 29.350 -39.321 -22.267 1.00 24.55 144 LEU B N 1
ATOM 2575 C CA . LEU B 1 146 ? 29.712 -37.890 -22.091 1.00 23.96 144 LEU B CA 1
ATOM 2576 C C . LEU B 1 146 ? 30.664 -37.635 -23.270 1.00 23.68 144 LEU B C 1
ATOM 2577 O O . LEU B 1 146 ? 31.760 -38.197 -23.316 1.00 23.72 144 LEU B O 1
ATOM 2582 N N . THR B 1 147 ? 30.251 -36.813 -24.213 1.00 23.05 145 THR B N 1
ATOM 2583 C CA . THR B 1 147 ? 31.068 -36.575 -25.359 1.00 24.72 145 THR B CA 1
ATOM 2584 C C . THR B 1 147 ? 31.212 -35.104 -25.641 1.00 24.37 145 THR B C 1
ATOM 2585 O O . THR B 1 147 ? 30.864 -34.269 -24.803 1.00 25.24 145 THR B O 1
ATOM 2589 N N . GLY B 1 148 ? 31.753 -34.828 -26.822 1.00 23.80 146 GLY B N 1
ATOM 2590 C CA . GLY B 1 148 ? 31.979 -33.482 -27.299 1.00 23.27 146 GLY B CA 1
ATOM 2591 C C . GLY B 1 148 ? 32.099 -33.516 -28.836 1.00 24.17 146 GLY B C 1
ATOM 2592 O O . GLY B 1 148 ? 31.853 -34.551 -29.490 1.00 21.83 146 GLY B O 1
ATOM 2593 N N . ARG B 1 149 ? 32.484 -32.392 -29.419 1.00 24.32 147 ARG B N 1
ATOM 259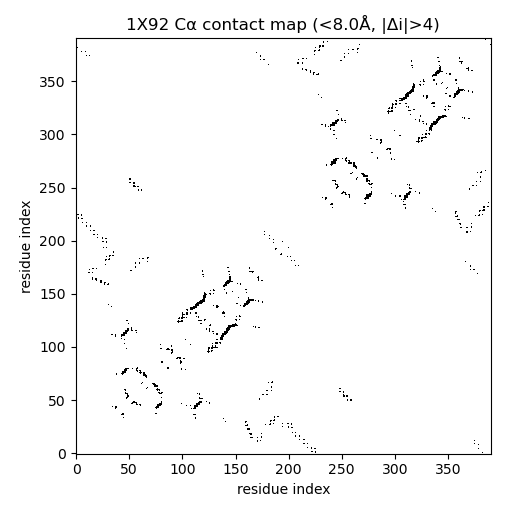4 C CA . ARG B 1 149 ? 32.622 -32.295 -30.868 1.00 26.27 147 ARG B CA 1
ATOM 2595 C C . ARG B 1 149 ? 31.358 -32.809 -31.547 1.00 27.67 147 ARG B C 1
ATOM 2596 O O . ARG B 1 149 ? 30.252 -32.338 -31.231 1.00 26.52 147 ARG B O 1
ATOM 2604 N N . ASP B 1 150 ? 31.499 -33.736 -32.485 1.00 28.43 148 ASP B N 1
ATOM 2605 C CA . ASP B 1 150 ? 30.283 -34.243 -33.136 1.00 31.88 148 ASP B CA 1
ATOM 2606 C C . ASP B 1 150 ? 29.826 -35.615 -32.599 1.00 31.67 148 ASP B C 1
ATOM 2607 O O . ASP B 1 150 ? 29.031 -36.288 -33.242 1.00 32.76 148 ASP B O 1
ATOM 2612 N N . GLY B 1 151 ? 30.313 -36.040 -31.436 1.00 30.34 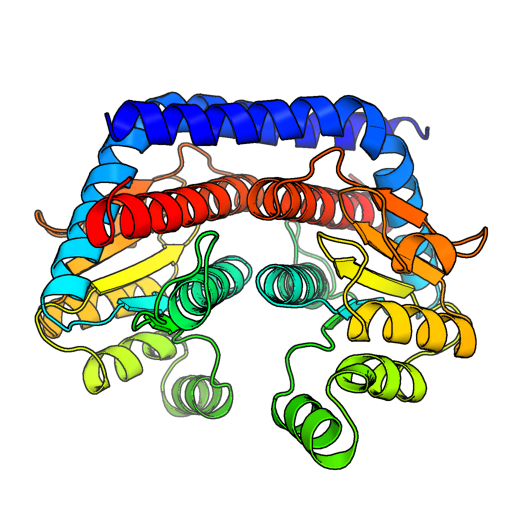149 GLY B N 1
ATOM 2613 C CA . GLY B 1 151 ? 29.913 -37.340 -30.930 1.00 29.02 149 GLY B CA 1
ATOM 2614 C C . GLY B 1 151 ? 30.815 -38.477 -31.391 1.00 28.94 149 GLY B C 1
ATOM 2615 O O . GLY B 1 151 ? 30.936 -39.491 -30.736 1.00 28.27 149 GLY B O 1
ATOM 2616 N N . GLY B 1 152 ? 31.442 -38.307 -32.547 1.00 30.03 150 GLY B N 1
ATOM 2617 C CA . GLY B 1 152 ? 32.330 -39.314 -33.103 1.00 28.89 150 GLY B CA 1
ATOM 2618 C C . GLY B 1 152 ? 31.706 -40.666 -33.315 1.00 30.67 150 GLY B C 1
ATOM 2619 O O . GLY B 1 152 ? 30.479 -40.784 -33.480 1.00 32.13 150 GLY B O 1
ATOM 2620 N N . GLY B 1 153 ? 32.544 -41.703 -33.303 1.00 30.09 151 GLY B N 1
ATOM 2621 C CA . GLY B 1 153 ? 32.081 -43.062 -33.470 1.00 30.41 151 GLY B CA 1
ATOM 2622 C C . GLY B 1 153 ? 31.238 -43.483 -32.285 1.00 31.73 151 GLY B C 1
ATOM 2623 O O . GLY B 1 153 ? 30.394 -44.349 -32.431 1.00 33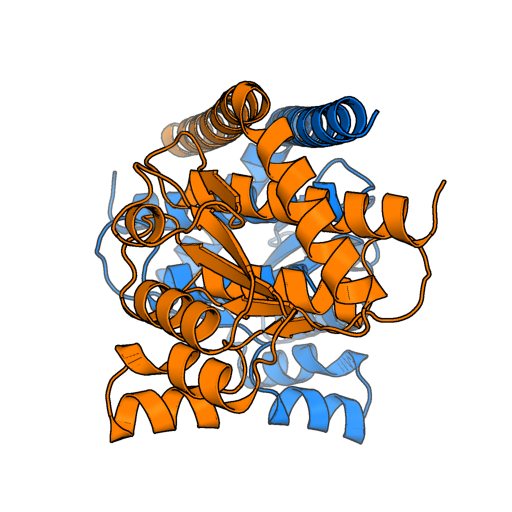.39 151 GLY B O 1
ATOM 2624 N N . MET B 1 154 ? 31.466 -42.911 -31.113 1.00 29.94 152 MET B N 1
ATOM 2625 C CA . MET B 1 154 ? 30.652 -43.254 -29.957 1.00 30.06 152 MET B CA 1
ATOM 2626 C C . MET B 1 154 ? 29.164 -42.926 -30.194 1.00 29.97 152 MET B C 1
ATOM 2627 O O . MET B 1 154 ? 28.277 -43.776 -29.948 1.00 28.37 152 MET B O 1
ATOM 2632 N N . ALA B 1 155 ? 28.906 -41.722 -30.687 1.00 29.90 153 ALA B N 1
ATOM 2633 C CA . ALA B 1 155 ? 27.538 -41.337 -30.985 1.00 33.16 153 ALA B CA 1
ATOM 2634 C C . ALA B 1 155 ? 26.823 -42.302 -31.936 1.00 34.19 153 ALA B C 1
ATOM 2635 O O . ALA B 1 155 ? 25.673 -42.664 -31.691 1.00 35.66 153 ALA B O 1
ATOM 2637 N N . SER B 1 156 ? 27.479 -42.744 -33.004 1.00 34.98 154 SER B N 1
ATOM 2638 C CA . SER B 1 156 ? 26.765 -43.623 -33.930 1.00 36.80 154 SER B CA 1
ATOM 2639 C C . SER B 1 156 ? 26.471 -44.999 -33.390 1.00 37.10 154 SER B C 1
ATOM 2640 O O . SER B 1 156 ? 25.726 -45.751 -33.990 1.00 36.30 154 SER B O 1
ATOM 2643 N N . LEU B 1 157 ? 27.059 -45.340 -32.254 1.00 36.52 155 LEU B N 1
ATOM 2644 C CA . LEU B 1 157 ? 26.814 -46.662 -31.710 1.00 34.99 155 LEU B CA 1
ATOM 2645 C C . LEU B 1 157 ? 25.676 -46.633 -30.733 1.00 33.67 155 LEU B C 1
ATOM 2646 O O . LEU B 1 157 ? 25.158 -47.665 -30.371 1.00 33.82 155 LEU B O 1
ATOM 2651 N N . LEU B 1 158 ? 25.287 -45.456 -30.288 1.00 31.48 156 LEU B N 1
ATOM 2652 C CA . LEU B 1 158 ? 24.257 -45.417 -29.298 1.00 32.41 156 LEU B CA 1
ATOM 2653 C C . LEU B 1 158 ? 22.887 -45.898 -29.760 1.00 34.47 156 LEU B C 1
ATOM 2654 O O . LEU B 1 158 ? 22.465 -45.668 -30.905 1.00 34.99 156 LEU B O 1
ATOM 2659 N N . LEU B 1 159 ? 22.196 -46.577 -28.859 1.00 33.59 157 LEU B N 1
ATOM 2660 C CA . LEU B 1 159 ? 20.879 -47.092 -29.139 1.00 34.94 157 LEU B CA 1
ATOM 2661 C C . LEU B 1 159 ? 19.830 -46.117 -28.574 1.00 35.93 157 LEU B C 1
ATOM 2662 O O . LEU B 1 159 ? 20.173 -45.205 -27.820 1.00 37.11 157 LEU B O 1
ATOM 2667 N N . PRO B 1 160 ? 18.545 -46.311 -28.926 1.00 36.52 158 PRO B N 1
ATOM 2668 C CA . PRO B 1 160 ? 17.454 -45.453 -28.463 1.00 36.99 158 PRO B CA 1
ATOM 2669 C C . PRO B 1 160 ? 17.358 -45.268 -26.950 1.00 35.80 158 PRO B C 1
ATOM 2670 O O . PRO B 1 160 ? 17.026 -44.205 -26.498 1.00 36.35 158 PRO B O 1
ATOM 2674 N N . GLU B 1 161 ? 17.667 -46.267 -26.156 1.00 35.02 159 GLU B N 1
ATOM 2675 C CA . GLU B 1 161 ? 17.547 -46.101 -24.696 1.00 36.63 159 GLU B CA 1
ATOM 2676 C C . GLU B 1 161 ? 18.811 -45.465 -24.064 1.00 35.07 159 GLU B C 1
ATOM 2677 O O . GLU B 1 161 ? 18.841 -45.128 -22.847 1.00 32.48 159 GLU B O 1
ATOM 2683 N N . ASP B 1 162 ? 19.861 -45.307 -24.887 1.00 31.89 160 ASP B N 1
ATOM 2684 C CA . ASP B 1 162 ? 21.086 -44.709 -24.400 1.00 31.24 160 ASP B CA 1
ATOM 2685 C C . ASP B 1 162 ? 20.890 -43.200 -24.353 1.00 30.77 160 ASP B C 1
ATOM 2686 O O . ASP B 1 162 ? 19.964 -42.651 -24.964 1.00 30.21 160 ASP B O 1
ATOM 2691 N N . VAL B 1 163 ? 21.769 -42.531 -23.615 1.00 28.80 161 VAL B N 1
ATOM 2692 C CA . VAL B 1 163 ? 21.696 -41.097 -23.487 1.00 27.70 161 VAL B CA 1
ATOM 2693 C C . VAL B 1 163 ? 23.078 -40.500 -23.756 1.00 28.27 161 VAL B C 1
ATOM 2694 O O . VAL B 1 163 ? 24.078 -40.934 -23.200 1.00 30.33 161 VAL B O 1
ATOM 2698 N N . GLU B 1 164 ? 23.122 -39.500 -24.620 1.00 27.77 162 GLU B N 1
ATOM 2699 C CA . GLU B 1 164 ? 24.342 -38.798 -24.935 1.00 26.66 162 GLU B CA 1
ATOM 2700 C C . GLU B 1 164 ? 24.273 -37.370 -24.369 1.00 26.20 162 GLU B C 1
ATOM 2701 O O . GLU B 1 164 ? 23.250 -36.682 -24.469 1.00 25.67 162 GLU B O 1
ATOM 2707 N N . ILE B 1 165 ? 25.353 -36.944 -23.741 1.00 23.72 163 ILE B N 1
ATOM 2708 C CA . ILE B 1 165 ? 25.449 -35.617 -23.211 1.00 23.74 163 ILE B CA 1
ATOM 2709 C C . ILE B 1 165 ? 26.624 -35.102 -24.055 1.00 24.83 163 ILE B C 1
ATOM 2710 O O . ILE B 1 165 ? 27.802 -35.322 -23.728 1.00 23.96 163 ILE B O 1
ATOM 2715 N N . ARG B 1 166 ? 26.300 -34.462 -25.167 1.00 25.66 164 ARG B N 1
ATOM 2716 C CA . ARG B 1 166 ? 27.334 -33.976 -26.072 1.00 26.43 164 ARG B CA 1
ATOM 2717 C C . ARG B 1 166 ? 27.615 -32.492 -25.840 1.00 26.41 164 ARG B C 1
ATOM 2718 O O . ARG B 1 166 ? 26.776 -31.638 -26.127 1.00 27.45 164 ARG B O 1
ATOM 2726 N N . VAL B 1 167 ? 28.806 -32.180 -25.305 1.00 25.24 165 VAL B N 1
ATOM 2727 C CA . VAL B 1 167 ? 29.142 -30.796 -25.048 1.00 25.92 165 VAL B CA 1
ATOM 2728 C C . VAL B 1 167 ? 29.313 -30.068 -26.378 1.00 27.48 165 VAL B C 1
ATOM 2729 O O . VAL B 1 167 ? 29.992 -30.559 -27.291 1.00 26.44 165 VAL B O 1
ATOM 2733 N N . PRO B 1 168 ? 28.674 -28.900 -26.516 1.00 27.34 166 PRO B N 1
ATOM 2734 C CA . PRO B 1 168 ? 28.747 -28.075 -27.750 1.00 28.52 166 PRO B CA 1
ATOM 2735 C C . PRO B 1 168 ? 30.105 -27.304 -27.854 1.00 29.35 166 PRO B C 1
ATOM 2736 O O . PRO B 1 168 ? 30.137 -26.068 -27.771 1.00 29.21 166 PRO B O 1
ATOM 2740 N N . SER B 1 169 ? 31.206 -28.055 -28.018 1.00 30.54 167 SER B N 1
ATOM 2741 C CA . SER B 1 169 ? 32.572 -27.485 -28.078 1.00 30.09 167 SER B CA 1
ATOM 2742 C C . SER B 1 169 ? 33.508 -28.427 -28.854 1.00 30.27 167 SER B C 1
ATOM 2743 O O . SER B 1 169 ? 33.236 -29.612 -28.993 1.00 30.84 167 SER B O 1
ATOM 2746 N N . LYS B 1 170 ? 34.607 -27.901 -29.339 1.00 28.92 168 LYS B N 1
ATOM 2747 C CA . LYS B 1 170 ? 35.566 -28.722 -30.054 1.00 30.47 168 LYS B CA 1
ATOM 2748 C C . LYS B 1 170 ? 36.856 -28.744 -29.254 1.00 28.57 168 LYS B C 1
ATOM 2749 O O . LYS B 1 170 ? 37.840 -29.341 -29.665 1.00 29.63 168 LYS B O 1
ATOM 2755 N N . ILE B 1 171 ? 36.872 -28.041 -28.136 1.00 25.61 169 ILE B N 1
ATOM 2756 C CA . ILE B 1 171 ? 38.082 -27.980 -27.348 1.00 24.64 169 ILE B CA 1
ATOM 2757 C C . ILE B 1 171 ? 38.050 -28.936 -26.190 1.00 23.79 169 ILE B C 1
ATOM 2758 O O . ILE B 1 171 ? 37.217 -28.767 -25.281 1.00 25.08 169 ILE B O 1
ATOM 2763 N N . THR B 1 172 ? 38.987 -29.881 -26.196 1.00 23.51 170 THR B N 1
ATOM 2764 C CA . THR B 1 172 ? 39.050 -30.885 -25.165 1.00 23.98 170 THR B CA 1
ATOM 2765 C C . THR B 1 172 ? 39.025 -30.330 -23.749 1.00 24.68 170 THR B C 1
ATOM 2766 O O . THR B 1 172 ? 38.245 -30.818 -22.914 1.00 25.35 170 THR B O 1
ATOM 2770 N N . ALA B 1 173 ? 39.839 -29.335 -23.455 1.00 22.81 171 ALA B N 1
ATOM 2771 C CA . ALA B 1 173 ? 39.836 -28.866 -22.075 1.00 23.80 171 ALA B CA 1
ATOM 2772 C C . ALA B 1 173 ? 38.511 -28.223 -21.705 1.00 25.03 171 ALA B C 1
ATOM 2773 O O . ALA B 1 173 ? 38.081 -28.308 -20.528 1.00 26.47 171 ALA B O 1
ATOM 2775 N N . ARG B 1 174 ? 37.830 -27.609 -22.682 1.00 25.22 172 ARG B N 1
ATOM 2776 C CA . ARG B 1 174 ? 36.543 -26.987 -22.376 1.00 24.84 172 ARG B CA 1
ATOM 2777 C C . ARG B 1 174 ? 35.552 -28.106 -22.186 1.00 24.37 172 ARG B C 1
ATOM 2778 O O . ARG B 1 174 ? 34.723 -28.083 -21.270 1.00 25.27 172 ARG B O 1
ATOM 2786 N N . ILE B 1 175 ? 35.622 -29.119 -23.030 1.00 23.07 173 ILE B N 1
ATOM 2787 C CA . ILE B 1 175 ? 34.673 -30.209 -22.885 1.00 21.58 173 ILE B CA 1
ATOM 2788 C C . ILE B 1 175 ? 34.802 -30.952 -21.506 1.00 22.87 173 ILE B C 1
ATOM 2789 O O . ILE B 1 175 ? 33.813 -31.359 -20.902 1.00 24.71 173 ILE B O 1
ATOM 2794 N N . GLN B 1 176 ? 36.016 -31.105 -21.024 1.00 22.63 174 GLN B N 1
ATOM 2795 C CA . GLN B 1 176 ? 36.278 -31.767 -19.743 1.00 23.12 174 GLN B CA 1
ATOM 2796 C C . GLN B 1 176 ? 35.698 -30.928 -18.634 1.00 23.10 174 GLN B C 1
ATOM 2797 O O . GLN B 1 176 ? 35.134 -31.438 -17.693 1.00 25.21 174 GLN B O 1
ATOM 2803 N N . GLU B 1 177 ? 35.802 -29.623 -18.762 1.00 23.77 175 GLU B N 1
ATOM 2804 C CA . GLU B 1 177 ? 35.281 -28.754 -17.701 1.00 24.40 175 GLU B CA 1
ATOM 2805 C C . GLU B 1 177 ? 33.771 -28.933 -17.626 1.00 24.89 175 GLU B C 1
ATOM 2806 O O . GLU B 1 177 ? 33.206 -29.026 -16.542 1.00 24.55 175 GLU B O 1
ATOM 2812 N N . VAL B 1 178 ? 33.125 -29.007 -18.785 1.00 24.18 176 VAL B N 1
ATOM 2813 C CA . VAL B 1 178 ? 31.684 -29.214 -18.793 1.00 24.96 176 VAL B CA 1
ATOM 2814 C C . VAL B 1 178 ? 31.382 -30.649 -18.374 1.00 23.84 176 VAL B C 1
ATOM 2815 O O . VAL B 1 178 ? 30.370 -30.878 -17.724 1.00 24.97 176 VAL B O 1
ATOM 2819 N N . HIS B 1 179 ? 32.238 -31.615 -18.723 1.00 22.51 177 HIS B N 1
ATOM 2820 C CA . HIS B 1 179 ? 31.934 -32.975 -18.285 1.00 21.78 177 HIS B CA 1
ATOM 2821 C C . HIS B 1 179 ? 31.967 -33.052 -16.747 1.00 21.70 177 HIS B C 1
ATOM 2822 O O . HIS B 1 179 ? 31.164 -33.747 -16.160 1.00 22.66 177 HIS B O 1
ATOM 2829 N N . LEU B 1 180 ? 32.890 -32.332 -16.112 1.00 21.25 178 LEU B N 1
ATOM 2830 C CA . LEU B 1 180 ? 32.977 -32.377 -14.659 1.00 23.61 178 LEU B CA 1
ATOM 2831 C C . LEU B 1 180 ? 31.712 -31.818 -14.028 1.00 24.48 178 LEU B C 1
ATOM 2832 O O . LEU B 1 180 ? 31.211 -32.339 -13.047 1.00 24.81 178 LEU B O 1
ATOM 2837 N N . LEU B 1 181 ? 31.218 -30.719 -14.590 1.00 24.16 179 LEU B N 1
ATOM 2838 C CA . LEU B 1 181 ? 30.036 -30.095 -14.048 1.00 22.82 179 LEU B CA 1
ATOM 2839 C C . LEU B 1 181 ? 28.855 -31.063 -14.301 1.00 24.47 179 LEU B C 1
ATOM 2840 O O . LEU B 1 181 ? 28.034 -31.293 -13.376 1.00 24.75 179 LEU B O 1
ATOM 2845 N N . ALA B 1 182 ? 28.787 -31.663 -15.499 1.00 22.62 180 ALA B N 1
ATOM 2846 C CA . ALA B 1 182 ? 27.710 -32.603 -15.777 1.00 23.72 180 ALA B CA 1
ATOM 2847 C C . ALA B 1 182 ? 27.704 -33.739 -14.731 1.00 23.91 180 ALA B C 1
ATOM 2848 O O . ALA B 1 182 ? 26.671 -34.153 -14.276 1.00 26.07 180 ALA B O 1
ATOM 2850 N N . ILE B 1 183 ? 28.873 -34.215 -14.365 1.00 22.01 181 ILE B N 1
ATOM 2851 C CA . ILE B 1 183 ? 28.995 -35.291 -13.379 1.00 22.34 181 ILE B CA 1
ATOM 2852 C C . ILE B 1 183 ? 28.481 -34.808 -12.004 1.00 23.04 181 ILE B C 1
ATOM 2853 O O . ILE B 1 183 ? 27.812 -35.527 -11.263 1.00 24.06 181 ILE B O 1
ATOM 2858 N N . HIS B 1 184 ? 28.811 -33.592 -11.650 1.00 23.42 182 HIS B N 1
ATOM 2859 C CA . HIS B 1 184 ? 28.308 -33.050 -10.397 1.00 23.77 182 HIS B CA 1
ATOM 2860 C C . HIS B 1 184 ? 26.802 -32.938 -10.457 1.00 22.38 182 HIS B C 1
ATOM 2861 O O . HIS B 1 184 ? 26.133 -33.134 -9.457 1.00 22.38 182 HIS B O 1
ATOM 2868 N N . CYS B 1 185 ? 26.267 -32.663 -11.644 1.00 23.12 183 CYS B N 1
ATOM 2869 C CA . CYS B 1 185 ? 24.814 -32.559 -11.800 1.00 25.41 183 CYS B CA 1
ATOM 2870 C C . CYS B 1 185 ? 24.167 -33.935 -11.662 1.00 25.22 183 CYS B C 1
ATOM 2871 O O . CYS B 1 185 ? 23.153 -34.054 -10.980 1.00 24.00 183 CYS B O 1
ATOM 2874 N N . LEU B 1 186 ? 24.773 -34.961 -12.293 1.00 24.12 184 LEU B N 1
ATOM 2875 C CA . LEU B 1 186 ? 24.246 -36.323 -12.183 1.00 23.62 184 LEU B CA 1
ATOM 2876 C C . LEU B 1 186 ? 24.288 -36.787 -10.717 1.00 24.62 184 LEU B C 1
ATOM 2877 O O . LEU B 1 186 ? 23.345 -37.379 -10.237 1.00 25.55 184 LEU B O 1
ATOM 2882 N N . CYS B 1 187 ? 25.365 -36.499 -9.994 1.00 24.97 185 CYS B N 1
ATOM 2883 C CA . CYS B 1 187 ? 25.440 -36.908 -8.590 1.00 27.23 185 CYS B CA 1
ATOM 2884 C C . CYS B 1 187 ? 24.390 -36.217 -7.769 1.00 26.88 185 CYS B C 1
ATOM 2885 O O . CYS B 1 187 ? 23.784 -36.828 -6.870 1.00 27.62 185 CYS B O 1
ATOM 2888 N N . ASP B 1 188 ? 24.169 -34.952 -8.091 1.00 25.67 186 ASP B N 1
ATOM 2889 C CA . ASP B 1 188 ? 23.180 -34.207 -7.387 1.00 25.98 186 ASP B CA 1
ATOM 2890 C C . ASP B 1 188 ? 21.783 -34.779 -7.680 1.00 26.28 186 ASP B C 1
ATOM 2891 O O . ASP B 1 188 ? 20.991 -34.983 -6.743 1.00 24.72 186 ASP B O 1
ATOM 2896 N N . LEU B 1 189 ? 21.486 -35.056 -8.953 1.00 24.13 187 LEU B N 1
ATOM 2897 C CA . LEU B 1 189 ? 20.179 -35.597 -9.308 1.00 24.43 187 LEU B CA 1
ATOM 2898 C C . LEU B 1 189 ? 19.974 -37.007 -8.786 1.00 24.79 187 LEU B C 1
ATOM 2899 O O . LEU B 1 189 ? 18.888 -37.381 -8.435 1.00 25.82 187 LEU B O 1
ATOM 2904 N N . ILE B 1 190 ? 21.016 -37.814 -8.764 1.00 24.71 188 ILE B N 1
ATOM 2905 C CA . ILE B 1 190 ? 20.879 -39.144 -8.258 1.00 24.40 188 ILE B CA 1
ATOM 2906 C C . ILE B 1 190 ? 20.463 -39.111 -6.770 1.00 24.47 188 ILE B C 1
ATOM 2907 O O . ILE B 1 190 ? 19.561 -39.853 -6.391 1.00 24.26 188 ILE B O 1
ATOM 2912 N N . ASP B 1 191 ? 21.107 -38.275 -5.953 1.00 25.29 189 ASP B N 1
ATOM 2913 C CA . ASP B 1 191 ? 20.743 -38.160 -4.518 1.00 27.59 189 ASP B CA 1
ATOM 2914 C C . ASP B 1 191 ? 19.322 -37.629 -4.358 1.00 28.30 189 ASP B C 1
ATOM 2915 O O . ASP B 1 191 ? 18.559 -38.145 -3.551 1.00 26.05 189 ASP B O 1
ATOM 2920 N N . ARG B 1 192 ? 18.991 -36.598 -5.140 1.00 28.57 190 ARG B N 1
ATOM 2921 C CA . ARG B 1 192 ? 17.667 -35.988 -5.115 1.00 32.84 190 ARG B CA 1
ATOM 2922 C C . ARG B 1 192 ? 16.576 -37.067 -5.361 1.00 31.81 190 ARG B C 1
ATOM 2923 O O . ARG B 1 192 ? 15.643 -37.204 -4.565 1.00 30.15 190 ARG B O 1
ATOM 2931 N N . GLN B 1 193 ? 16.724 -37.812 -6.462 1.00 29.38 191 GLN B N 1
ATOM 2932 C CA . GLN B 1 193 ? 15.797 -38.862 -6.828 1.00 29.69 191 GLN B CA 1
ATOM 2933 C C . GLN B 1 193 ? 15.854 -40.038 -5.858 1.00 30.22 191 GLN B C 1
ATOM 2934 O O . GLN B 1 193 ? 14.820 -40.534 -5.459 1.00 31.52 191 GLN B O 1
ATOM 2940 N N . LEU B 1 194 ? 17.035 -40.494 -5.460 1.00 27.97 192 LEU B N 1
ATOM 2941 C CA . LEU B 1 194 ? 17.031 -41.603 -4.537 1.00 29.20 192 LEU B CA 1
ATOM 2942 C C . LEU B 1 194 ? 16.573 -41.275 -3.121 1.00 29.40 192 LEU B C 1
ATOM 2943 O O . LEU B 1 194 ? 15.870 -42.064 -2.531 1.00 28.54 192 LEU B O 1
ATOM 2948 N N . PHE B 1 195 ? 16.947 -40.134 -2.581 1.00 29.19 193 PHE B N 1
ATOM 2949 C CA . PHE B 1 195 ? 16.597 -39.875 -1.202 1.00 31.95 193 PHE B CA 1
ATOM 2950 C C . PHE B 1 195 ? 15.700 -38.699 -1.013 1.00 34.45 193 PHE B C 1
ATOM 2951 O O . PHE B 1 195 ? 15.422 -38.308 0.108 1.00 33.42 193 PHE B O 1
ATOM 2959 N N . GLY B 1 196 ? 15.288 -38.124 -2.126 1.00 38.28 194 GLY B N 1
ATOM 2960 C CA . GLY B 1 196 ? 14.404 -36.984 -2.064 1.00 43.66 194 GLY B CA 1
ATOM 2961 C C . GLY B 1 196 ? 15.031 -35.683 -1.615 1.00 47.44 194 GLY B C 1
ATOM 2962 O O . GLY B 1 196 ? 16.244 -35.530 -1.599 1.00 47.05 194 GLY B O 1
ATOM 2963 N N . SER B 1 197 ? 14.159 -34.750 -1.236 1.00 52.52 195 SER B N 1
ATOM 2964 C CA . SER B 1 197 ? 14.540 -33.428 -0.711 1.00 56.18 195 SER B CA 1
ATOM 2965 C C . SER B 1 197 ? 15.122 -32.561 -1.830 1.00 58.78 195 SER B C 1
ATOM 2966 O O . SER B 1 197 ? 14.915 -32.915 -3.045 1.00 59.87 195 SER B O 1
#

Radius of gyration: 20.08 Å; Cα contacts (8 Å, |Δi|>4): 806; chains: 2; bounding box: 54×51×45 Å